Protein AF-A0A1H8Z193-F1 (afdb_monomer)

Secondary structure (DSSP, 8-state):
-PPPGGGT------PPPP-PPPP-TT-EEEEE-TT-BS-TTS-TTEEEEESSHHHHTTTB-TTSHHHHHHHHHHHSSSPPS-EEEEEPPTT--HHHHHHHHHHTT---SEEEE-TTTT-SHHHHHHHHHHHHHTT-EE--EE--GGGG-TT---SHHHHHHHHT-SSB--EE-SS-TTHHHHHHHHHTT--TTSTT----STT---TTSPPB---HHHHHHHHHHT-EEEEEEEETTEEEEEEEE--B-S-TT--BHHHHHHHHHHHHHHHHHHHHHHHS-SSPPPSSHHHHHHHHHHHHHHHHHHHHTTSB--EEEE-TTT-SEEEESSEEE---GGGGGSS-HHHHHTTPPPPP-EEE-B--------------

Nearest PDB structures (foldseek):
  8fvg-assembly1_A  TM=7.261E-01  e=3.668E-10  Pseudomonas phage vB_PaeM_E217
  8env-assembly1_B  TM=6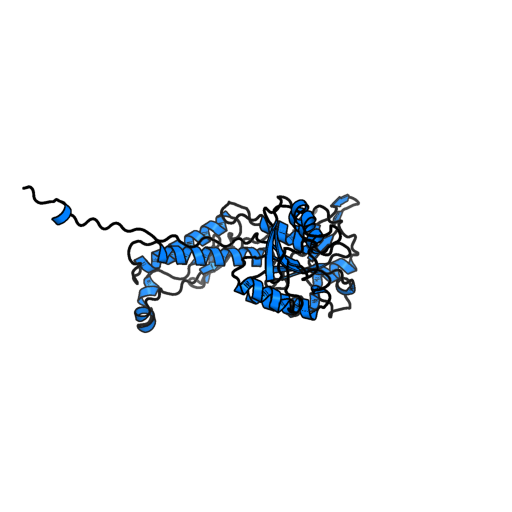.992E-01  e=2.076E-10  Pseudomonas phage vB_PaeM_E217
  9b42-assembly1_S  TM=6.342E-01  e=2.267E-09  Pseudomonas virus Pa193
  8fop-assembly1_i  TM=5.331E-01  e=3.506E-06  Agrobacterium phage Milano
  8fqc-assembly1_K1  TM=5.390E-01  e=1.101E-03  Agrobacterium phage Milano

Solvent-accessible surface area (backbone atoms only — not comparable to full-atom values): 20787 Å² total; per-residue (Å²): 133,82,81,60,65,70,84,76,50,83,82,82,84,72,81,59,56,87,66,72,74,72,80,64,73,46,28,38,32,37,43,33,54,56,78,58,50,74,38,89,83,66,53,62,75,37,72,52,81,31,67,45,43,73,62,40,48,75,37,23,50,78,87,36,53,64,29,48,42,36,43,32,28,50,42,18,85,75,56,51,73,52,40,35,41,32,29,26,44,83,87,52,52,76,56,51,43,53,49,51,44,49,74,71,66,56,86,53,24,36,38,49,66,33,66,80,77,53,66,44,62,68,54,44,53,48,38,38,54,54,27,37,77,70,70,22,32,36,28,40,38,44,56,65,68,54,51,40,38,71,88,55,69,83,30,66,46,38,48,42,36,71,70,23,42,55,33,28,33,42,21,51,32,82,86,47,70,32,54,21,38,19,54,47,28,54,58,32,66,47,42,76,90,40,68,66,35,62,65,70,55,56,63,38,74,60,64,96,58,84,46,39,90,71,51,73,63,30,53,50,24,20,53,72,45,44,27,18,34,47,27,54,46,76,58,98,88,45,73,47,84,32,26,28,39,55,41,31,21,22,21,73,83,74,38,39,45,40,58,50,54,53,47,54,50,48,53,44,45,40,52,34,38,42,49,36,62,62,58,47,48,74,62,82,80,48,93,40,42,72,35,41,36,53,48,53,50,37,46,48,54,44,50,52,41,34,33,48,11,46,49,23,18,69,43,80,45,67,38,92,85,77,68,44,83,41,77,37,68,17,54,48,70,76,52,55,35,64,52,46,75,73,53,51,72,66,45,54,73,72,67,52,74,54,80,81,45,72,49,79,32,69,46,74,81,90,89,79,84,89,82,88,87,87,83,133

Radius of gyration: 24.97 Å; Cα contacts (8 Å, |Δi|>4): 700; chains: 1; bounding box: 68×89×66 Å

Sequence (376 aa):
MAYPAEDIINITTLISSAGLGNANFGAGMVFADFDSSSDATFAEGSYRDYGSASAVAAHFDIASDPYKAALAWFSAIPKPKSLRIYLRIEEDTPVESMNDAINKGIWFYWFEFETTIRANDADVLALTSAGDAAGKFYAYTTSQAAVRDPSLQTDIVSKAVTQGSRRMFVLSHATAPYAGFELAAVFSRVNFNAANTTITGEFKKLPGIDAEDLTKTAYAAMKQKGAVFYTKVETGGEFDNGRVINSKSTSTFGEFIDDVFNLDAFVNFLTVGLYNALAKVPTKVKQTPEGQQILIDAAAQIGEKFIDNGYLGARLYTSDVTGEQVLSRGYEILTVANDILDISDAERADRAAAPITMRLFRAGAIHTVDVTVQVD

Mean predicted aligned error: 5.7 Å

pLDDT: mean 92.29, std 10.26, range [40.38, 98.56]

Structure (mmCIF, N/CA/C/O backbone):
data_AF-A0A1H8Z193-F1
#
_entry.id   AF-A0A1H8Z193-F1
#
loop_
_atom_site.group_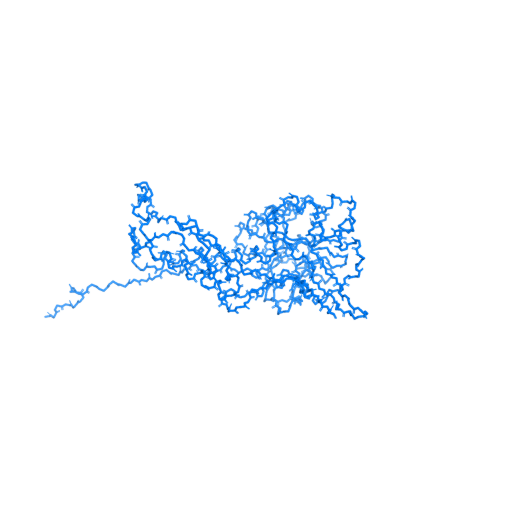PDB
_atom_site.id
_atom_site.type_symbol
_atom_site.label_atom_id
_atom_site.label_alt_id
_atom_site.label_comp_id
_atom_site.label_asym_id
_atom_site.label_entity_id
_atom_site.label_seq_id
_atom_site.pdbx_PDB_ins_code
_atom_site.Cartn_x
_atom_site.Cartn_y
_atom_site.Cartn_z
_atom_site.occupancy
_atom_site.B_iso_or_equiv
_atom_site.auth_seq_id
_atom_site.auth_comp_id
_atom_site.auth_asym_id
_atom_site.auth_atom_id
_atom_site.pdbx_PDB_model_num
ATOM 1 N N . MET A 1 1 ? -29.382 -50.226 41.817 1.00 51.00 1 MET A N 1
ATOM 2 C CA . MET A 1 1 ? -28.630 -49.542 40.744 1.00 51.00 1 MET A CA 1
ATOM 3 C C . MET A 1 1 ? -28.620 -48.063 41.080 1.00 51.00 1 MET A C 1
ATOM 5 O O . MET A 1 1 ? -29.677 -47.553 41.426 1.00 51.00 1 MET A O 1
ATOM 9 N N . ALA A 1 2 ? -27.446 -47.429 41.117 1.00 50.38 2 ALA A N 1
ATOM 10 C CA . ALA A 1 2 ? -27.331 -46.002 41.418 1.00 50.38 2 ALA A CA 1
ATOM 11 C C . ALA A 1 2 ? -27.885 -45.180 40.243 1.00 50.38 2 ALA A C 1
ATOM 13 O O . ALA A 1 2 ? -27.667 -45.560 39.094 1.00 50.38 2 ALA A O 1
ATOM 14 N N . TYR A 1 3 ? -28.618 -44.103 40.538 1.00 51.72 3 TYR A N 1
ATOM 15 C CA . TYR A 1 3 ? -29.116 -43.178 39.519 1.00 51.72 3 TYR A CA 1
ATOM 16 C C . TYR A 1 3 ? -27.908 -42.505 38.842 1.00 51.72 3 TYR A C 1
ATOM 18 O O . TYR A 1 3 ? -27.064 -41.968 39.571 1.00 51.72 3 TYR A O 1
ATOM 26 N N . PRO A 1 4 ? -27.758 -42.574 37.508 1.00 54.56 4 PRO A N 1
ATOM 27 C CA . PRO A 1 4 ? -26.613 -41.984 36.824 1.00 54.56 4 PRO A CA 1
ATOM 28 C C . PRO A 1 4 ? -26.565 -40.474 37.080 1.00 54.56 4 PRO A C 1
ATOM 30 O O . PRO A 1 4 ? -27.566 -39.778 36.928 1.00 54.56 4 PRO A O 1
ATOM 33 N N . ALA A 1 5 ? -25.400 -39.940 37.456 1.00 51.34 5 ALA A N 1
ATOM 34 C CA . ALA A 1 5 ? -25.225 -38.493 37.638 1.00 51.34 5 ALA A CA 1
ATOM 35 C C . ALA A 1 5 ? -25.458 -37.706 36.329 1.00 51.34 5 ALA A C 1
ATOM 37 O O . ALA A 1 5 ? -25.772 -36.519 36.369 1.00 51.34 5 ALA A O 1
ATOM 38 N N . GLU A 1 6 ? -25.358 -38.388 35.188 1.00 59.91 6 GLU A N 1
ATOM 39 C CA . GLU A 1 6 ? -25.620 -37.899 33.829 1.00 59.91 6 GLU A CA 1
ATOM 40 C C . GLU A 1 6 ? -27.096 -37.506 33.603 1.00 59.91 6 GLU A C 1
ATOM 42 O O . GLU A 1 6 ? -27.367 -36.618 32.801 1.00 59.91 6 GLU A O 1
ATOM 47 N N . ASP A 1 7 ? -28.039 -38.074 34.370 1.00 58.25 7 ASP A N 1
ATOM 48 C CA . ASP A 1 7 ? -29.468 -37.705 34.342 1.00 58.25 7 ASP A CA 1
ATOM 49 C C . ASP A 1 7 ? -29.793 -36.487 35.244 1.00 58.25 7 ASP A C 1
ATOM 51 O O . ASP A 1 7 ? -30.915 -35.979 35.234 1.00 58.25 7 ASP A O 1
ATOM 55 N N . ILE A 1 8 ? -28.827 -36.022 36.053 1.00 57.56 8 ILE A N 1
ATOM 56 C CA . ILE A 1 8 ? -28.935 -34.848 36.949 1.00 57.56 8 ILE A CA 1
ATOM 57 C C . ILE A 1 8 ? -28.104 -33.673 36.410 1.00 57.56 8 ILE A C 1
ATOM 59 O O . ILE A 1 8 ? -28.493 -32.512 36.544 1.00 57.56 8 ILE A O 1
ATOM 63 N N . ILE A 1 9 ? -26.945 -33.964 35.816 1.00 43.56 9 ILE A N 1
ATOM 64 C CA . ILE A 1 9 ? -25.945 -32.981 35.401 1.00 43.56 9 ILE A CA 1
ATOM 65 C C . ILE A 1 9 ? -25.875 -32.965 33.877 1.00 43.56 9 ILE A C 1
ATOM 67 O O . ILE A 1 9 ? -25.245 -33.815 33.254 1.00 43.56 9 ILE A O 1
ATOM 71 N N . ASN A 1 10 ? -26.487 -31.949 33.275 1.00 41.97 10 ASN A N 1
ATOM 72 C CA . ASN A 1 10 ? -26.406 -31.739 31.838 1.00 41.97 10 ASN A CA 1
ATOM 73 C C . ASN A 1 10 ? -25.091 -31.008 31.500 1.00 41.97 10 ASN A C 1
ATOM 75 O O . ASN A 1 10 ? -24.961 -29.806 31.740 1.00 41.97 10 ASN A O 1
ATOM 79 N N . ILE A 1 11 ? -24.089 -31.727 30.985 1.00 48.38 11 ILE A N 1
ATOM 80 C CA . ILE A 1 11 ? -22.803 -31.144 30.567 1.00 48.38 11 ILE A CA 1
ATOM 81 C C . ILE A 1 11 ? -22.914 -30.736 29.097 1.00 48.38 11 ILE A C 1
ATOM 83 O O . ILE A 1 11 ? -22.846 -31.570 28.200 1.00 48.38 11 ILE A O 1
ATOM 87 N N . THR A 1 12 ? -23.071 -29.438 28.840 1.00 44.97 12 THR A N 1
ATOM 88 C CA . THR A 1 12 ? -23.022 -28.893 27.475 1.00 44.97 12 THR A CA 1
ATOM 89 C C . THR A 1 12 ? -21.581 -28.519 27.130 1.00 44.97 12 THR A C 1
ATOM 91 O O . THR A 1 12 ? -21.034 -27.564 27.680 1.00 44.97 12 THR A O 1
ATOM 94 N N . THR A 1 13 ? -20.948 -29.265 26.224 1.00 40.38 13 THR A N 1
ATOM 95 C CA . THR A 1 13 ? -19.636 -28.922 25.664 1.00 40.38 13 THR A CA 1
ATOM 96 C C . THR A 1 13 ? -19.812 -27.958 24.491 1.00 40.38 13 THR A C 1
ATOM 98 O O . THR A 1 13 ? -20.386 -28.301 23.460 1.00 40.38 13 THR A O 1
ATOM 101 N N . LEU A 1 14 ? -19.328 -26.725 24.644 1.00 48.03 14 LEU A N 1
ATOM 102 C CA . LEU A 1 14 ? -19.353 -25.717 23.584 1.00 48.03 14 LEU A CA 1
ATOM 103 C C . LEU A 1 14 ? -17.991 -25.712 22.880 1.00 48.03 14 LEU A C 1
ATOM 105 O O . LEU A 1 14 ? -16.990 -25.288 23.454 1.00 48.03 14 LEU A O 1
ATOM 109 N N . ILE A 1 15 ? -17.953 -26.211 21.645 1.00 51.34 15 ILE A N 1
ATOM 110 C CA . ILE A 1 15 ? -16.785 -26.127 20.760 1.00 51.34 15 ILE A CA 1
ATOM 111 C C . ILE A 1 15 ? -16.894 -24.800 20.001 1.00 51.34 15 ILE A C 1
ATOM 113 O O . ILE A 1 15 ? -17.881 -24.574 19.304 1.00 51.34 15 ILE A O 1
ATOM 117 N N . SER A 1 16 ? -15.915 -23.905 20.149 1.00 48.34 16 SER A N 1
ATOM 118 C CA . SER A 1 16 ? -15.886 -22.635 19.414 1.00 48.34 16 SER A CA 1
ATOM 119 C C . SER A 1 16 ? -15.331 -22.819 17.997 1.00 48.34 16 SER A C 1
ATOM 121 O O . SER A 1 16 ? -14.473 -23.666 17.747 1.00 48.34 16 SER A O 1
ATOM 123 N N . SER A 1 17 ? -15.832 -22.021 17.050 1.00 52.81 17 SER A N 1
ATOM 124 C CA . SER A 1 17 ? -15.372 -22.034 15.657 1.00 52.81 17 SER A CA 1
ATOM 125 C C . SER A 1 17 ? -13.915 -21.575 15.538 1.00 52.81 17 SER A C 1
ATOM 127 O O . SER A 1 17 ? -13.485 -20.640 16.223 1.00 52.81 17 SER A O 1
ATOM 129 N N . ALA A 1 18 ? -13.173 -22.149 14.584 1.00 67.31 18 ALA A N 1
ATOM 130 C CA . ALA A 1 18 ? -11.971 -21.501 14.066 1.00 67.31 18 ALA A CA 1
ATOM 131 C C . ALA A 1 18 ? -12.379 -20.128 13.493 1.00 67.31 18 ALA A C 1
ATOM 133 O O . ALA A 1 18 ? -13.348 -20.025 12.741 1.00 67.31 18 ALA A O 1
ATOM 134 N N . GLY A 1 19 ? -11.717 -19.059 13.934 1.00 66.12 19 GLY A N 1
ATOM 135 C CA . GLY A 1 19 ? -12.018 -17.696 13.483 1.00 66.12 19 GLY A CA 1
ATOM 136 C C . GLY A 1 19 ? -11.228 -17.295 12.246 1.00 66.12 19 GLY A C 1
ATOM 137 O O . GLY A 1 19 ? -10.428 -18.077 11.735 1.00 66.12 19 GLY A O 1
ATOM 138 N N . LEU A 1 20 ? -11.397 -16.047 11.812 1.00 71.44 20 LEU A N 1
ATOM 139 C CA . LEU A 1 20 ? -10.587 -15.484 10.732 1.00 71.44 20 LEU A CA 1
ATOM 140 C C . LEU A 1 20 ? -9.188 -15.104 11.233 1.00 71.44 20 LEU A C 1
ATOM 142 O O . LEU A 1 20 ? -9.019 -14.656 12.374 1.00 71.44 20 LEU A O 1
ATOM 146 N N . GLY A 1 21 ? -8.197 -15.283 10.358 1.00 70.56 21 GLY A N 1
ATOM 147 C CA . GLY A 1 21 ? -6.861 -14.706 10.494 1.00 70.56 21 GLY A CA 1
ATOM 148 C C . GLY A 1 21 ? -6.760 -13.367 9.761 1.00 70.56 21 GLY A C 1
ATOM 149 O O . GLY A 1 21 ? -7.540 -13.094 8.850 1.00 70.56 21 GLY A O 1
ATOM 150 N N . ASN A 1 22 ? -5.789 -12.540 10.151 1.00 81.38 22 ASN A N 1
ATOM 151 C CA . ASN A 1 22 ? -5.514 -11.276 9.464 1.00 81.38 22 ASN A CA 1
ATOM 152 C C . ASN A 1 22 ? -4.890 -11.524 8.087 1.00 81.38 22 ASN A C 1
ATOM 154 O O . ASN A 1 22 ? -4.152 -12.492 7.887 1.00 81.38 22 ASN A O 1
ATOM 158 N N . ALA A 1 23 ? -5.157 -10.617 7.154 1.00 79.62 23 ALA A N 1
ATOM 159 C CA . ALA A 1 23 ? -4.572 -10.653 5.828 1.00 79.62 23 ALA A CA 1
ATOM 160 C C . ALA A 1 23 ? -3.074 -10.305 5.860 1.00 79.62 23 ALA A C 1
ATOM 162 O O . ALA A 1 23 ? -2.599 -9.561 6.722 1.00 79.62 23 ALA A O 1
ATOM 163 N N . ASN A 1 24 ? -2.314 -10.835 4.897 1.00 89.06 24 ASN A N 1
ATOM 164 C CA . ASN A 1 24 ? -0.881 -10.573 4.786 1.00 89.06 24 ASN A CA 1
ATOM 165 C C . ASN A 1 24 ? -0.606 -9.372 3.867 1.00 89.06 24 ASN A C 1
ATOM 167 O O . ASN A 1 24 ? -0.498 -9.523 2.651 1.00 89.06 24 ASN A O 1
ATOM 171 N N . PHE A 1 25 ? -0.435 -8.189 4.447 1.00 89.69 25 PHE A N 1
ATOM 172 C CA . PHE A 1 25 ? -0.108 -6.957 3.715 1.00 89.69 25 PHE A CA 1
ATOM 173 C C . PHE A 1 25 ? 1.324 -6.923 3.151 1.00 89.69 25 PHE A C 1
ATOM 175 O O . PHE A 1 25 ? 1.656 -6.057 2.346 1.00 89.69 25 PHE A O 1
ATOM 182 N N . GLY A 1 26 ? 2.170 -7.889 3.522 1.00 87.94 26 GLY A N 1
ATOM 183 C CA . GLY A 1 26 ? 3.484 -8.100 2.917 1.00 87.94 26 GLY A CA 1
ATOM 184 C C . GLY A 1 26 ? 3.488 -9.039 1.711 1.00 87.94 26 GLY A C 1
ATOM 185 O O . GLY A 1 26 ? 4.558 -9.454 1.272 1.00 87.94 26 GLY A O 1
ATOM 186 N N . ALA A 1 27 ? 2.321 -9.412 1.182 1.00 93.44 27 ALA A N 1
ATOM 187 C CA . ALA A 1 27 ? 2.221 -10.257 -0.002 1.00 93.44 27 ALA A CA 1
ATOM 188 C C . ALA A 1 27 ? 2.410 -9.430 -1.285 1.00 93.44 27 ALA A C 1
ATOM 190 O O . ALA A 1 27 ? 1.550 -8.616 -1.628 1.00 93.44 27 ALA A O 1
ATOM 191 N N . GLY A 1 28 ? 3.526 -9.653 -1.981 1.00 96.75 28 GLY A N 1
ATOM 192 C CA . GLY A 1 28 ? 3.782 -9.122 -3.320 1.00 96.75 28 GLY A CA 1
ATOM 193 C C . GLY A 1 28 ? 3.428 -10.126 -4.410 1.00 96.75 28 GLY A C 1
ATOM 194 O O . GLY A 1 28 ? 3.602 -11.336 -4.220 1.00 96.75 28 GLY A O 1
ATOM 195 N N . MET A 1 29 ? 2.965 -9.622 -5.551 1.00 98.12 29 MET A N 1
ATOM 196 C CA . MET A 1 29 ? 2.692 -10.418 -6.740 1.00 98.12 29 MET A CA 1
ATOM 197 C C . MET A 1 29 ? 3.169 -9.719 -8.012 1.00 98.12 29 MET A C 1
ATOM 199 O O . MET A 1 29 ? 2.946 -8.527 -8.188 1.00 98.12 29 MET A O 1
ATOM 203 N N . VAL A 1 30 ? 3.804 -10.470 -8.906 1.00 98.38 30 VAL A N 1
ATOM 204 C CA . VAL A 1 30 ? 4.126 -10.019 -10.264 1.00 98.38 30 VAL A CA 1
ATOM 205 C C . VAL A 1 30 ? 3.222 -10.755 -11.238 1.00 98.38 30 VAL A C 1
ATOM 207 O O . VAL A 1 30 ? 3.091 -11.975 -11.152 1.00 98.38 30 VAL A O 1
ATOM 210 N N . PHE A 1 31 ? 2.609 -10.025 -12.159 1.00 98.19 31 PHE A N 1
ATOM 211 C CA . PHE A 1 31 ? 1.904 -10.601 -13.296 1.00 98.19 31 PHE A CA 1
ATOM 212 C C . PHE A 1 31 ? 2.874 -10.705 -14.471 1.00 98.19 31 PHE A C 1
ATOM 214 O O . PHE A 1 31 ? 3.281 -9.685 -15.032 1.00 98.19 31 PHE A O 1
ATOM 221 N N . ALA A 1 32 ? 3.268 -11.938 -14.779 1.00 97.75 32 ALA A N 1
ATOM 222 C CA . ALA A 1 32 ? 4.121 -12.284 -15.902 1.00 97.75 32 ALA A CA 1
ATOM 223 C C . ALA A 1 32 ? 3.282 -12.499 -17.165 1.00 97.75 32 ALA A C 1
ATOM 225 O O . ALA A 1 32 ? 2.138 -12.951 -17.073 1.00 97.75 32 ALA A O 1
ATOM 226 N N . ASP A 1 33 ? 3.844 -12.187 -18.325 1.00 96.44 33 ASP A N 1
ATOM 227 C CA . ASP A 1 33 ? 3.213 -12.476 -19.606 1.00 96.44 33 ASP A CA 1
ATOM 228 C C . ASP A 1 33 ? 3.110 -13.984 -19.846 1.00 96.44 33 ASP A C 1
ATOM 230 O O . ASP A 1 33 ? 3.848 -14.766 -19.240 1.00 96.44 33 ASP A O 1
ATOM 234 N N . PHE A 1 34 ? 2.164 -14.399 -20.686 1.00 94.62 34 PHE A N 1
ATOM 235 C CA . PHE A 1 34 ? 1.817 -15.813 -20.876 1.00 94.62 34 PHE A CA 1
ATOM 236 C C . PHE A 1 34 ? 3.008 -16.672 -21.349 1.00 94.62 34 PHE A C 1
ATOM 238 O O . PHE A 1 34 ? 3.128 -17.833 -20.957 1.00 94.62 34 PHE A O 1
ATOM 245 N N . ASP A 1 35 ? 3.926 -16.089 -22.126 1.00 93.62 35 ASP A N 1
ATOM 246 C CA . ASP A 1 35 ? 5.111 -16.740 -22.691 1.00 93.62 35 ASP A CA 1
ATOM 247 C C . ASP A 1 35 ? 6.415 -16.440 -21.927 1.00 93.62 35 ASP A C 1
ATOM 249 O O . ASP A 1 35 ? 7.486 -16.929 -22.295 1.00 93.62 35 ASP A O 1
ATOM 253 N N . SER A 1 36 ? 6.348 -15.694 -20.819 1.00 94.81 36 SER A N 1
ATOM 254 C CA . SER A 1 36 ? 7.538 -15.281 -20.064 1.00 94.81 36 SER A CA 1
ATOM 255 C C . SER A 1 36 ? 8.215 -16.415 -19.292 1.00 94.81 36 SER A C 1
ATOM 257 O O . SER A 1 36 ? 9.391 -16.298 -18.929 1.00 94.81 36 SER A O 1
ATOM 259 N N . SER A 1 37 ? 7.502 -17.506 -18.989 1.00 94.44 37 SER A N 1
ATOM 260 C CA . SER A 1 37 ? 8.093 -18.645 -18.280 1.00 94.44 37 SER A CA 1
ATOM 261 C C . SER A 1 37 ? 8.802 -19.602 -19.237 1.00 94.44 37 SER A C 1
ATOM 263 O O . SER A 1 37 ? 8.239 -20.057 -20.226 1.00 94.44 37 SER A O 1
ATOM 265 N N . SER A 1 38 ? 10.028 -19.997 -18.889 1.00 93.00 38 SER A N 1
ATOM 266 C CA . SER A 1 38 ? 10.760 -21.059 -19.589 1.00 93.00 38 SER A CA 1
ATOM 267 C C . SER A 1 38 ? 10.294 -22.471 -19.210 1.00 93.00 38 SER A C 1
ATOM 269 O O . SER A 1 38 ? 10.707 -23.448 -19.838 1.00 93.00 38 SER A O 1
ATOM 271 N N . ASP A 1 39 ? 9.445 -22.601 -18.186 1.00 92.31 39 ASP A N 1
ATOM 272 C CA . ASP A 1 39 ? 8.877 -23.871 -17.749 1.00 92.31 39 ASP A CA 1
ATOM 273 C C . ASP A 1 39 ? 7.493 -24.087 -18.371 1.00 92.31 39 ASP A C 1
ATOM 275 O O . ASP A 1 39 ? 6.492 -23.552 -17.900 1.00 92.31 39 ASP A O 1
ATOM 279 N N . ALA A 1 40 ? 7.429 -24.963 -19.376 1.00 90.00 40 ALA A N 1
ATOM 280 C CA . ALA A 1 40 ? 6.192 -25.332 -20.068 1.00 90.00 40 ALA A CA 1
ATOM 281 C C . ALA A 1 40 ? 5.121 -25.987 -19.165 1.00 90.00 40 ALA A C 1
ATOM 283 O O . ALA A 1 40 ? 3.991 -26.195 -19.601 1.00 90.00 40 ALA A O 1
ATOM 284 N N . THR A 1 41 ? 5.451 -26.352 -17.920 1.00 93.38 41 THR A N 1
ATOM 285 C CA . THR A 1 41 ? 4.476 -26.855 -16.936 1.00 93.38 41 THR A CA 1
ATOM 286 C C . THR A 1 41 ? 3.806 -25.742 -16.131 1.00 93.38 41 THR A C 1
ATOM 288 O O . THR A 1 41 ? 2.910 -26.012 -15.324 1.00 93.38 41 THR A O 1
ATOM 291 N N . PHE A 1 42 ? 4.243 -24.489 -16.282 1.00 96.00 42 PHE A N 1
ATOM 292 C CA . PHE A 1 42 ? 3.574 -23.352 -15.672 1.00 96.00 42 PHE A CA 1
ATOM 293 C C . PHE A 1 42 ? 2.344 -23.002 -16.514 1.00 96.00 42 PHE A C 1
ATOM 295 O O . PHE A 1 42 ? 2.452 -22.396 -17.569 1.00 96.00 42 PHE A O 1
ATOM 302 N N . ALA A 1 43 ? 1.169 -23.437 -16.058 1.00 95.12 43 ALA A N 1
ATOM 303 C CA . ALA A 1 43 ? -0.083 -23.171 -16.755 1.00 95.12 43 ALA A CA 1
ATOM 304 C C . ALA A 1 43 ? -0.476 -21.687 -16.671 1.00 95.12 43 ALA A C 1
ATOM 306 O O . ALA A 1 43 ? -0.381 -21.075 -15.602 1.00 95.12 43 ALA A O 1
ATOM 307 N N . GLU A 1 44 ? -0.985 -21.141 -17.770 1.00 96.62 44 GLU A N 1
ATOM 308 C CA . GLU A 1 44 ? -1.631 -19.829 -17.798 1.00 96.62 44 GLU A CA 1
ATOM 309 C C . GLU A 1 44 ? -2.807 -19.766 -16.817 1.00 96.62 44 GLU A C 1
ATOM 311 O O . GLU A 1 44 ? -3.446 -20.772 -16.485 1.00 96.62 44 GLU A O 1
ATOM 316 N N . GLY A 1 45 ? -3.086 -18.570 -16.309 1.00 96.12 45 GLY A N 1
ATOM 317 C CA . GLY A 1 45 ? -4.134 -18.364 -15.319 1.00 96.12 45 GLY A CA 1
ATOM 318 C C . GLY A 1 45 ? -3.832 -19.027 -13.967 1.00 96.12 45 GLY A C 1
ATOM 319 O O . GLY A 1 45 ? -4.749 -19.298 -13.184 1.00 96.12 45 GLY A O 1
ATOM 320 N N . SER A 1 46 ? -2.567 -19.343 -13.685 1.00 96.75 46 SER A N 1
ATOM 321 C CA . SER A 1 46 ? -2.130 -19.946 -12.425 1.00 96.75 46 SER A CA 1
ATOM 322 C C . SER A 1 46 ? -0.978 -19.161 -11.803 1.00 96.75 46 SER A C 1
ATOM 324 O O . SER A 1 46 ? -0.445 -18.221 -12.390 1.00 96.75 46 SER A O 1
ATOM 326 N N . TYR A 1 47 ? -0.596 -19.519 -10.577 1.00 97.00 47 TYR A N 1
ATOM 327 C CA . TYR A 1 47 ? 0.484 -18.845 -9.868 1.00 97.00 47 TYR A CA 1
ATOM 328 C C . TYR A 1 47 ? 1.461 -19.827 -9.238 1.00 97.00 47 TYR A C 1
ATOM 330 O O . TYR A 1 47 ? 1.122 -20.970 -8.925 1.00 97.00 47 TYR A O 1
ATOM 338 N N . ARG A 1 48 ? 2.672 -19.335 -8.981 1.00 97.25 48 ARG A N 1
ATOM 339 C CA . ARG A 1 48 ? 3.687 -20.021 -8.182 1.00 97.25 48 ARG A CA 1
ATOM 340 C C . ARG A 1 48 ? 4.272 -19.067 -7.151 1.00 97.25 48 ARG A C 1
ATOM 342 O O . ARG A 1 48 ? 4.447 -17.877 -7.414 1.00 97.25 48 ARG A O 1
ATOM 349 N N . ASP A 1 49 ? 4.568 -19.604 -5.974 1.00 96.94 49 ASP A N 1
ATOM 350 C CA . ASP A 1 49 ? 5.219 -18.875 -4.889 1.00 96.94 49 ASP A CA 1
ATOM 351 C C . ASP A 1 49 ? 6.716 -19.198 -4.871 1.00 96.94 49 ASP A C 1
ATOM 353 O O . ASP A 1 49 ? 7.127 -20.358 -4.856 1.00 96.94 49 ASP A O 1
ATOM 357 N N . TYR A 1 50 ? 7.537 -18.155 -4.835 1.00 97.12 50 TYR A N 1
ATOM 358 C CA . TYR A 1 50 ? 8.992 -18.243 -4.826 1.00 97.12 50 TYR A CA 1
ATOM 359 C C . TYR A 1 50 ? 9.546 -17.659 -3.531 1.00 97.12 50 TYR A C 1
ATOM 361 O O . TYR A 1 50 ? 9.063 -16.637 -3.054 1.00 97.12 50 TYR A O 1
ATOM 369 N N . GLY A 1 51 ? 10.584 -18.279 -2.963 1.00 94.94 51 GLY A N 1
ATOM 370 C CA . GLY A 1 51 ? 11.259 -17.794 -1.746 1.00 94.94 51 GLY A CA 1
ATOM 371 C C . GLY A 1 51 ? 12.544 -16.989 -1.995 1.00 94.94 51 GLY A C 1
ATOM 372 O O . GLY A 1 51 ? 13.195 -16.537 -1.047 1.00 94.94 51 GLY A O 1
ATOM 373 N N . SER A 1 52 ? 12.974 -16.869 -3.254 1.00 95.12 52 SER A N 1
ATOM 374 C CA . SER A 1 52 ? 14.195 -16.156 -3.644 1.00 95.12 52 SER A CA 1
ATOM 375 C C . SER A 1 52 ? 14.233 -15.867 -5.146 1.00 95.12 52 SER A C 1
ATOM 377 O O . SER A 1 52 ? 13.598 -16.571 -5.931 1.00 95.12 52 SER A O 1
ATOM 379 N N . ALA A 1 53 ? 15.056 -14.896 -5.557 1.00 94.69 53 ALA A N 1
ATOM 380 C CA . ALA A 1 53 ? 15.329 -14.633 -6.973 1.00 94.69 53 ALA A CA 1
ATOM 381 C C . ALA A 1 53 ? 15.969 -15.848 -7.675 1.00 94.69 53 ALA A C 1
ATOM 383 O O . ALA A 1 53 ? 15.635 -16.152 -8.813 1.00 94.69 53 ALA A O 1
ATOM 384 N N . SER A 1 54 ? 16.816 -16.615 -6.976 1.00 95.38 54 SER A N 1
ATOM 385 C CA . SER A 1 54 ? 17.400 -17.848 -7.527 1.00 95.38 54 SER A CA 1
ATOM 386 C C . SER A 1 54 ? 16.352 -18.920 -7.830 1.00 95.38 54 SER A C 1
ATOM 388 O O . SER A 1 54 ? 16.539 -19.676 -8.776 1.00 95.38 54 SER A O 1
ATOM 390 N N . ALA A 1 55 ? 15.270 -19.003 -7.049 1.00 96.00 55 ALA A N 1
ATOM 391 C CA . ALA A 1 55 ? 14.172 -19.917 -7.352 1.00 96.00 55 ALA A CA 1
ATOM 392 C C . ALA A 1 55 ? 13.375 -19.444 -8.580 1.00 96.00 55 ALA A C 1
ATOM 394 O O . ALA A 1 55 ? 12.913 -20.271 -9.357 1.00 96.00 55 ALA A O 1
ATOM 395 N N . VAL A 1 56 ? 13.244 -18.127 -8.776 1.00 97.00 56 VAL A N 1
ATOM 396 C CA . VAL A 1 56 ? 12.606 -17.547 -9.971 1.00 97.00 56 VAL A CA 1
ATOM 397 C C . VAL A 1 56 ? 13.430 -17.844 -11.226 1.00 97.00 56 VAL A C 1
ATOM 399 O O . VAL A 1 56 ? 12.860 -18.278 -12.221 1.00 97.00 56 VAL A O 1
ATOM 402 N N . ALA A 1 57 ? 14.763 -17.735 -11.152 1.00 96.12 57 ALA A N 1
ATOM 403 C CA . ALA A 1 57 ? 15.675 -18.046 -12.262 1.00 96.12 57 ALA A CA 1
ATOM 404 C C . ALA A 1 57 ? 15.579 -19.491 -12.786 1.00 96.12 57 ALA A C 1
ATOM 406 O O . ALA A 1 57 ? 16.063 -19.783 -13.875 1.00 96.12 57 ALA A O 1
ATOM 407 N N . ALA A 1 58 ? 14.985 -20.413 -12.020 1.00 95.25 58 ALA A N 1
ATOM 408 C CA . ALA A 1 58 ? 14.755 -21.779 -12.483 1.00 95.25 58 ALA A CA 1
ATOM 409 C C . ALA A 1 58 ? 13.632 -21.872 -13.532 1.00 95.25 58 ALA A C 1
ATOM 411 O O . ALA A 1 58 ? 13.621 -22.822 -14.309 1.00 95.25 58 ALA A O 1
ATOM 412 N N . HIS A 1 59 ? 12.696 -20.914 -13.549 1.00 95.62 59 HIS A N 1
ATOM 413 C CA . HIS A 1 59 ? 11.510 -20.917 -14.422 1.00 95.62 59 HIS A CA 1
ATOM 414 C C . HIS A 1 59 ? 11.400 -19.667 -15.313 1.00 95.62 59 HIS A C 1
ATOM 416 O O . HIS A 1 59 ? 10.462 -19.568 -16.101 1.00 95.62 59 HIS A O 1
ATOM 422 N N . PHE A 1 60 ? 12.303 -18.699 -15.159 1.00 97.44 60 PHE A N 1
ATOM 423 C CA . PHE A 1 60 ? 12.307 -17.424 -15.876 1.00 97.44 60 PHE A CA 1
ATOM 424 C C . PHE A 1 60 ? 13.747 -17.031 -16.214 1.00 97.44 60 PHE A C 1
ATOM 426 O O . PHE A 1 60 ? 14.644 -17.206 -15.387 1.00 97.44 60 PHE A O 1
ATOM 433 N N . ASP A 1 61 ? 13.974 -16.482 -17.409 1.00 96.38 61 ASP A N 1
ATOM 434 C CA . ASP A 1 61 ? 15.303 -16.016 -17.821 1.00 96.38 61 ASP A CA 1
ATOM 435 C C . ASP A 1 61 ? 15.784 -14.854 -16.930 1.00 96.38 61 ASP A C 1
ATOM 437 O O . ASP A 1 61 ? 14.990 -14.022 -16.493 1.00 96.38 61 ASP A O 1
ATOM 441 N N . ILE A 1 62 ? 17.086 -14.748 -16.663 1.00 95.12 62 ILE A N 1
ATOM 442 C CA . ILE A 1 62 ? 17.637 -13.680 -15.808 1.00 95.12 62 ILE A CA 1
ATOM 443 C C . ILE A 1 62 ? 17.505 -12.272 -16.415 1.00 95.12 62 ILE A C 1
ATOM 445 O O . ILE A 1 62 ? 17.591 -11.271 -15.704 1.00 95.12 62 ILE A O 1
ATOM 449 N N . ALA A 1 63 ? 17.323 -12.174 -17.729 1.00 94.62 63 ALA A N 1
ATOM 450 C CA . ALA A 1 63 ? 17.035 -10.932 -18.427 1.00 94.62 63 ALA A CA 1
ATOM 451 C C . ALA A 1 63 ? 15.529 -10.633 -18.490 1.00 94.62 63 ALA A C 1
ATOM 453 O O . ALA A 1 63 ? 15.169 -9.513 -18.866 1.00 94.62 63 ALA A O 1
ATOM 454 N N . SER A 1 64 ? 14.671 -11.587 -18.113 1.00 96.75 64 SER A N 1
ATOM 455 C CA . SER A 1 64 ? 13.220 -11.412 -18.100 1.00 96.75 64 SER A CA 1
ATOM 456 C C . SER A 1 64 ? 12.773 -10.431 -17.019 1.00 96.75 64 SER A C 1
ATOM 458 O O . SER A 1 64 ? 13.417 -10.230 -15.981 1.00 96.75 64 SER A O 1
ATOM 460 N N . ASP A 1 65 ? 11.628 -9.823 -17.268 1.00 97.56 65 ASP A N 1
ATOM 461 C CA . ASP A 1 65 ? 10.994 -8.876 -16.369 1.00 97.56 65 ASP A CA 1
ATOM 462 C C . ASP A 1 65 ? 10.529 -9.507 -15.043 1.00 97.56 65 ASP A C 1
ATOM 464 O O . ASP A 1 65 ? 10.826 -8.925 -13.992 1.00 97.56 65 ASP A O 1
ATOM 468 N N . PRO A 1 66 ? 9.944 -10.725 -15.015 1.00 97.69 66 PRO A N 1
ATOM 469 C CA . PRO A 1 66 ? 9.623 -11.412 -13.765 1.00 97.69 66 PRO A CA 1
ATOM 470 C C . PRO A 1 66 ? 10.849 -11.645 -12.878 1.00 97.69 66 PRO A C 1
ATOM 472 O O . PRO A 1 66 ? 10.773 -11.466 -11.659 1.00 97.69 66 PRO A O 1
ATOM 475 N N . TYR A 1 67 ? 12.005 -11.980 -13.466 1.00 97.94 67 TYR A N 1
ATOM 476 C CA . TYR A 1 67 ? 13.243 -12.132 -12.701 1.00 97.94 67 TYR A CA 1
ATOM 477 C C . TYR A 1 67 ? 13.759 -10.795 -12.155 1.00 97.94 67 TYR A C 1
ATOM 479 O O . TYR A 1 67 ? 14.121 -10.719 -10.981 1.00 97.94 67 TYR A O 1
ATOM 487 N N . LYS A 1 68 ? 13.764 -9.721 -12.957 1.00 97.31 68 LYS A N 1
ATOM 488 C CA . LYS A 1 68 ? 14.187 -8.384 -12.493 1.00 97.31 68 LYS A CA 1
ATOM 489 C C . LYS A 1 68 ? 13.278 -7.843 -11.389 1.00 97.31 68 LYS A C 1
ATOM 491 O O . LYS A 1 68 ? 13.777 -7.291 -10.409 1.00 97.31 68 LYS A O 1
ATOM 496 N N . ALA A 1 69 ? 11.966 -8.040 -11.512 1.00 97.81 69 ALA A N 1
ATOM 497 C CA . ALA A 1 69 ? 10.999 -7.693 -10.476 1.00 97.81 69 ALA A CA 1
ATOM 498 C C . ALA A 1 69 ? 11.250 -8.493 -9.190 1.00 97.81 69 ALA A C 1
ATOM 500 O O . ALA A 1 69 ? 11.255 -7.931 -8.094 1.00 97.81 69 ALA A O 1
ATOM 501 N N . ALA A 1 70 ? 11.531 -9.794 -9.317 1.00 97.62 70 ALA A N 1
ATOM 502 C CA . ALA A 1 70 ? 11.892 -10.635 -8.184 1.00 97.62 70 ALA A CA 1
ATOM 503 C C . ALA A 1 70 ? 13.203 -10.208 -7.522 1.00 97.62 70 ALA A C 1
ATOM 505 O O . ALA A 1 70 ? 13.292 -10.204 -6.294 1.00 97.62 70 ALA A O 1
ATOM 506 N N . LEU A 1 71 ? 14.209 -9.828 -8.311 1.00 97.00 71 LEU A N 1
ATOM 507 C CA . LEU A 1 71 ? 15.471 -9.311 -7.799 1.00 97.00 71 LEU A CA 1
ATOM 508 C C . LEU A 1 71 ? 15.230 -8.052 -6.960 1.00 97.00 71 LEU A C 1
ATOM 510 O O . LEU A 1 71 ? 15.631 -8.031 -5.803 1.00 97.00 71 LEU A O 1
ATOM 514 N N . ALA A 1 72 ? 14.495 -7.072 -7.493 1.00 97.12 72 ALA A N 1
ATOM 515 C CA . ALA A 1 72 ? 14.115 -5.858 -6.770 1.00 97.12 72 ALA A CA 1
ATOM 516 C C . ALA A 1 72 ? 13.344 -6.175 -5.471 1.00 97.12 72 ALA A C 1
ATOM 518 O O . ALA A 1 72 ? 13.693 -5.696 -4.394 1.00 97.12 72 ALA A O 1
ATOM 519 N N . TRP A 1 73 ? 12.347 -7.065 -5.528 1.00 97.44 73 TRP A N 1
ATOM 520 C CA . TRP A 1 73 ? 11.567 -7.465 -4.351 1.00 97.44 73 TRP A CA 1
ATOM 521 C C . TRP A 1 73 ? 12.431 -8.111 -3.256 1.00 97.44 73 TRP A C 1
ATOM 523 O O . TRP A 1 73 ? 12.322 -7.767 -2.079 1.00 97.44 73 TRP A O 1
ATOM 533 N N . PHE A 1 74 ? 13.317 -9.040 -3.623 1.00 96.75 74 PHE A N 1
ATOM 534 C CA . PHE A 1 74 ? 14.175 -9.748 -2.669 1.00 96.75 74 PHE A CA 1
ATOM 535 C C . PHE A 1 74 ? 15.445 -8.974 -2.262 1.00 96.75 74 PHE A C 1
ATOM 537 O O . PHE A 1 74 ? 16.134 -9.422 -1.343 1.00 96.75 74 PHE A O 1
ATOM 544 N N . SER A 1 75 ? 15.747 -7.831 -2.883 1.00 95.12 75 SER A N 1
ATOM 545 C CA . SER A 1 75 ? 16.846 -6.939 -2.478 1.00 95.12 75 SER A CA 1
ATOM 546 C C . SER A 1 75 ? 16.528 -6.107 -1.236 1.00 95.12 75 SER A C 1
ATOM 548 O O . SER A 1 75 ? 17.444 -5.696 -0.519 1.00 95.12 75 SER A O 1
ATOM 550 N N . ALA A 1 76 ? 15.244 -5.893 -0.928 1.00 90.69 76 ALA A N 1
ATOM 551 C CA . ALA A 1 76 ? 14.842 -5.165 0.269 1.00 90.69 76 ALA A CA 1
ATOM 552 C C . ALA A 1 76 ? 15.398 -5.823 1.550 1.00 90.69 76 ALA A C 1
ATOM 554 O O . ALA A 1 76 ? 15.475 -7.044 1.666 1.00 90.69 76 ALA A O 1
ATOM 555 N N . ILE A 1 77 ? 15.779 -5.016 2.550 1.00 82.81 77 ILE A N 1
ATOM 556 C CA . ILE A 1 77 ? 16.435 -5.505 3.783 1.00 82.81 77 ILE A CA 1
ATOM 557 C C . ILE A 1 77 ? 15.652 -5.101 5.033 1.00 82.81 77 ILE A C 1
ATOM 559 O O . ILE A 1 77 ? 15.636 -3.911 5.330 1.00 82.81 77 ILE A O 1
ATOM 563 N N . PRO A 1 78 ? 15.104 -6.012 5.857 1.00 85.69 78 PRO A N 1
ATOM 564 C CA . PRO A 1 78 ? 15.085 -7.467 5.696 1.00 85.69 78 PRO A CA 1
ATOM 565 C C . PRO A 1 78 ? 14.387 -7.989 4.435 1.00 85.69 78 PRO A C 1
ATOM 567 O O . PRO A 1 78 ? 13.383 -7.429 4.003 1.00 85.69 78 PRO A O 1
ATOM 570 N N . LYS A 1 79 ? 14.898 -9.109 3.915 1.00 88.12 79 LYS A N 1
ATOM 571 C CA . LYS A 1 79 ? 14.380 -9.788 2.724 1.00 88.12 79 LYS A CA 1
ATOM 572 C C . LYS A 1 79 ? 12.943 -10.289 2.937 1.00 88.12 79 LYS A C 1
ATOM 574 O O . LYS A 1 79 ? 12.717 -11.008 3.919 1.00 88.12 79 LYS A O 1
ATOM 579 N N . PRO A 1 80 ? 11.996 -10.011 2.020 1.00 91.75 80 PRO A N 1
ATOM 580 C CA . PRO A 1 80 ? 10.680 -10.642 2.031 1.00 91.75 80 PRO A CA 1
ATOM 581 C C . PRO A 1 80 ? 10.770 -12.171 1.964 1.00 91.75 80 PRO A C 1
ATOM 583 O O . PRO A 1 80 ? 11.677 -12.742 1.357 1.00 91.75 80 PRO A O 1
ATOM 586 N N . LYS A 1 81 ? 9.814 -12.863 2.588 1.00 88.88 81 LYS A N 1
ATOM 587 C CA . LYS A 1 81 ? 9.831 -14.336 2.663 1.00 88.88 81 LYS A CA 1
ATOM 588 C C . LYS A 1 81 ? 9.410 -15.010 1.362 1.00 88.88 81 LYS A C 1
ATOM 590 O O . LYS A 1 81 ? 9.847 -16.125 1.095 1.00 88.88 81 LYS A O 1
ATOM 595 N N . SER A 1 82 ? 8.547 -14.353 0.597 1.00 94.19 82 SER A N 1
ATOM 596 C CA . SER A 1 82 ? 7.977 -14.904 -0.622 1.00 94.19 82 SER A CA 1
ATOM 597 C C . SER A 1 82 ? 7.638 -13.810 -1.626 1.00 94.19 82 SER A C 1
ATOM 599 O O . SER A 1 82 ? 7.383 -12.664 -1.249 1.00 94.19 82 SER A O 1
ATOM 601 N N . LEU A 1 83 ? 7.587 -14.203 -2.890 1.00 97.56 83 LEU A N 1
ATOM 602 C CA . LEU A 1 83 ? 7.014 -13.452 -3.993 1.00 97.56 83 LEU A CA 1
ATOM 603 C C . LEU A 1 83 ? 6.146 -14.403 -4.805 1.00 97.56 83 LEU A C 1
ATOM 605 O O . LEU A 1 83 ? 6.588 -15.505 -5.134 1.00 97.56 83 LEU A O 1
ATOM 609 N N . ARG A 1 84 ? 4.936 -13.970 -5.140 1.00 97.88 84 ARG A N 1
ATOM 610 C CA . ARG A 1 84 ? 4.079 -14.697 -6.067 1.00 97.88 84 ARG A CA 1
ATOM 611 C C . ARG A 1 84 ? 4.324 -14.216 -7.486 1.00 97.88 84 ARG A C 1
ATOM 613 O O . ARG A 1 84 ? 4.437 -13.015 -7.711 1.00 97.88 84 ARG A O 1
ATOM 620 N N . ILE A 1 85 ? 4.354 -15.138 -8.437 1.00 98.44 85 ILE A N 1
ATOM 621 C CA . ILE A 1 85 ? 4.292 -14.803 -9.859 1.00 98.44 85 ILE A CA 1
ATOM 622 C C . ILE A 1 85 ? 3.041 -15.462 -10.424 1.00 98.44 85 ILE A C 1
ATOM 624 O O . ILE A 1 85 ? 2.832 -16.658 -10.215 1.00 98.44 85 ILE A O 1
ATOM 628 N N . TYR A 1 86 ? 2.198 -14.662 -11.065 1.00 98.38 86 TYR A N 1
ATOM 629 C CA . TYR A 1 86 ? 1.000 -15.084 -11.777 1.00 98.38 86 TYR A CA 1
ATOM 630 C C . TYR A 1 86 ? 1.310 -15.120 -13.269 1.00 98.38 86 TYR A C 1
ATOM 632 O O . TYR A 1 86 ? 1.765 -14.107 -13.797 1.00 98.38 86 TYR A O 1
ATOM 640 N N . LEU A 1 87 ? 1.076 -16.249 -13.933 1.00 98.00 87 LEU A N 1
ATOM 641 C CA . LEU A 1 87 ? 1.222 -16.344 -15.383 1.00 98.00 87 LEU A CA 1
ATOM 642 C C . LEU A 1 87 ? -0.106 -15.954 -16.032 1.00 98.00 87 LEU A C 1
ATOM 644 O O . LEU A 1 87 ? -1.130 -16.594 -15.775 1.00 98.00 87 LEU A O 1
ATOM 648 N N . ARG A 1 88 ? -0.105 -14.868 -16.807 1.00 97.50 88 ARG A N 1
ATOM 649 C CA . ARG A 1 88 ? -1.310 -14.340 -17.458 1.00 97.50 88 ARG A CA 1
ATOM 650 C C . ARG A 1 88 ? -1.827 -15.290 -18.536 1.00 97.50 88 ARG A C 1
ATOM 652 O O . ARG A 1 88 ? -1.094 -16.148 -19.012 1.00 97.50 88 ARG A O 1
ATOM 659 N N . ILE A 1 89 ? -3.101 -15.131 -18.871 1.00 96.62 89 ILE A N 1
ATOM 660 C CA . ILE A 1 89 ? -3.719 -15.765 -20.038 1.00 96.62 89 ILE A CA 1
ATOM 661 C C . ILE A 1 89 ? -3.413 -14.872 -21.248 1.00 96.62 89 ILE A C 1
ATOM 663 O O . ILE A 1 89 ? -3.545 -13.654 -21.123 1.00 96.62 89 ILE A O 1
ATOM 667 N N . GLU A 1 90 ? -2.985 -15.456 -22.372 1.00 92.88 90 GLU A N 1
ATOM 668 C CA . GLU A 1 90 ? -2.439 -14.743 -23.553 1.00 92.88 90 GLU A CA 1
ATOM 669 C C . GLU A 1 90 ? -3.268 -13.521 -23.991 1.00 92.88 90 GLU A C 1
ATOM 671 O O . GLU A 1 90 ? -2.734 -12.434 -24.201 1.00 92.88 90 GLU A O 1
ATOM 676 N N . GLU A 1 91 ? -4.588 -13.672 -24.054 1.00 92.44 91 GLU A N 1
ATOM 677 C CA . GLU A 1 91 ? -5.499 -12.653 -24.592 1.00 92.44 91 GLU A CA 1
ATOM 678 C C . GLU A 1 91 ? -6.158 -11.770 -23.516 1.00 92.44 91 GLU A C 1
ATOM 680 O O . GLU A 1 91 ? -6.957 -10.890 -23.842 1.00 92.44 91 GLU A O 1
ATOM 685 N N . ASP A 1 92 ? -5.848 -11.979 -22.233 1.00 95.25 92 ASP A N 1
ATOM 686 C CA . ASP A 1 92 ? -6.415 -11.157 -21.165 1.00 95.25 92 ASP A CA 1
ATOM 687 C C . ASP A 1 92 ? -5.813 -9.751 -21.197 1.00 95.25 92 ASP A C 1
ATOM 689 O O . ASP A 1 92 ? -4.592 -9.562 -21.152 1.00 95.25 92 ASP A O 1
ATOM 693 N N . THR A 1 93 ? -6.655 -8.726 -21.108 1.00 95.94 93 THR A N 1
ATOM 694 C CA . THR A 1 93 ? -6.186 -7.387 -20.738 1.00 95.94 93 THR A CA 1
ATOM 695 C C . THR A 1 93 ? -5.543 -7.406 -19.341 1.00 95.94 93 THR A C 1
ATOM 697 O O . THR A 1 93 ? -5.842 -8.273 -18.511 1.00 95.94 93 THR A O 1
ATOM 700 N N . PRO A 1 94 ? -4.685 -6.428 -18.998 1.00 95.75 94 PRO A N 1
ATOM 701 C CA . PRO A 1 94 ? -4.036 -6.405 -17.683 1.00 95.75 94 PRO A CA 1
ATOM 702 C C . PRO A 1 94 ? -5.040 -6.403 -16.516 1.00 95.75 94 PRO A C 1
ATOM 704 O O . PRO A 1 94 ? -4.823 -7.043 -15.485 1.00 95.75 94 PRO A O 1
ATOM 707 N N . VAL A 1 95 ? -6.171 -5.711 -16.692 1.00 97.25 95 VAL A N 1
ATOM 708 C CA . VAL A 1 95 ? -7.258 -5.653 -15.705 1.00 97.25 95 VAL A CA 1
ATOM 709 C C . VAL A 1 95 ? -7.997 -6.989 -15.600 1.00 97.25 95 VAL A C 1
ATOM 711 O O . VAL A 1 95 ? -8.325 -7.401 -14.486 1.00 97.25 95 VAL A O 1
ATOM 714 N N . GLU A 1 96 ? -8.236 -7.686 -16.715 1.00 97.69 96 GLU A N 1
ATOM 715 C CA . GLU A 1 96 ? -8.831 -9.030 -16.707 1.00 97.69 96 GLU A CA 1
ATOM 716 C C . GLU A 1 96 ? -7.945 -10.019 -15.956 1.00 97.69 96 GLU A C 1
ATOM 718 O O . GLU A 1 96 ? -8.433 -10.658 -15.024 1.00 97.69 96 GLU A O 1
ATOM 723 N N . SER A 1 97 ? -6.637 -10.039 -16.233 1.00 97.44 97 SER A N 1
ATOM 724 C CA . SER A 1 97 ? -5.696 -10.907 -15.516 1.00 97.44 97 SER A CA 1
ATOM 725 C C . SER A 1 97 ? -5.697 -10.654 -14.004 1.00 97.44 97 SER A C 1
ATOM 727 O O . SER A 1 97 ? -5.661 -11.591 -13.201 1.00 97.44 97 SER A O 1
ATOM 729 N N . MET A 1 98 ? -5.748 -9.383 -13.584 1.00 97.56 98 MET A N 1
ATOM 730 C CA . MET A 1 98 ? -5.801 -9.039 -12.161 1.00 97.56 98 MET A CA 1
ATOM 731 C C . MET A 1 98 ? -7.106 -9.501 -11.509 1.00 97.56 98 MET A C 1
ATOM 733 O O . MET A 1 98 ? -7.081 -10.070 -10.414 1.00 97.56 98 MET A O 1
ATOM 737 N N . ASN A 1 99 ? -8.239 -9.277 -12.175 1.00 97.25 99 ASN A N 1
ATOM 738 C CA . ASN A 1 99 ? -9.544 -9.699 -11.678 1.00 97.25 99 ASN A CA 1
ATOM 739 C C . ASN A 1 99 ? -9.673 -11.222 -11.639 1.00 97.25 99 ASN A C 1
ATOM 741 O O . ASN A 1 99 ? -10.241 -11.750 -10.687 1.00 97.25 99 ASN A O 1
ATOM 745 N N . ASP A 1 100 ? -9.113 -11.936 -12.610 1.00 97.69 100 ASP A N 1
ATOM 746 C CA . ASP A 1 100 ? -9.070 -13.396 -12.622 1.00 97.69 100 ASP A CA 1
ATOM 747 C C . ASP A 1 100 ? -8.311 -13.939 -11.398 1.00 97.69 100 ASP A C 1
ATOM 749 O O . ASP A 1 100 ? -8.833 -14.774 -10.652 1.00 97.69 100 ASP A O 1
ATOM 753 N N . ALA A 1 101 ? -7.137 -13.375 -11.086 1.00 97.38 101 ALA A N 1
ATOM 754 C CA . ALA A 1 101 ? -6.398 -13.739 -9.878 1.00 97.38 101 ALA A CA 1
ATOM 755 C C . ALA A 1 101 ? -7.196 -13.462 -8.585 1.00 97.38 101 ALA A C 1
ATOM 757 O O . ALA A 1 101 ? -7.237 -14.301 -7.680 1.00 97.38 101 ALA A O 1
ATOM 758 N N . ILE A 1 102 ? -7.867 -12.307 -8.500 1.00 96.19 102 ILE A N 1
ATOM 759 C CA . ILE A 1 102 ? -8.713 -11.942 -7.350 1.00 96.19 102 ILE A CA 1
ATOM 760 C C . ILE A 1 102 ? -9.904 -12.901 -7.212 1.00 96.19 102 ILE A C 1
ATOM 762 O O . ILE A 1 102 ? -10.171 -13.388 -6.112 1.00 96.19 102 ILE A O 1
ATOM 766 N N . ASN A 1 103 ? -10.589 -13.217 -8.313 1.00 95.44 103 ASN A N 1
ATOM 767 C CA . ASN A 1 103 ? -11.752 -14.107 -8.341 1.00 95.44 103 ASN A CA 1
ATOM 768 C C . ASN A 1 103 ? -11.393 -15.546 -7.944 1.00 95.44 103 ASN A C 1
ATOM 770 O O . ASN A 1 103 ? -12.213 -16.248 -7.352 1.00 95.44 103 ASN A O 1
ATOM 774 N N . LYS A 1 104 ? -10.146 -15.966 -8.187 1.00 95.19 104 LYS A N 1
ATOM 775 C CA . LYS A 1 104 ? -9.583 -17.241 -7.709 1.00 95.19 104 LYS A CA 1
ATOM 776 C C . LYS A 1 104 ? -9.226 -17.238 -6.215 1.00 95.19 104 LYS A C 1
ATOM 778 O O . LYS A 1 104 ? -8.736 -18.241 -5.701 1.00 95.19 104 LYS A O 1
ATOM 783 N N . GLY A 1 105 ? -9.455 -16.133 -5.501 1.00 92.19 105 GLY A N 1
ATOM 784 C CA . GLY A 1 105 ? -9.149 -16.000 -4.076 1.00 92.19 105 GLY A CA 1
ATOM 785 C C . GLY A 1 105 ? -7.653 -15.867 -3.779 1.00 92.19 105 GLY A C 1
ATOM 786 O O . GLY A 1 105 ? -7.226 -16.083 -2.642 1.00 92.19 105 GLY A O 1
ATOM 787 N N . ILE A 1 106 ? -6.839 -15.521 -4.781 1.00 95.12 106 ILE A N 1
ATOM 788 C CA . ILE A 1 106 ? -5.396 -15.360 -4.615 1.00 95.12 106 ILE A CA 1
ATOM 789 C C . ILE A 1 106 ? -5.141 -14.060 -3.854 1.00 95.12 106 ILE A C 1
ATOM 791 O O . ILE A 1 106 ? -5.387 -12.961 -4.349 1.00 95.12 106 ILE A O 1
ATOM 795 N N . TRP A 1 107 ? -4.617 -14.173 -2.633 1.00 94.06 107 TRP A N 1
ATOM 796 C CA . TRP A 1 107 ? -4.298 -12.997 -1.830 1.00 94.06 107 TRP A CA 1
ATOM 797 C C . TRP A 1 107 ? -2.950 -12.381 -2.215 1.00 94.06 107 TRP A C 1
ATOM 799 O O . TRP A 1 107 ? -1.905 -13.021 -2.085 1.00 94.06 107 TRP A O 1
ATOM 809 N N . PHE A 1 108 ? -2.972 -11.106 -2.581 1.00 96.62 108 PHE A N 1
ATOM 810 C CA . PHE A 1 108 ? -1.814 -10.226 -2.715 1.00 96.62 108 PHE A CA 1
ATOM 811 C C . PHE A 1 108 ? -2.214 -8.827 -2.238 1.00 96.62 108 PHE A C 1
ATOM 813 O O . PHE A 1 108 ? -3.403 -8.516 -2.173 1.00 96.62 108 PHE A O 1
ATOM 820 N N . TYR A 1 109 ? -1.242 -8.000 -1.871 1.00 97.56 109 TYR A N 1
ATOM 821 C CA . TYR A 1 109 ? -1.484 -6.593 -1.556 1.00 97.56 109 TYR A CA 1
ATOM 822 C C . TYR A 1 109 ? -0.706 -5.698 -2.508 1.00 97.56 109 TYR A C 1
ATOM 824 O O . TYR A 1 109 ? -1.311 -4.866 -3.169 1.00 97.56 109 TYR A O 1
ATOM 832 N N . TRP A 1 110 ? 0.600 -5.926 -2.642 1.00 98.12 110 TRP A N 1
ATOM 833 C CA . TRP A 1 110 ? 1.440 -5.223 -3.606 1.00 98.12 110 TRP A CA 1
ATOM 834 C C . TRP A 1 110 ? 1.422 -5.952 -4.940 1.00 98.12 110 TRP A C 1
ATOM 836 O O . TRP A 1 110 ? 1.567 -7.178 -4.962 1.00 98.12 110 TRP A O 1
ATOM 846 N N . PHE A 1 111 ? 1.290 -5.220 -6.041 1.00 98.19 111 PHE A N 1
ATOM 847 C CA . PHE A 1 111 ? 1.396 -5.817 -7.366 1.00 98.19 111 PHE A CA 1
ATOM 848 C C . PHE A 1 111 ? 2.230 -4.995 -8.340 1.00 98.19 111 PHE A C 1
ATOM 850 O O . PHE A 1 111 ? 2.378 -3.785 -8.174 1.00 98.19 111 PHE A O 1
ATOM 857 N N . GLU A 1 112 ? 2.755 -5.689 -9.348 1.00 97.12 112 GLU A N 1
ATOM 858 C CA . GLU A 1 112 ? 3.461 -5.120 -10.490 1.00 97.12 112 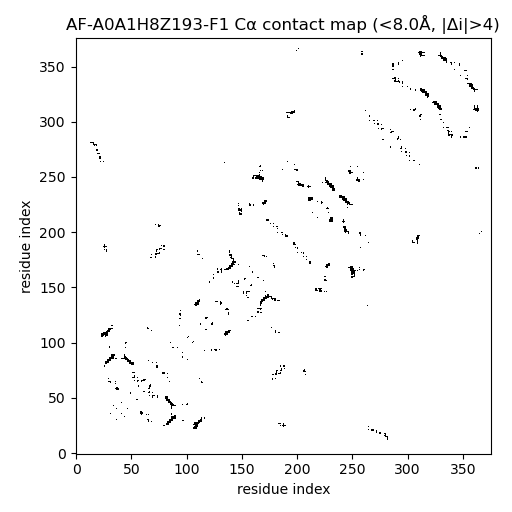GLU A CA 1
ATOM 859 C C . GLU A 1 112 ? 3.231 -5.979 -11.745 1.00 97.12 112 GLU A C 1
ATOM 861 O O . GLU A 1 112 ? 2.910 -7.165 -11.647 1.00 97.12 112 GLU A O 1
ATOM 866 N N . PHE A 1 113 ? 3.411 -5.379 -12.921 1.00 97.62 113 PHE A N 1
ATOM 867 C CA . PHE A 1 113 ? 3.335 -6.048 -14.223 1.00 97.62 113 PHE A CA 1
ATOM 868 C C . PHE A 1 113 ? 4.677 -5.936 -14.962 1.00 97.62 113 PHE A C 1
ATOM 870 O O . PHE A 1 113 ? 5.509 -5.072 -14.656 1.00 97.62 113 PHE A O 1
ATOM 877 N N . GLU A 1 114 ? 4.900 -6.795 -15.954 1.00 97.19 114 GLU A N 1
ATOM 878 C CA . GLU A 1 114 ? 6.021 -6.627 -16.887 1.00 97.19 114 GLU A CA 1
ATOM 879 C C . GLU A 1 114 ? 5.970 -5.272 -17.600 1.00 97.19 114 GLU A C 1
ATOM 881 O O . GLU A 1 114 ? 4.898 -4.707 -17.824 1.00 97.19 114 GLU A O 1
ATOM 886 N N . THR A 1 115 ? 7.140 -4.726 -17.933 1.00 96.19 115 THR A N 1
ATOM 887 C CA . THR A 1 115 ? 7.285 -3.392 -18.536 1.00 96.19 115 THR A CA 1
ATOM 888 C C . THR A 1 115 ? 6.552 -3.267 -19.867 1.00 96.19 115 THR A C 1
ATOM 890 O O . THR A 1 115 ? 6.002 -2.204 -20.148 1.00 96.19 115 THR A O 1
ATOM 893 N N . THR A 1 116 ? 6.492 -4.345 -20.651 1.00 94.25 116 THR A N 1
ATOM 894 C CA . THR A 1 116 ? 5.766 -4.428 -21.928 1.00 94.25 116 THR A CA 1
ATOM 895 C C . THR A 1 116 ? 4.259 -4.264 -21.741 1.00 94.25 116 THR A C 1
ATOM 897 O O . THR A 1 116 ? 3.623 -3.530 -22.493 1.00 94.25 116 THR A O 1
ATOM 900 N N . ILE A 1 117 ? 3.702 -4.866 -20.689 1.00 93.94 117 ILE A N 1
ATOM 901 C CA . ILE A 1 117 ? 2.266 -4.862 -20.376 1.00 93.94 117 ILE A CA 1
ATOM 902 C C . ILE A 1 117 ? 1.807 -3.481 -19.887 1.00 93.94 117 ILE A C 1
ATOM 904 O O . ILE A 1 117 ? 0.693 -3.042 -20.158 1.00 93.94 117 ILE A O 1
ATOM 908 N N . ARG A 1 118 ? 2.684 -2.768 -19.176 1.00 93.44 118 ARG A N 1
ATOM 909 C CA . ARG A 1 118 ? 2.427 -1.428 -18.620 1.00 93.44 118 ARG A CA 1
ATOM 910 C C . ARG A 1 118 ? 3.088 -0.300 -19.416 1.00 93.44 118 ARG A C 1
ATOM 912 O O . ARG A 1 118 ? 3.347 0.772 -18.874 1.00 93.44 118 ARG A O 1
ATOM 919 N N . ALA A 1 119 ? 3.384 -0.536 -20.694 1.00 92.25 119 ALA A N 1
ATOM 920 C CA . ALA A 1 119 ? 4.019 0.454 -21.565 1.00 92.25 119 ALA A CA 1
ATOM 921 C C . ALA A 1 119 ? 3.085 1.628 -21.920 1.00 92.25 119 ALA A C 1
ATOM 923 O O . ALA A 1 119 ? 3.553 2.712 -22.273 1.00 92.25 119 ALA A O 1
ATOM 924 N N . ASN A 1 120 ? 1.770 1.417 -21.828 1.00 94.25 120 ASN A N 1
ATOM 925 C CA . ASN A 1 120 ? 0.739 2.394 -22.147 1.00 94.25 120 ASN A CA 1
ATOM 926 C C . ASN A 1 120 ? 0.135 3.014 -20.877 1.00 94.25 120 ASN A C 1
ATOM 928 O O . ASN A 1 120 ? -0.357 2.312 -19.993 1.00 94.25 120 ASN A O 1
ATOM 932 N N . ASP A 1 121 ? 0.093 4.347 -20.830 1.00 96.50 121 ASP A N 1
ATOM 933 C CA . ASP A 1 121 ? -0.496 5.107 -19.725 1.00 96.50 121 ASP A CA 1
ATOM 934 C C . ASP A 1 121 ? -1.965 4.741 -19.460 1.00 96.50 121 ASP A C 1
ATOM 936 O O . ASP A 1 121 ? -2.394 4.747 -18.309 1.00 96.50 121 ASP A O 1
ATOM 940 N N . ALA A 1 122 ? -2.753 4.444 -20.500 1.00 96.00 122 ALA A N 1
ATOM 941 C CA . ALA A 1 122 ? -4.170 4.122 -20.325 1.00 96.00 122 ALA A CA 1
ATOM 942 C C . ALA A 1 122 ? -4.366 2.807 -19.554 1.00 96.00 122 ALA A C 1
ATOM 944 O O . ALA A 1 122 ? -5.203 2.748 -18.653 1.00 96.00 122 ALA A O 1
ATOM 945 N N . ASP A 1 123 ? -3.551 1.794 -19.854 1.00 95.88 123 ASP A N 1
ATOM 946 C CA . ASP A 1 123 ? -3.595 0.497 -19.176 1.00 95.88 123 ASP A CA 1
ATOM 947 C C . ASP A 1 123 ? -3.116 0.619 -17.727 1.00 95.88 123 ASP A C 1
ATOM 949 O O . ASP A 1 123 ? -3.743 0.073 -16.820 1.00 95.88 123 ASP A O 1
ATOM 953 N N . VAL A 1 124 ? -2.075 1.426 -17.480 1.00 97.75 124 VAL A N 1
ATOM 954 C CA . VAL A 1 124 ? -1.609 1.749 -16.120 1.00 97.75 124 VAL A CA 1
ATOM 955 C C . VAL A 1 124 ? -2.724 2.395 -15.295 1.00 97.75 124 VAL A C 1
ATOM 957 O O . VAL A 1 124 ? -2.983 1.968 -14.173 1.00 97.75 124 VAL A O 1
ATOM 960 N N . LEU A 1 125 ? -3.423 3.394 -15.840 1.00 97.94 125 LEU A N 1
ATOM 961 C CA . LEU A 1 125 ? -4.514 4.075 -15.131 1.00 97.94 125 LEU A CA 1
ATOM 962 C C . LEU A 1 125 ? -5.729 3.158 -14.914 1.00 97.94 125 LEU A C 1
ATOM 964 O O . LEU A 1 125 ? -6.408 3.270 -13.887 1.00 97.94 125 LEU A O 1
ATOM 968 N N . ALA A 1 126 ? -6.009 2.246 -15.847 1.00 97.31 126 ALA A N 1
ATOM 969 C CA . ALA A 1 126 ? -7.064 1.247 -15.695 1.00 97.31 126 ALA A CA 1
ATOM 970 C C . ALA A 1 126 ? -6.725 0.232 -14.588 1.00 97.31 126 ALA A C 1
ATOM 972 O O . ALA A 1 126 ? -7.561 -0.028 -13.718 1.00 97.31 126 ALA A O 1
ATOM 973 N N . LEU A 1 127 ? -5.483 -0.269 -14.562 1.00 97.44 127 LEU A N 1
ATOM 974 C CA . LEU A 1 127 ? -4.955 -1.124 -13.495 1.00 97.44 127 LEU A CA 1
ATOM 975 C C . LEU A 1 127 ? -5.034 -0.442 -12.132 1.00 97.44 127 LEU A C 1
ATOM 977 O O . LEU A 1 127 ? -5.483 -1.054 -11.166 1.00 97.44 127 LEU A O 1
ATOM 981 N N . THR A 1 128 ? -4.655 0.832 -12.057 1.00 97.25 128 THR A N 1
ATOM 982 C CA . THR A 1 128 ? -4.744 1.626 -10.830 1.00 97.25 128 THR A CA 1
ATOM 983 C C . THR A 1 128 ? -6.175 1.714 -10.308 1.00 97.25 128 THR A C 1
ATOM 985 O O . THR A 1 128 ? -6.407 1.450 -9.130 1.00 97.25 128 THR A O 1
ATOM 988 N N . SER A 1 129 ? -7.151 2.023 -11.170 1.00 96.94 129 SER A N 1
ATOM 989 C CA . SER A 1 129 ? -8.565 2.084 -10.766 1.00 96.94 129 SER A CA 1
ATOM 990 C C . SER A 1 129 ? -9.083 0.737 -10.267 1.00 96.94 129 SER A C 1
ATOM 992 O O . SER A 1 129 ? -9.736 0.667 -9.225 1.00 96.94 129 SER A O 1
ATOM 994 N N . ALA A 1 130 ? -8.781 -0.339 -10.994 1.00 97.31 130 ALA A N 1
ATOM 995 C CA . ALA A 1 130 ? -9.217 -1.678 -10.624 1.00 97.31 130 ALA A CA 1
ATOM 996 C C . ALA A 1 130 ? -8.537 -2.163 -9.328 1.00 97.31 130 ALA A C 1
ATOM 998 O O . ALA A 1 130 ? -9.192 -2.745 -8.462 1.00 97.31 130 ALA A O 1
ATOM 999 N N . GLY A 1 131 ? -7.246 -1.869 -9.151 1.00 97.50 131 GLY A N 1
ATOM 1000 C CA . GLY A 1 131 ? -6.482 -2.221 -7.958 1.00 97.50 131 GLY A CA 1
ATOM 1001 C C . GLY A 1 131 ? -6.994 -1.478 -6.729 1.00 97.50 131 GLY A C 1
ATOM 1002 O O . GLY A 1 131 ? -7.254 -2.098 -5.696 1.00 97.50 131 GLY A O 1
ATOM 1003 N N . ASP A 1 132 ? -7.243 -0.173 -6.856 1.00 95.81 132 ASP A N 1
ATOM 1004 C CA . ASP A 1 132 ? -7.770 0.642 -5.763 1.00 95.81 132 ASP A CA 1
ATOM 1005 C C . ASP A 1 132 ? -9.162 0.168 -5.318 1.00 95.81 132 ASP A C 1
ATOM 1007 O O . ASP A 1 132 ? -9.405 0.017 -4.119 1.00 95.81 132 ASP A O 1
ATOM 1011 N N . ALA A 1 133 ? -10.043 -0.177 -6.264 1.00 94.69 133 ALA A N 1
ATOM 1012 C CA . ALA A 1 133 ? -11.352 -0.762 -5.966 1.00 94.69 133 ALA A CA 1
ATOM 1013 C C . ALA A 1 133 ? -11.253 -2.130 -5.261 1.00 94.69 133 ALA A C 1
ATOM 1015 O O . ALA A 1 133 ? -12.068 -2.442 -4.393 1.00 94.69 133 ALA A O 1
ATOM 1016 N N . ALA A 1 134 ? -10.235 -2.931 -5.588 1.00 94.75 134 ALA A N 1
ATOM 1017 C CA . ALA A 1 134 ? -10.000 -4.254 -5.008 1.00 94.75 134 ALA A CA 1
ATOM 1018 C C . ALA A 1 134 ? -9.163 -4.245 -3.710 1.00 94.75 134 ALA A C 1
ATOM 1020 O O . ALA A 1 134 ? -8.822 -5.313 -3.174 1.00 94.75 134 ALA A O 1
ATOM 1021 N N . GLY A 1 135 ? -8.778 -3.067 -3.208 1.00 95.31 135 GLY A N 1
ATOM 1022 C CA . GLY A 1 135 ? -7.892 -2.948 -2.050 1.00 95.31 135 GLY A CA 1
ATOM 1023 C C . GLY A 1 135 ? -6.491 -3.520 -2.306 1.00 95.31 135 GLY A C 1
ATOM 1024 O O . GLY A 1 135 ? -5.945 -4.213 -1.446 1.00 95.31 135 GLY A O 1
ATOM 1025 N N . LYS A 1 136 ? -5.951 -3.313 -3.513 1.00 97.38 136 LYS A N 1
ATOM 1026 C CA . LYS A 1 136 ? -4.620 -3.743 -3.965 1.00 97.38 136 LYS A CA 1
ATOM 1027 C C . LYS A 1 136 ? -3.781 -2.519 -4.311 1.00 97.38 136 LYS A C 1
ATOM 1029 O O . LYS A 1 136 ? -4.276 -1.588 -4.937 1.00 97.38 136 LYS A O 1
ATOM 1034 N N . PHE A 1 137 ? -2.522 -2.522 -3.895 1.00 98.19 137 PHE A N 1
ATOM 1035 C CA . PHE A 1 137 ? -1.604 -1.402 -4.023 1.00 98.19 137 PHE A CA 1
ATOM 1036 C C . PHE A 1 137 ? -0.652 -1.590 -5.200 1.00 98.19 137 PHE A C 1
ATOM 1038 O O . PHE A 1 137 ? 0.179 -2.502 -5.207 1.00 98.19 137 PHE A O 1
ATOM 1045 N N . TYR A 1 138 ? -0.755 -0.693 -6.180 1.00 98.38 138 TYR A N 1
ATOM 1046 C CA . TYR A 1 138 ? 0.124 -0.691 -7.339 1.00 98.38 138 TYR A CA 1
ATOM 1047 C C . TYR A 1 138 ? 1.440 0.042 -7.033 1.00 98.38 138 TYR A C 1
ATOM 1049 O O . TYR A 1 138 ? 1.447 1.250 -6.781 1.00 98.38 138 TYR A O 1
ATOM 1057 N N . ALA A 1 139 ? 2.558 -0.685 -7.059 1.00 97.62 139 ALA A N 1
ATOM 1058 C CA . ALA A 1 139 ? 3.903 -0.179 -6.777 1.00 97.62 139 ALA A CA 1
ATOM 1059 C C . ALA A 1 139 ? 4.645 0.327 -8.033 1.00 97.62 139 ALA A C 1
ATOM 1061 O O . ALA A 1 139 ? 5.849 0.100 -8.200 1.00 97.62 139 ALA A O 1
ATOM 1062 N N . TYR A 1 140 ? 3.913 1.020 -8.906 1.00 98.12 140 TYR A N 1
ATOM 1063 C CA . TYR A 1 140 ? 4.325 1.306 -10.274 1.00 98.12 140 TYR A CA 1
ATOM 1064 C C . TYR A 1 140 ? 5.611 2.134 -10.367 1.00 98.12 140 TYR A C 1
ATOM 1066 O O . TYR A 1 140 ? 5.824 3.115 -9.647 1.00 98.12 140 TYR A O 1
ATOM 1074 N N . THR A 1 141 ? 6.455 1.773 -11.335 1.00 98.31 141 THR A N 1
ATOM 1075 C CA . THR A 1 141 ? 7.660 2.531 -11.686 1.00 98.31 141 THR A CA 1
ATOM 1076 C C . THR A 1 141 ? 7.615 2.996 -13.133 1.00 98.31 141 THR A C 1
ATOM 1078 O O . THR A 1 141 ? 7.439 2.187 -14.039 1.00 98.31 141 THR A O 1
ATOM 1081 N N . THR A 1 142 ? 7.862 4.279 -13.376 1.00 97.50 142 THR A N 1
ATOM 1082 C CA . THR A 1 142 ? 7.975 4.853 -14.721 1.00 97.50 142 THR A CA 1
ATOM 1083 C C . THR A 1 142 ? 9.409 5.266 -15.033 1.00 97.50 142 THR A C 1
ATOM 1085 O O . THR A 1 142 ? 10.111 5.826 -14.190 1.00 97.50 142 THR A O 1
ATOM 1088 N N . SER A 1 143 ? 9.831 5.041 -16.276 1.00 96.38 143 SER A N 1
ATOM 1089 C CA . SER A 1 143 ? 11.101 5.546 -16.817 1.00 96.38 143 SER A CA 1
ATOM 1090 C C . SER A 1 143 ? 10.908 6.709 -17.795 1.00 96.38 143 SER A C 1
ATOM 1092 O O . SER A 1 143 ? 11.869 7.179 -18.402 1.00 96.38 143 SER A O 1
ATOM 1094 N N . GLN A 1 144 ? 9.678 7.219 -17.937 1.00 96.06 144 GLN A N 1
ATOM 1095 C CA . GLN A 1 144 ? 9.364 8.308 -18.861 1.00 96.06 144 GLN A CA 1
ATOM 1096 C C . GLN A 1 144 ? 10.073 9.610 -18.453 1.00 96.06 144 GLN A C 1
ATOM 1098 O O . GLN A 1 144 ? 9.849 10.160 -17.374 1.00 96.06 144 GLN A O 1
ATOM 1103 N N . ALA A 1 145 ? 10.899 10.159 -19.348 1.00 95.94 145 ALA A N 1
ATOM 1104 C CA . ALA A 1 145 ? 11.605 11.419 -19.107 1.00 95.94 145 ALA A CA 1
ATOM 1105 C C . ALA A 1 145 ? 10.654 12.617 -18.908 1.00 95.94 145 ALA A C 1
ATOM 1107 O O . ALA A 1 145 ? 10.999 13.542 -18.175 1.00 95.94 145 ALA A O 1
ATOM 1108 N N . ALA A 1 146 ? 9.446 12.567 -19.485 1.00 96.94 146 ALA A N 1
AT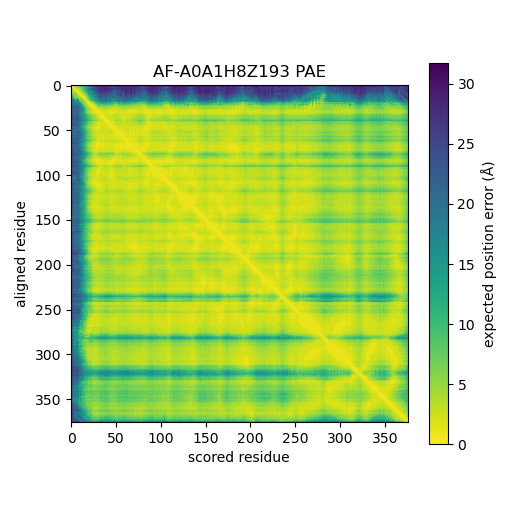OM 1109 C CA . ALA A 1 146 ? 8.419 13.610 -19.382 1.00 96.94 146 ALA A CA 1
ATOM 1110 C C . ALA A 1 146 ? 8.029 13.954 -17.932 1.00 96.94 146 ALA A C 1
ATOM 1112 O O . ALA A 1 146 ? 7.681 15.094 -17.626 1.00 96.94 146 ALA A O 1
ATOM 1113 N N . VAL A 1 147 ? 8.167 12.997 -17.010 1.00 97.19 147 VAL A N 1
ATOM 1114 C CA . VAL A 1 147 ? 7.926 13.197 -15.573 1.00 97.19 147 VAL A CA 1
ATOM 1115 C C . VAL A 1 147 ? 8.864 14.261 -14.979 1.00 97.19 147 VAL A C 1
ATOM 1117 O O . VAL A 1 147 ? 8.478 14.991 -14.068 1.00 97.19 147 VAL A O 1
ATOM 1120 N N . ARG A 1 148 ? 10.071 14.419 -15.539 1.00 96.81 148 ARG A N 1
ATOM 1121 C CA . ARG A 1 148 ? 11.098 15.376 -15.089 1.00 96.81 148 ARG A CA 1
ATOM 1122 C C . ARG A 1 148 ? 10.942 16.777 -15.698 1.00 96.81 148 ARG A C 1
ATOM 1124 O O . ARG A 1 148 ? 11.662 17.686 -15.293 1.00 96.81 148 ARG A O 1
ATOM 1131 N N . ASP A 1 149 ? 10.040 16.959 -16.663 1.00 97.00 149 ASP A N 1
ATOM 1132 C CA . ASP A 1 149 ? 9.833 18.233 -17.358 1.00 97.00 149 ASP A CA 1
ATOM 1133 C C . ASP A 1 149 ? 8.723 19.061 -16.678 1.00 97.00 149 ASP A C 1
ATOM 1135 O O . ASP A 1 149 ? 7.562 18.641 -16.696 1.00 97.00 149 ASP A O 1
ATOM 1139 N N . PRO A 1 150 ? 9.021 20.239 -16.095 1.00 95.69 150 PRO A N 1
ATOM 1140 C CA . PRO A 1 150 ? 8.014 21.071 -15.429 1.00 95.69 150 PRO A CA 1
ATOM 1141 C C . PRO A 1 150 ? 6.957 21.657 -16.381 1.00 95.69 150 PRO A C 1
ATOM 1143 O O . PRO A 1 150 ? 5.898 22.080 -15.920 1.00 95.69 150 PRO A O 1
ATOM 1146 N N . SER A 1 151 ? 7.223 21.704 -17.691 1.00 96.12 151 SER A N 1
ATOM 1147 C CA . SER A 1 151 ? 6.289 22.237 -18.690 1.00 96.12 151 SER A CA 1
ATOM 1148 C C . SER A 1 151 ? 5.217 21.230 -19.120 1.00 96.12 151 SER A C 1
ATOM 1150 O O . SER A 1 151 ? 4.161 21.628 -19.614 1.00 96.12 151 SER A O 1
ATOM 1152 N N . LEU A 1 152 ? 5.455 19.933 -18.901 1.00 95.25 152 LEU A N 1
ATOM 1153 C CA . LEU A 1 152 ? 4.524 18.865 -19.254 1.00 95.25 152 LEU A CA 1
ATOM 1154 C C . LEU A 1 152 ? 3.599 18.537 -18.081 1.00 95.25 152 LEU A C 1
ATOM 1156 O O . LEU A 1 152 ? 4.046 18.395 -16.948 1.00 95.25 152 LEU A O 1
ATOM 1160 N N . GLN A 1 153 ? 2.308 18.388 -18.377 1.00 93.00 153 GLN A N 1
ATOM 1161 C CA . GLN A 1 153 ? 1.264 17.986 -17.418 1.00 93.00 153 GLN A CA 1
ATOM 1162 C C . GLN A 1 153 ? 0.497 16.738 -17.880 1.00 93.00 153 GLN A C 1
ATOM 1164 O O . GLN A 1 153 ? -0.499 16.344 -17.283 1.00 93.00 153 GLN A O 1
ATOM 1169 N N . THR A 1 154 ? 0.940 16.133 -18.981 1.00 95.88 154 THR A N 1
ATOM 1170 C CA . THR A 1 154 ? 0.314 14.971 -19.623 1.00 95.88 154 THR A CA 1
ATOM 1171 C C . THR A 1 154 ? 1.119 13.689 -19.424 1.00 95.88 154 THR A C 1
ATOM 1173 O O . THR A 1 154 ? 0.805 12.676 -20.046 1.00 95.88 154 THR A O 1
ATOM 1176 N N . ASP A 1 155 ? 2.155 13.716 -18.585 1.00 97.19 155 ASP A N 1
ATOM 1177 C CA . ASP A 1 155 ? 2.878 12.513 -18.189 1.00 97.19 155 ASP A CA 1
ATOM 1178 C C . ASP A 1 155 ? 2.045 11.640 -17.240 1.00 97.19 155 ASP A C 1
ATOM 1180 O O . ASP A 1 155 ? 1.052 12.082 -16.651 1.00 97.19 155 ASP A O 1
ATOM 1184 N N . ILE A 1 156 ? 2.465 10.384 -17.094 1.00 97.44 156 ILE A N 1
ATOM 1185 C CA . ILE A 1 156 ? 1.748 9.389 -16.297 1.00 97.44 156 ILE A CA 1
ATOM 1186 C C . ILE A 1 156 ? 1.549 9.801 -14.832 1.00 97.44 156 ILE A C 1
ATOM 1188 O O . ILE A 1 156 ? 0.519 9.467 -14.253 1.00 97.44 156 ILE A O 1
ATOM 1192 N N . VAL A 1 157 ? 2.473 10.561 -14.230 1.00 97.56 157 VAL A N 1
ATOM 1193 C CA . VAL A 1 157 ? 2.341 10.985 -12.827 1.00 97.56 157 VAL A CA 1
ATOM 1194 C C . VAL A 1 157 ? 1.234 12.021 -12.703 1.00 97.56 157 VAL A C 1
ATOM 1196 O O . VAL A 1 157 ? 0.323 11.837 -11.898 1.00 97.56 157 VAL A O 1
ATOM 1199 N N . SER A 1 158 ? 1.256 13.067 -13.537 1.00 97.25 158 SER A N 1
ATOM 1200 C CA . SER A 1 158 ? 0.199 14.088 -13.539 1.00 97.25 158 SER A CA 1
ATOM 1201 C C . SER A 1 158 ? -1.182 13.484 -13.818 1.00 97.25 158 SER A C 1
ATOM 1203 O O . SER A 1 158 ? -2.164 13.854 -13.166 1.00 97.25 158 SER A O 1
ATOM 1205 N N . LYS A 1 159 ? -1.270 12.509 -14.735 1.00 97.75 159 LYS A N 1
ATOM 1206 C CA . LYS A 1 159 ? -2.515 11.769 -14.997 1.00 97.75 159 LYS A CA 1
ATOM 1207 C C . LYS A 1 159 ? -2.972 10.953 -13.783 1.00 97.75 159 LYS A C 1
ATOM 1209 O O . LYS A 1 159 ? -4.140 11.041 -13.415 1.00 97.75 159 LYS A O 1
ATOM 1214 N N . ALA A 1 160 ? -2.073 10.201 -13.147 1.00 97.69 160 ALA A N 1
ATOM 1215 C CA . ALA A 1 160 ? -2.402 9.349 -12.004 1.00 97.69 160 ALA A CA 1
ATOM 1216 C C . ALA A 1 160 ? -2.812 10.160 -10.764 1.00 97.69 160 ALA A C 1
ATOM 1218 O O . ALA A 1 160 ? -3.775 9.809 -10.088 1.00 97.69 160 ALA A O 1
ATOM 1219 N N . VAL A 1 161 ? -2.153 11.292 -10.499 1.00 95.88 161 VAL A N 1
ATOM 1220 C CA . VAL A 1 161 ? -2.542 12.208 -9.413 1.00 95.88 161 VAL A CA 1
ATOM 1221 C C . VAL A 1 161 ? -3.886 12.880 -9.694 1.00 95.88 161 VAL A C 1
ATOM 1223 O O . VAL A 1 161 ? -4.683 13.054 -8.776 1.00 95.88 161 VAL A O 1
ATOM 1226 N N . THR A 1 162 ? -4.182 13.208 -10.956 1.00 96.31 162 THR A N 1
ATOM 1227 C CA . THR A 1 162 ? -5.509 13.719 -11.343 1.00 96.31 162 THR A CA 1
ATOM 1228 C C . THR A 1 162 ? -6.596 12.654 -11.174 1.00 96.31 162 THR A C 1
ATOM 1230 O O . THR A 1 162 ? -7.700 12.975 -10.740 1.00 96.31 162 THR A O 1
ATOM 1233 N N . GLN A 1 163 ? -6.294 11.391 -11.498 1.00 96.75 163 GLN A N 1
ATOM 1234 C CA . GLN A 1 163 ? -7.194 10.257 -11.271 1.00 96.75 163 GLN A CA 1
ATOM 1235 C C . GLN A 1 163 ? -7.448 10.027 -9.777 1.00 96.75 163 GLN A C 1
ATOM 1237 O O . GLN A 1 163 ? -8.579 9.744 -9.387 1.00 96.75 163 GLN A O 1
ATOM 1242 N N . GLY A 1 164 ? -6.416 10.178 -8.943 1.00 95.75 164 GLY A N 1
ATOM 1243 C CA . GLY A 1 164 ? -6.604 10.342 -7.509 1.00 95.75 164 GLY A CA 1
ATOM 1244 C C . GLY A 1 164 ? -6.758 9.056 -6.693 1.00 95.75 164 GLY A C 1
ATOM 1245 O O . GLY A 1 164 ? -7.124 9.121 -5.516 1.00 95.75 164 GLY A O 1
ATOM 1246 N N . SER A 1 165 ? -6.507 7.889 -7.295 1.00 96.62 165 SER A N 1
ATOM 1247 C CA . SER A 1 165 ? -6.588 6.595 -6.611 1.00 96.62 165 SER A CA 1
ATOM 1248 C C . SER A 1 165 ? -5.634 6.530 -5.424 1.00 96.62 165 SER A C 1
ATOM 1250 O O . SER A 1 165 ? -4.491 6.987 -5.496 1.00 96.62 165 SER A O 1
ATOM 1252 N N . ARG A 1 166 ? -6.093 5.943 -4.316 1.00 96.56 166 ARG A N 1
ATOM 1253 C CA . ARG A 1 166 ? -5.333 5.955 -3.056 1.00 96.56 166 ARG A CA 1
ATOM 1254 C C . ARG A 1 166 ? -4.217 4.918 -3.043 1.00 96.56 166 ARG A C 1
ATOM 1256 O O . ARG A 1 166 ? -3.150 5.170 -2.493 1.00 96.56 166 ARG A O 1
ATOM 1263 N N . ARG A 1 167 ? -4.456 3.756 -3.651 1.00 97.81 167 ARG A N 1
ATOM 1264 C CA . ARG A 1 167 ? -3.552 2.595 -3.632 1.00 97.81 167 ARG A CA 1
ATOM 1265 C C . ARG A 1 167 ? -2.668 2.508 -4.873 1.00 97.81 167 ARG A C 1
ATOM 1267 O O . ARG A 1 167 ? -2.541 1.462 -5.503 1.00 97.81 167 ARG A O 1
ATOM 1274 N N . MET A 1 168 ? -2.035 3.620 -5.216 1.00 97.88 168 MET A N 1
ATOM 1275 C CA . MET A 1 168 ? -0.950 3.667 -6.188 1.00 97.88 168 MET A CA 1
ATOM 1276 C C . MET A 1 168 ? 0.083 4.684 -5.719 1.00 97.88 168 MET A C 1
ATOM 1278 O O . MET A 1 168 ? -0.240 5.701 -5.104 1.00 97.88 168 MET A O 1
ATOM 1282 N N . PHE A 1 169 ? 1.346 4.403 -6.005 1.00 98.44 169 PHE A N 1
ATOM 1283 C CA . PHE A 1 169 ? 2.366 5.434 -6.091 1.00 98.44 169 PHE A CA 1
ATOM 1284 C C . PHE A 1 169 ? 3.105 5.266 -7.413 1.00 98.44 169 PHE A C 1
ATOM 1286 O O . PHE A 1 169 ? 3.131 4.177 -7.985 1.00 98.44 169 PHE A O 1
ATOM 1293 N N . VAL A 1 170 ? 3.699 6.354 -7.899 1.00 98.25 170 VAL A N 1
ATOM 1294 C CA . VAL A 1 170 ? 4.491 6.334 -9.129 1.00 98.25 170 VAL A CA 1
ATOM 1295 C C . VAL A 1 170 ? 5.923 6.701 -8.789 1.00 98.25 170 VAL A C 1
ATOM 1297 O O . VAL A 1 170 ? 6.215 7.862 -8.494 1.00 98.25 170 VAL A O 1
ATOM 1300 N N . LEU A 1 171 ? 6.818 5.716 -8.827 1.00 98.56 171 LEU A N 1
ATOM 1301 C CA . LEU A 1 171 ? 8.248 5.955 -8.682 1.00 98.56 171 LEU A CA 1
ATOM 1302 C C . LEU A 1 171 ? 8.865 6.243 -10.053 1.00 98.56 171 LEU A C 1
ATOM 1304 O O . LEU A 1 171 ? 8.758 5.443 -10.974 1.00 98.56 171 LEU A O 1
ATOM 1308 N N . SER A 1 172 ? 9.506 7.396 -10.214 1.00 98.06 172 SER A N 1
ATOM 1309 C CA . SER A 1 172 ? 10.258 7.734 -11.420 1.00 98.06 172 SER A CA 1
ATOM 1310 C C . SER A 1 172 ? 11.702 7.268 -11.281 1.00 98.06 172 SER A C 1
ATOM 1312 O O . SER A 1 172 ? 12.429 7.790 -10.433 1.00 98.06 172 SER A O 1
ATOM 1314 N N . HIS A 1 173 ? 12.117 6.324 -12.129 1.00 97.88 173 HIS A N 1
ATOM 1315 C CA . HIS A 1 173 ? 13.515 5.919 -12.245 1.00 97.88 173 HIS A CA 1
ATOM 1316 C C . HIS A 1 173 ? 13.938 5.690 -13.699 1.0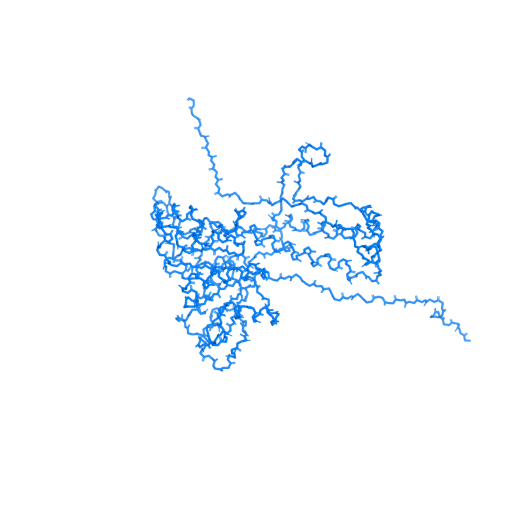0 97.88 173 HIS A C 1
ATOM 1318 O O . HIS A 1 173 ? 13.264 4.975 -14.437 1.00 97.88 173 HIS A O 1
ATOM 1324 N N . ALA A 1 174 ? 15.067 6.259 -14.131 1.00 96.75 174 ALA A N 1
ATOM 1325 C CA . ALA A 1 174 ? 15.517 6.183 -15.529 1.00 96.75 174 ALA A CA 1
ATOM 1326 C C . ALA A 1 174 ? 15.845 4.752 -1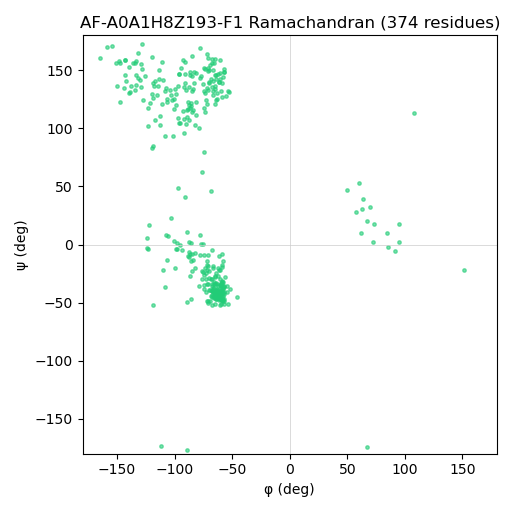5.996 1.00 96.75 174 ALA A C 1
ATOM 1328 O O . ALA A 1 174 ? 15.476 4.367 -17.100 1.00 96.75 174 ALA A O 1
ATOM 1329 N N . THR A 1 175 ? 16.544 3.973 -15.164 1.00 96.00 175 THR A N 1
ATOM 1330 C CA . THR A 1 175 ? 17.130 2.673 -15.558 1.00 96.00 175 THR A CA 1
ATOM 1331 C C . THR A 1 175 ? 16.696 1.477 -14.707 1.00 96.00 175 THR A C 1
ATOM 1333 O O . THR A 1 175 ? 17.084 0.352 -15.007 1.00 96.00 175 THR A O 1
ATOM 1336 N N . ALA A 1 176 ? 15.899 1.687 -13.656 1.00 97.06 176 ALA A N 1
ATOM 1337 C CA . ALA A 1 176 ? 15.519 0.651 -12.696 1.00 97.06 176 ALA A CA 1
ATOM 1338 C C . ALA A 1 176 ? 13.994 0.487 -12.718 1.00 97.06 176 ALA A C 1
ATOM 1340 O O . ALA A 1 176 ? 13.303 1.084 -11.893 1.00 97.06 176 ALA A O 1
ATOM 1341 N N . PRO A 1 177 ? 13.443 -0.293 -13.666 1.00 96.50 177 PRO A N 1
ATOM 1342 C CA . PRO A 1 177 ? 12.003 -0.354 -13.926 1.00 96.50 177 PRO A CA 1
ATOM 1343 C C . PRO A 1 177 ? 11.183 -0.985 -12.795 1.00 96.50 177 PRO A C 1
ATOM 1345 O O . PRO A 1 177 ? 9.963 -0.991 -12.887 1.00 96.50 177 PRO A O 1
ATOM 1348 N N . TYR A 1 178 ? 11.819 -1.508 -11.744 1.00 97.81 178 TYR A N 1
ATOM 1349 C CA . TYR A 1 178 ? 11.167 -2.138 -10.591 1.00 97.81 178 TYR A CA 1
ATOM 1350 C C . TYR A 1 178 ? 11.533 -1.478 -9.254 1.00 97.81 178 TYR A C 1
ATOM 1352 O O . TYR A 1 178 ? 11.310 -2.059 -8.195 1.00 97.81 178 TYR A O 1
ATOM 1360 N N . ALA A 1 179 ? 12.075 -0.255 -9.283 1.00 98.00 179 ALA A N 1
ATOM 1361 C CA . ALA A 1 179 ? 12.457 0.476 -8.073 1.00 98.00 179 ALA A CA 1
ATOM 1362 C C . ALA A 1 179 ? 11.282 0.708 -7.112 1.00 98.00 179 ALA A C 1
ATOM 1364 O O . ALA A 1 179 ? 11.433 0.609 -5.894 1.00 98.00 179 ALA A O 1
ATOM 1365 N N . GLY A 1 180 ? 10.092 0.978 -7.649 1.00 97.81 180 GLY A N 1
ATOM 1366 C CA . GLY A 1 180 ? 8.864 1.073 -6.869 1.00 97.81 180 GLY A CA 1
ATOM 1367 C C . GLY A 1 180 ? 8.508 -0.254 -6.209 1.00 97.81 180 GLY A C 1
ATOM 1368 O O . GLY A 1 180 ? 8.202 -0.286 -5.021 1.00 97.81 180 GLY A O 1
ATOM 1369 N N . PHE A 1 181 ? 8.657 -1.373 -6.916 1.00 97.81 181 PHE A N 1
ATOM 1370 C CA . PHE A 1 181 ? 8.372 -2.689 -6.350 1.00 97.81 181 PHE A CA 1
ATOM 1371 C C . PHE A 1 181 ? 9.333 -3.066 -5.207 1.00 97.81 181 PHE A C 1
ATOM 1373 O O . PHE A 1 181 ? 8.917 -3.680 -4.225 1.00 97.81 181 PHE A O 1
ATOM 1380 N N . GLU A 1 182 ? 10.590 -2.615 -5.251 1.00 97.94 182 GLU A N 1
ATOM 1381 C CA . GLU A 1 182 ? 11.500 -2.723 -4.103 1.00 97.94 182 GLU A CA 1
ATOM 1382 C C . GLU A 1 182 ? 11.071 -1.834 -2.920 1.00 97.94 182 GLU A C 1
ATOM 1384 O O . GLU A 1 182 ? 11.105 -2.264 -1.763 1.00 97.94 182 GLU A O 1
ATOM 1389 N N . LEU A 1 183 ? 10.593 -0.611 -3.179 1.00 98.00 183 LEU A N 1
ATOM 1390 C CA . LEU A 1 183 ? 10.009 0.237 -2.134 1.00 98.00 183 LEU A CA 1
ATOM 1391 C C . LEU A 1 183 ? 8.748 -0.402 -1.517 1.00 98.00 183 LEU A C 1
ATOM 1393 O O . LEU A 1 183 ? 8.539 -0.321 -0.308 1.00 98.00 183 LEU A O 1
ATOM 1397 N N . ALA A 1 184 ? 7.931 -1.102 -2.301 1.00 97.75 184 ALA A N 1
ATOM 1398 C CA . ALA A 1 184 ? 6.822 -1.902 -1.784 1.00 97.75 184 ALA A CA 1
ATOM 1399 C C . ALA A 1 184 ? 7.308 -3.074 -0.911 1.00 97.75 184 ALA A C 1
ATOM 1401 O O . ALA A 1 184 ? 6.786 -3.304 0.185 1.00 97.75 184 ALA A O 1
ATOM 1402 N N . ALA A 1 185 ? 8.374 -3.765 -1.323 1.00 96.56 185 ALA A N 1
ATOM 1403 C CA . ALA A 1 185 ? 9.007 -4.809 -0.520 1.00 96.56 185 ALA A CA 1
ATOM 1404 C C . ALA A 1 185 ? 9.526 -4.277 0.827 1.00 96.56 185 ALA A C 1
ATOM 1406 O O . ALA A 1 185 ? 9.450 -4.968 1.845 1.00 96.56 185 ALA A O 1
ATOM 1407 N N . VAL A 1 186 ? 9.979 -3.023 0.883 1.00 95.75 186 VAL A N 1
ATOM 1408 C CA . VAL A 1 186 ? 10.337 -2.333 2.130 1.00 95.75 186 VAL A CA 1
ATOM 1409 C C . VAL A 1 186 ? 9.131 -2.263 3.089 1.00 95.75 186 VAL A C 1
ATOM 1411 O O . VAL A 1 186 ? 9.308 -2.533 4.281 1.00 95.75 186 VAL A O 1
ATOM 1414 N N . PHE A 1 187 ? 7.912 -1.990 2.612 1.00 95.25 187 PHE A N 1
ATOM 1415 C CA . PHE A 1 187 ? 6.680 -2.011 3.426 1.00 95.25 187 PHE A CA 1
ATOM 1416 C C . PHE A 1 187 ? 6.239 -3.406 3.857 1.00 95.25 187 PHE A C 1
ATOM 1418 O O . PHE A 1 187 ? 5.699 -3.564 4.952 1.00 95.25 187 PHE A O 1
ATOM 1425 N N . SER A 1 188 ? 6.549 -4.438 3.070 1.00 88.12 188 SER A N 1
ATOM 1426 C CA . SER A 1 188 ? 6.174 -5.827 3.381 1.00 88.12 188 SER A CA 1
ATOM 1427 C C . SER A 1 188 ? 6.702 -6.358 4.724 1.00 88.12 188 SER A C 1
ATOM 1429 O O . SER A 1 188 ? 6.254 -7.393 5.216 1.00 88.12 188 SER A O 1
ATOM 1431 N N . ARG A 1 189 ? 7.656 -5.642 5.327 1.00 85.38 189 ARG A N 1
ATOM 1432 C CA . ARG A 1 189 ? 8.349 -6.000 6.569 1.00 85.38 189 ARG A CA 1
ATOM 1433 C C . ARG A 1 189 ? 7.620 -5.520 7.826 1.00 85.38 189 ARG A C 1
ATOM 1435 O O . ARG A 1 189 ? 8.021 -5.908 8.923 1.00 85.38 189 ARG A O 1
ATOM 1442 N N . VAL A 1 190 ? 6.601 -4.668 7.692 1.00 93.19 190 VAL A N 1
ATOM 1443 C CA . VAL A 1 190 ? 5.823 -4.186 8.840 1.00 93.19 190 VAL A CA 1
ATOM 1444 C C . VAL A 1 190 ? 5.125 -5.370 9.503 1.00 93.19 190 VAL A C 1
ATOM 1446 O O . VAL A 1 190 ? 4.397 -6.130 8.865 1.00 93.19 190 VAL A O 1
ATOM 1449 N N . ASN A 1 191 ? 5.351 -5.531 10.805 1.00 91.75 191 ASN A N 1
ATOM 1450 C CA . ASN A 1 191 ? 4.690 -6.548 11.605 1.00 91.75 191 ASN A CA 1
ATOM 1451 C C . ASN A 1 191 ? 3.674 -5.877 12.524 1.00 91.75 191 ASN A C 1
ATOM 1453 O O . ASN A 1 191 ? 3.991 -5.529 13.657 1.00 91.75 191 ASN A O 1
ATOM 1457 N N . PHE A 1 192 ? 2.429 -5.794 12.067 1.00 93.81 192 PHE A N 1
ATOM 1458 C CA . PHE A 1 192 ? 1.327 -5.160 12.797 1.00 93.81 192 PHE A CA 1
ATOM 1459 C C . PHE A 1 192 ? 1.021 -5.754 14.185 1.00 93.81 192 PHE A C 1
ATOM 1461 O O . PHE A 1 192 ? 0.216 -5.188 14.920 1.00 93.81 192 PHE A O 1
ATOM 1468 N N . ASN A 1 193 ? 1.640 -6.881 14.562 1.00 89.56 193 ASN A N 1
ATOM 1469 C CA . ASN A 1 193 ? 1.532 -7.471 15.900 1.00 89.56 193 ASN A CA 1
ATOM 1470 C C . ASN A 1 193 ? 2.712 -7.153 16.828 1.00 89.56 193 ASN A C 1
ATOM 1472 O O . ASN A 1 193 ? 2.694 -7.586 17.977 1.00 89.56 193 ASN A O 1
ATOM 1476 N N . ALA A 1 194 ? 3.739 -6.456 16.347 1.00 91.38 194 ALA A N 1
ATOM 1477 C CA . ALA A 1 194 ? 4.902 -6.073 17.131 1.00 91.38 194 ALA A CA 1
ATOM 1478 C C . ALA A 1 194 ? 4.967 -4.552 17.300 1.00 91.38 194 ALA A C 1
ATOM 1480 O O . ALA A 1 194 ? 4.517 -3.793 16.437 1.00 91.38 194 ALA A O 1
ATOM 1481 N N . ALA A 1 195 ? 5.544 -4.131 18.424 1.00 93.62 195 ALA A N 1
ATOM 1482 C CA . ALA A 1 195 ? 5.631 -2.727 18.787 1.00 93.62 195 ALA A CA 1
ATOM 1483 C C . ALA A 1 195 ? 6.572 -1.946 17.857 1.00 93.62 195 ALA A C 1
ATOM 1485 O O . ALA A 1 195 ? 7.630 -2.458 17.484 1.00 93.62 195 ALA A O 1
ATOM 1486 N N . ASN A 1 196 ? 6.204 -0.702 17.539 1.00 93.88 196 ASN A N 1
ATOM 1487 C CA . ASN A 1 196 ? 7.002 0.257 16.761 1.00 93.88 196 ASN A CA 1
ATOM 1488 C C . ASN A 1 196 ? 7.572 -0.308 15.448 1.00 93.88 196 ASN A C 1
ATOM 1490 O O . ASN A 1 196 ? 8.763 -0.169 15.160 1.00 93.88 196 ASN A O 1
ATOM 1494 N N . THR A 1 197 ? 6.739 -0.985 14.661 1.00 94.75 197 THR A N 1
ATOM 1495 C CA . THR A 1 197 ? 7.172 -1.615 13.404 1.00 94.75 197 THR A CA 1
ATOM 1496 C C . THR A 1 197 ? 6.699 -0.900 12.154 1.00 94.75 197 THR A C 1
ATOM 1498 O O . THR A 1 197 ? 7.212 -1.206 11.076 1.00 94.75 197 THR A O 1
ATOM 1501 N N . THR A 1 198 ? 5.745 0.027 12.256 1.00 95.12 198 THR A N 1
ATOM 1502 C CA . THR A 1 198 ? 5.316 0.828 11.109 1.00 95.12 198 THR A CA 1
ATOM 1503 C C . THR A 1 198 ? 6.479 1.639 10.560 1.00 95.12 198 THR A C 1
ATOM 1505 O O . THR A 1 198 ? 7.327 2.138 11.300 1.00 95.12 198 THR A O 1
ATOM 1508 N N . ILE A 1 199 ? 6.531 1.776 9.240 1.00 94.44 199 ILE A N 1
ATOM 1509 C CA . ILE A 1 199 ? 7.617 2.472 8.553 1.00 94.44 199 ILE A CA 1
ATOM 1510 C C . ILE A 1 199 ? 7.049 3.521 7.605 1.00 94.44 199 ILE A C 1
ATOM 1512 O O . ILE A 1 199 ? 5.982 3.312 7.041 1.00 94.44 199 ILE A O 1
ATOM 1516 N N . THR A 1 200 ? 7.811 4.588 7.372 1.00 96.25 200 THR A N 1
ATOM 1517 C CA . THR A 1 200 ? 7.585 5.518 6.257 1.00 96.25 200 THR A CA 1
ATOM 1518 C C . THR A 1 200 ? 8.432 5.126 5.046 1.00 96.25 200 THR A C 1
ATOM 1520 O O . THR A 1 200 ? 9.492 4.514 5.208 1.00 96.25 200 THR A O 1
ATOM 1523 N N . GLY A 1 201 ? 7.976 5.454 3.836 1.00 95.44 201 GLY A N 1
ATOM 1524 C CA . GLY A 1 201 ? 8.751 5.250 2.606 1.00 95.44 201 GLY A CA 1
ATOM 1525 C C . GLY A 1 201 ? 9.879 6.269 2.433 1.00 95.44 201 GLY A C 1
ATOM 1526 O O . GLY A 1 201 ? 10.876 5.985 1.767 1.00 95.44 201 GLY A O 1
ATOM 1527 N N . GLU A 1 202 ? 9.750 7.435 3.066 1.00 97.25 202 GLU A N 1
ATOM 1528 C CA . GLU A 1 202 ? 10.709 8.529 2.959 1.00 97.25 202 GLU A CA 1
ATOM 1529 C C . GLU A 1 202 ? 12.092 8.109 3.485 1.00 97.25 202 GLU A C 1
ATOM 1531 O O . GLU A 1 202 ? 12.230 7.396 4.485 1.00 97.25 202 GLU A O 1
ATOM 1536 N N . PHE A 1 203 ? 13.141 8.539 2.784 1.00 96.06 203 PHE A N 1
ATOM 1537 C CA . PHE A 1 203 ? 14.553 8.311 3.105 1.00 96.06 203 PHE A CA 1
ATOM 1538 C C . PHE A 1 203 ? 15.016 6.846 3.125 1.00 96.06 203 PHE A C 1
ATOM 1540 O O . PHE A 1 203 ? 16.159 6.548 3.511 1.00 96.06 203 PHE A O 1
ATOM 1547 N N . LYS A 1 204 ? 14.181 5.908 2.668 1.00 95.94 204 LYS A N 1
ATOM 1548 C CA . LYS A 1 204 ? 14.579 4.504 2.537 1.00 95.94 204 LYS A CA 1
ATOM 1549 C C . LYS A 1 204 ? 15.655 4.329 1.464 1.00 95.94 204 LYS A C 1
ATOM 1551 O O . LYS A 1 204 ? 15.772 5.111 0.520 1.00 95.94 204 LYS A O 1
ATOM 1556 N N . LYS A 1 205 ? 16.489 3.311 1.679 1.00 95.44 205 LYS A N 1
ATOM 1557 C CA . LYS A 1 205 ? 17.478 2.811 0.718 1.00 95.44 205 LYS A CA 1
ATOM 1558 C C . LYS A 1 205 ? 16.832 1.718 -0.123 1.00 95.44 205 LYS A C 1
ATOM 1560 O O . LYS A 1 205 ? 16.039 0.954 0.428 1.00 95.44 205 LYS A O 1
ATOM 1565 N N . LEU A 1 206 ? 17.244 1.629 -1.383 1.00 96.31 206 LEU A N 1
ATOM 1566 C CA . LEU A 1 206 ? 16.885 0.559 -2.311 1.00 96.31 206 LEU A CA 1
ATOM 1567 C C . LEU A 1 206 ? 18.181 -0.171 -2.732 1.00 96.31 206 LEU A C 1
ATOM 1569 O O . LEU A 1 206 ? 18.847 0.262 -3.675 1.00 96.31 206 LEU A O 1
ATOM 1573 N N . PRO A 1 207 ? 18.669 -1.150 -1.942 1.00 94.12 207 PRO A N 1
ATOM 1574 C CA . PRO A 1 207 ? 19.891 -1.888 -2.251 1.00 94.12 207 PRO A CA 1
ATOM 1575 C C . PRO A 1 207 ? 19.914 -2.504 -3.658 1.00 94.12 207 PRO A C 1
ATOM 1577 O O . PRO A 1 207 ? 19.022 -3.237 -4.056 1.00 94.12 207 PRO A O 1
ATOM 1580 N N . GLY A 1 208 ? 21.006 -2.284 -4.392 1.00 91.75 208 GLY A N 1
ATOM 1581 C CA . GLY A 1 208 ? 21.157 -2.802 -5.758 1.00 91.75 208 GLY A CA 1
ATOM 1582 C C . GLY A 1 208 ? 20.545 -1.907 -6.839 1.00 91.75 208 GLY A C 1
ATOM 1583 O O . GLY A 1 208 ? 20.700 -2.211 -8.019 1.00 91.75 208 GLY A O 1
ATOM 1584 N N . ILE A 1 209 ? 19.918 -0.792 -6.454 1.00 96.12 209 ILE A N 1
ATOM 1585 C CA . ILE A 1 209 ? 19.483 0.267 -7.362 1.00 96.12 209 ILE A CA 1
ATOM 1586 C C . ILE A 1 209 ? 20.406 1.470 -7.190 1.00 96.12 209 ILE A C 1
ATOM 1588 O O . ILE A 1 209 ? 20.583 1.988 -6.087 1.00 96.12 209 ILE A O 1
ATOM 1592 N N . ASP A 1 210 ? 20.996 1.921 -8.293 1.00 95.62 210 ASP A N 1
ATOM 1593 C CA . ASP A 1 210 ? 21.840 3.109 -8.297 1.00 95.62 210 ASP A CA 1
ATOM 1594 C C . ASP A 1 210 ? 20.989 4.372 -8.180 1.00 95.62 210 ASP A C 1
ATOM 1596 O O . ASP A 1 210 ? 20.041 4.572 -8.931 1.00 95.62 210 ASP A O 1
ATOM 1600 N N . ALA A 1 211 ? 21.352 5.253 -7.252 1.00 96.06 211 ALA A N 1
ATOM 1601 C CA . ALA A 1 211 ? 20.670 6.527 -7.082 1.00 96.06 211 ALA A CA 1
ATOM 1602 C C . ALA A 1 211 ? 20.899 7.466 -8.269 1.00 96.06 211 ALA A C 1
ATOM 1604 O O . ALA A 1 211 ? 22.042 7.671 -8.695 1.00 96.06 211 ALA A O 1
ATOM 1605 N N . GLU A 1 212 ? 19.832 8.117 -8.736 1.00 95.81 212 GLU A N 1
ATOM 1606 C CA . GLU A 1 212 ? 19.952 9.121 -9.788 1.00 95.81 212 GLU A CA 1
ATOM 1607 C C . GLU A 1 212 ? 20.658 10.390 -9.291 1.00 95.81 212 GLU A C 1
ATOM 1609 O O . GLU A 1 212 ? 20.573 10.783 -8.122 1.00 95.81 212 GLU A O 1
ATOM 1614 N N . ASP A 1 213 ? 21.349 11.044 -10.222 1.00 94.00 213 ASP A N 1
ATOM 1615 C CA . ASP A 1 213 ? 21.903 12.383 -10.057 1.00 94.00 213 ASP A CA 1
ATOM 1616 C C . ASP A 1 213 ? 20.981 13.378 -10.771 1.00 94.00 213 ASP A C 1
ATOM 1618 O O . ASP A 1 213 ? 21.028 13.550 -11.992 1.00 94.00 213 ASP A O 1
ATOM 1622 N N . LEU A 1 214 ? 20.037 13.940 -10.016 1.00 94.25 214 LEU A N 1
ATOM 1623 C CA . LEU A 1 214 ? 18.953 14.752 -10.556 1.00 94.25 214 LEU A CA 1
ATOM 1624 C C . LEU A 1 214 ? 19.264 16.244 -10.458 1.00 94.25 214 LEU A C 1
ATOM 1626 O O . LEU A 1 214 ? 19.647 16.762 -9.410 1.00 94.25 214 LEU A O 1
ATOM 1630 N N . THR A 1 215 ? 18.969 16.976 -11.532 1.00 94.81 215 THR A N 1
ATOM 1631 C CA . THR A 1 215 ? 19.021 18.442 -11.502 1.00 94.81 215 THR A CA 1
ATOM 1632 C C . THR A 1 215 ? 17.936 19.022 -10.591 1.00 94.81 215 THR A C 1
ATOM 1634 O O . THR A 1 215 ? 16.873 18.423 -10.395 1.00 94.81 215 THR A O 1
ATOM 1637 N N . LYS A 1 216 ? 18.161 20.250 -10.098 1.00 93.94 216 LYS A N 1
ATOM 1638 C CA . LYS A 1 216 ? 17.180 20.977 -9.274 1.00 93.94 216 LYS A CA 1
ATOM 1639 C C . LYS A 1 216 ? 15.819 21.113 -9.946 1.00 93.94 216 LYS A C 1
ATOM 1641 O O . LYS A 1 216 ? 14.792 20.922 -9.303 1.00 93.94 216 LYS A O 1
ATOM 1646 N N . THR A 1 217 ? 15.821 21.384 -11.248 1.00 96.56 217 THR A N 1
ATOM 1647 C CA . THR A 1 217 ? 14.602 21.488 -12.053 1.00 96.56 217 THR A CA 1
ATOM 1648 C C . THR A 1 217 ? 13.859 20.155 -12.120 1.00 96.56 217 THR A C 1
ATOM 1650 O O . THR A 1 217 ? 12.649 20.129 -11.910 1.00 96.56 217 THR A O 1
ATOM 1653 N N . ALA A 1 218 ? 14.574 19.046 -12.343 1.00 96.56 218 ALA A N 1
ATOM 1654 C CA . ALA A 1 218 ? 13.965 17.725 -12.464 1.00 96.56 218 ALA A CA 1
ATOM 1655 C C . ALA A 1 218 ? 13.310 17.270 -11.153 1.00 96.56 218 ALA A C 1
ATOM 1657 O O . ALA A 1 218 ? 12.135 16.902 -11.155 1.00 96.56 218 ALA A O 1
ATOM 1658 N N . TYR A 1 219 ? 14.024 17.324 -10.019 1.00 95.31 219 TYR A N 1
ATOM 1659 C CA . TYR A 1 219 ? 13.422 16.889 -8.755 1.00 95.31 219 TYR A CA 1
ATOM 1660 C C . TYR A 1 219 ? 12.309 17.838 -8.286 1.00 95.31 219 TYR A C 1
ATOM 1662 O O . TYR A 1 219 ? 11.374 17.389 -7.626 1.00 95.31 219 TYR A O 1
ATOM 1670 N N . ALA A 1 220 ? 12.373 19.137 -8.608 1.00 96.88 220 ALA A N 1
ATOM 1671 C CA . ALA A 1 220 ? 11.308 20.081 -8.269 1.00 96.88 220 ALA A CA 1
ATOM 1672 C C . ALA A 1 220 ? 10.025 19.780 -9.058 1.00 96.88 220 ALA A C 1
ATOM 1674 O O . ALA A 1 220 ? 8.951 19.726 -8.459 1.00 96.88 220 ALA A O 1
ATOM 1675 N N . ALA A 1 221 ? 10.147 19.500 -10.362 1.00 97.25 221 ALA A N 1
ATOM 1676 C CA . ALA A 1 221 ? 9.030 19.066 -11.199 1.00 97.25 221 ALA A CA 1
ATOM 1677 C C . ALA A 1 221 ? 8.402 17.771 -10.660 1.00 97.25 221 ALA A C 1
ATOM 1679 O O . ALA A 1 221 ? 7.192 17.701 -10.465 1.00 97.25 221 ALA A O 1
ATOM 1680 N N . MET A 1 222 ? 9.228 16.776 -10.328 1.00 97.56 222 MET A N 1
ATOM 1681 C CA . MET A 1 222 ? 8.762 15.503 -9.772 1.00 97.56 222 MET A CA 1
ATOM 1682 C C . MET A 1 222 ? 8.046 15.663 -8.428 1.00 97.56 222 MET A C 1
ATOM 1684 O O . MET A 1 222 ? 6.963 15.105 -8.249 1.00 97.56 222 MET A O 1
ATOM 1688 N N . LYS A 1 223 ? 8.588 16.476 -7.508 1.00 95.88 223 LYS A N 1
ATOM 1689 C CA . LYS A 1 223 ? 7.921 16.797 -6.234 1.00 95.88 223 LYS A CA 1
ATOM 1690 C C . LYS A 1 223 ? 6.560 17.453 -6.452 1.00 95.88 223 LYS A C 1
ATOM 1692 O O . LYS A 1 223 ? 5.595 17.067 -5.800 1.00 95.88 223 LYS A O 1
ATOM 1697 N N . GLN A 1 224 ? 6.484 18.425 -7.362 1.00 94.94 224 GLN A N 1
ATOM 1698 C CA . GLN A 1 224 ? 5.244 19.139 -7.666 1.00 94.94 224 GLN A CA 1
ATOM 1699 C C . GLN A 1 224 ? 4.184 18.215 -8.273 1.00 94.94 224 GLN A C 1
ATOM 1701 O O . GLN A 1 224 ? 3.019 18.302 -7.898 1.00 94.94 224 GLN A O 1
ATOM 1706 N N . LYS A 1 225 ? 4.588 17.326 -9.186 1.00 96.00 225 LYS A N 1
ATOM 1707 C CA . LYS A 1 225 ? 3.686 16.370 -9.837 1.00 96.00 225 LYS A CA 1
ATOM 1708 C C . LYS A 1 225 ? 3.252 15.227 -8.923 1.00 96.00 225 LYS A C 1
ATOM 1710 O O . LYS A 1 225 ? 2.243 14.605 -9.209 1.00 96.00 225 LYS A O 1
ATOM 1715 N N . GLY A 1 226 ? 3.987 14.952 -7.844 1.00 95.75 226 GLY A N 1
ATOM 1716 C CA . GLY A 1 226 ? 3.689 13.857 -6.915 1.00 95.75 226 GLY A CA 1
ATOM 1717 C C . GLY A 1 226 ? 4.440 12.555 -7.205 1.00 95.75 226 GLY A C 1
ATOM 1718 O O . GLY A 1 226 ? 4.051 11.509 -6.698 1.00 95.75 226 GLY A O 1
ATOM 1719 N N . ALA A 1 227 ? 5.518 12.597 -7.993 1.00 97.75 227 ALA A N 1
ATOM 1720 C CA . ALA A 1 227 ? 6.349 11.424 -8.244 1.00 97.75 227 ALA A CA 1
ATOM 1721 C C . ALA A 1 227 ? 7.231 11.114 -7.029 1.00 97.75 227 ALA A C 1
ATOM 1723 O O . ALA A 1 227 ? 7.854 12.018 -6.458 1.00 97.75 227 ALA A O 1
ATOM 1724 N N . VAL A 1 228 ? 7.341 9.831 -6.699 1.00 98.50 228 VAL A N 1
ATOM 1725 C CA . VAL A 1 228 ? 8.393 9.303 -5.826 1.00 98.50 228 VAL A CA 1
ATOM 1726 C C . VAL A 1 228 ? 9.674 9.196 -6.657 1.00 98.50 228 VAL A C 1
ATOM 1728 O O . VAL A 1 228 ? 9.616 8.848 -7.835 1.00 98.50 228 VAL A O 1
ATOM 1731 N N . PHE A 1 229 ? 10.846 9.470 -6.093 1.00 98.25 229 PHE A N 1
ATOM 1732 C CA . PHE A 1 229 ? 12.113 9.286 -6.814 1.00 98.25 229 PHE A CA 1
ATOM 1733 C C . PHE A 1 229 ? 13.247 8.875 -5.879 1.00 98.25 229 PHE A C 1
ATOM 1735 O O . PHE A 1 229 ? 13.203 9.133 -4.677 1.00 98.25 229 PHE A O 1
ATOM 1742 N N . TYR A 1 230 ? 14.269 8.227 -6.439 1.00 97.94 230 TYR A N 1
ATOM 1743 C CA . TYR A 1 230 ? 15.447 7.767 -5.708 1.00 97.94 230 TYR A CA 1
ATOM 1744 C C . TYR A 1 230 ? 16.682 8.546 -6.163 1.00 97.94 230 TYR A C 1
ATOM 1746 O O . TYR A 1 230 ? 17.129 8.404 -7.298 1.00 97.94 230 TYR A O 1
ATOM 1754 N N . THR A 1 231 ? 17.212 9.404 -5.291 1.00 96.75 231 THR A N 1
ATOM 1755 C CA . THR A 1 231 ? 18.258 10.371 -5.664 1.00 96.75 231 THR A CA 1
ATOM 1756 C C . THR A 1 231 ? 19.387 10.424 -4.656 1.00 96.75 231 THR A C 1
ATOM 1758 O O . THR A 1 231 ? 19.200 10.125 -3.474 1.00 96.75 231 THR A O 1
ATOM 1761 N N . LYS A 1 232 ? 20.558 10.867 -5.106 1.00 94.31 232 LYS A N 1
ATOM 1762 C CA . LYS A 1 232 ? 21.635 11.299 -4.212 1.00 94.31 232 LYS A CA 1
ATOM 1763 C C . LYS A 1 232 ? 21.190 12.526 -3.411 1.00 94.31 232 LYS A C 1
ATOM 1765 O O . LYS A 1 232 ? 20.493 13.394 -3.940 1.00 94.31 232 LYS A O 1
ATOM 1770 N N . VAL A 1 233 ? 21.592 12.584 -2.145 1.00 90.38 233 VAL A N 1
ATOM 1771 C CA . VAL A 1 233 ? 21.450 13.758 -1.271 1.00 90.38 233 VAL A CA 1
ATOM 1772 C C . VAL A 1 233 ? 22.853 14.261 -0.956 1.00 90.38 233 VAL A C 1
ATOM 1774 O O . VAL A 1 233 ? 23.741 13.452 -0.705 1.00 90.38 233 VAL A O 1
ATOM 1777 N N . GLU A 1 234 ? 23.064 15.573 -0.998 1.00 91.06 234 GLU A N 1
ATOM 1778 C CA . GLU A 1 234 ? 24.387 16.183 -0.859 1.00 91.06 234 GLU A CA 1
ATOM 1779 C C . GLU A 1 234 ? 24.359 17.358 0.120 1.00 91.06 234 GLU A C 1
ATOM 1781 O O . GLU A 1 234 ? 23.361 18.076 0.220 1.00 91.06 234 GLU A O 1
ATOM 1786 N N . THR A 1 235 ? 25.460 17.535 0.851 1.00 88.94 235 THR A N 1
ATOM 1787 C CA . THR A 1 235 ? 25.741 18.751 1.616 1.00 88.94 235 THR A CA 1
ATOM 1788 C C . THR A 1 235 ? 27.242 19.025 1.670 1.00 88.94 235 THR A C 1
ATOM 1790 O O . THR A 1 235 ? 28.018 18.192 2.131 1.00 88.94 235 THR A O 1
ATOM 1793 N N . GLY A 1 236 ? 27.672 20.199 1.203 1.00 84.31 236 GLY A N 1
ATOM 1794 C CA . GLY A 1 236 ? 29.067 20.640 1.301 1.00 84.31 236 GLY A CA 1
ATOM 1795 C C . GLY A 1 236 ? 30.095 19.705 0.646 1.00 84.31 236 GLY A C 1
ATOM 1796 O O . GLY A 1 236 ? 31.237 19.672 1.092 1.00 84.31 236 GLY A O 1
ATOM 1797 N N . GLY A 1 237 ? 29.707 18.948 -0.383 1.00 85.31 237 GLY A N 1
ATOM 1798 C CA . GLY A 1 237 ? 30.526 17.941 -1.061 1.00 85.31 237 GLY A CA 1
ATOM 1799 C C . GLY A 1 237 ? 30.416 16.519 -0.495 1.00 85.31 237 GLY A C 1
ATOM 1800 O O . GLY A 1 237 ? 30.972 15.601 -1.094 1.00 85.31 237 GLY A O 1
ATOM 1801 N N . GLU A 1 238 ? 29.691 16.313 0.608 1.00 89.00 238 GLU A N 1
ATOM 1802 C CA . GLU A 1 238 ? 29.412 14.989 1.175 1.00 89.00 238 GLU A CA 1
ATOM 1803 C C . GLU A 1 238 ? 28.125 14.407 0.594 1.00 89.00 238 GLU A C 1
ATOM 1805 O O . GLU A 1 238 ? 27.094 15.082 0.550 1.00 89.00 238 GLU A O 1
ATOM 1810 N N . PHE A 1 239 ? 28.170 13.137 0.183 1.00 87.50 239 PHE A N 1
ATOM 1811 C CA . PHE A 1 239 ? 27.064 12.476 -0.508 1.00 87.50 239 PHE A CA 1
ATOM 1812 C C . PHE A 1 239 ? 26.482 11.321 0.298 1.00 87.50 239 PHE A C 1
ATOM 1814 O O . PHE A 1 239 ? 27.169 10.365 0.659 1.00 87.50 239 PHE A O 1
ATOM 1821 N N . ASP A 1 240 ? 25.164 11.342 0.454 1.00 91.31 240 ASP A N 1
ATOM 1822 C CA . ASP A 1 240 ? 24.374 10.167 0.766 1.00 91.31 240 ASP A CA 1
ATOM 1823 C C . ASP A 1 240 ? 23.814 9.580 -0.537 1.00 91.31 240 ASP A C 1
ATOM 1825 O O . ASP A 1 240 ? 22.883 10.110 -1.154 1.00 91.31 240 ASP A O 1
ATOM 1829 N N . ASN A 1 241 ? 24.417 8.475 -0.978 1.00 87.56 241 ASN A N 1
ATOM 1830 C CA . ASN A 1 241 ? 24.121 7.840 -2.261 1.00 87.56 241 ASN A CA 1
ATOM 1831 C C . ASN A 1 241 ? 22.785 7.096 -2.220 1.00 87.56 241 ASN A C 1
ATOM 1833 O O . ASN A 1 241 ? 22.733 5.883 -2.009 1.00 87.56 241 ASN A O 1
ATOM 1837 N N . GLY A 1 242 ? 21.694 7.846 -2.355 1.00 91.94 242 GLY A N 1
ATOM 1838 C CA . GLY A 1 242 ? 20.363 7.315 -2.595 1.00 91.94 242 GLY A CA 1
ATOM 1839 C C . GLY A 1 242 ? 19.434 7.406 -1.404 1.00 91.94 242 GLY A C 1
ATOM 1840 O O . GLY A 1 242 ? 19.597 6.701 -0.409 1.00 91.94 242 GLY A O 1
ATOM 1841 N N . ARG A 1 243 ? 18.405 8.227 -1.533 1.00 96.25 243 ARG A N 1
ATOM 1842 C CA . ARG A 1 243 ? 17.263 8.283 -0.631 1.00 96.25 243 ARG A CA 1
ATOM 1843 C C . ARG A 1 243 ? 16.003 8.324 -1.470 1.00 96.25 243 ARG A C 1
ATOM 1845 O O . ARG A 1 243 ? 15.958 9.024 -2.480 1.00 96.25 243 ARG A O 1
ATOM 1852 N N . VAL A 1 244 ? 15.001 7.557 -1.052 1.00 97.88 244 VAL A N 1
ATOM 1853 C CA . VAL A 1 244 ? 13.637 7.729 -1.552 1.00 97.88 244 VAL A CA 1
ATOM 1854 C C . VAL A 1 244 ? 13.138 9.081 -1.069 1.00 97.88 244 VAL A C 1
ATOM 1856 O O . VAL A 1 244 ? 13.239 9.379 0.121 1.00 97.88 244 VAL A O 1
ATOM 1859 N N . ILE A 1 245 ? 12.629 9.885 -1.994 1.00 97.69 245 ILE A N 1
ATOM 1860 C CA . ILE A 1 245 ? 12.100 11.215 -1.722 1.00 97.69 245 ILE A CA 1
ATOM 1861 C C . ILE A 1 245 ? 10.675 11.321 -2.255 1.00 97.69 245 ILE A C 1
ATOM 1863 O O . ILE A 1 245 ? 10.368 10.781 -3.320 1.00 97.69 245 ILE A O 1
ATOM 1867 N N . ASN A 1 246 ? 9.839 12.068 -1.531 1.00 96.75 246 ASN A N 1
ATOM 1868 C CA . ASN A 1 246 ? 8.448 12.353 -1.873 1.00 96.75 246 ASN A CA 1
ATOM 1869 C C . ASN A 1 246 ? 7.604 11.075 -1.965 1.00 96.75 246 ASN A C 1
ATOM 1871 O O . ASN A 1 246 ? 6.937 10.839 -2.966 1.00 96.75 246 ASN A O 1
ATOM 1875 N N . SER A 1 247 ? 7.649 10.256 -0.911 1.00 96.75 247 SER A N 1
ATOM 1876 C CA . SER A 1 247 ? 6.960 8.962 -0.757 1.00 96.75 247 SER A CA 1
ATOM 1877 C C . SER A 1 247 ? 5.426 9.069 -0.638 1.00 96.75 247 SER A C 1
ATOM 1879 O O . SER A 1 247 ? 4.790 8.459 0.225 1.00 96.75 247 SER A O 1
ATOM 1881 N N . LYS A 1 248 ? 4.814 9.865 -1.517 1.00 95.25 248 LYS A N 1
ATOM 1882 C CA . LYS A 1 248 ? 3.375 10.095 -1.597 1.00 95.25 248 LYS A CA 1
ATOM 1883 C C . LYS A 1 248 ? 2.686 9.047 -2.458 1.00 95.25 248 LYS A C 1
ATOM 1885 O O . LYS A 1 248 ? 3.236 8.569 -3.448 1.00 95.25 248 LYS A O 1
ATOM 1890 N N . SER A 1 249 ? 1.460 8.719 -2.069 1.00 97.31 249 SER A N 1
ATOM 1891 C CA . SER A 1 249 ? 0.523 8.031 -2.954 1.00 97.31 249 SER A CA 1
ATOM 1892 C C . SER A 1 249 ? -0.085 9.021 -3.952 1.00 97.31 249 SER A C 1
ATOM 1894 O O . SER A 1 249 ? 0.016 10.238 -3.783 1.00 97.31 249 SER A O 1
ATOM 1896 N N . THR A 1 250 ? -0.778 8.511 -4.963 1.00 97.38 250 THR A N 1
ATOM 1897 C CA . THR A 1 250 ? -1.576 9.321 -5.896 1.00 97.38 250 THR A CA 1
ATOM 1898 C C . THR A 1 250 ? -2.928 9.756 -5.316 1.00 97.38 250 THR A C 1
ATOM 1900 O O . THR A 1 250 ? -3.744 10.312 -6.040 1.00 97.38 250 THR A O 1
ATOM 1903 N N . SER A 1 251 ? -3.175 9.514 -4.022 1.00 95.06 251 SER A N 1
ATOM 1904 C CA . SER A 1 251 ? -4.430 9.817 -3.325 1.00 95.06 251 SER A CA 1
ATOM 1905 C C . SER A 1 251 ? -4.852 11.282 -3.480 1.00 95.06 251 SER A C 1
ATOM 1907 O O . SER A 1 251 ? -4.079 12.191 -3.159 1.00 95.06 251 SER A O 1
ATOM 1909 N N . THR A 1 252 ? -6.124 11.528 -3.826 1.00 92.00 252 THR A N 1
ATOM 1910 C CA . THR A 1 252 ? -6.722 12.881 -3.783 1.00 92.00 252 THR A CA 1
ATOM 1911 C C . THR A 1 252 ? -6.685 13.516 -2.394 1.00 92.00 252 THR A C 1
ATOM 1913 O O . THR A 1 252 ? -6.837 14.727 -2.264 1.00 92.00 252 THR A O 1
ATOM 1916 N N . PHE A 1 253 ? -6.511 12.710 -1.344 1.00 91.50 253 PHE A N 1
ATOM 1917 C CA . PHE A 1 253 ? -6.445 13.169 0.042 1.00 91.50 253 PHE A CA 1
ATOM 1918 C C . PHE A 1 253 ? -5.030 13.603 0.462 1.00 91.50 253 PHE A C 1
ATOM 1920 O O . PHE A 1 253 ? -4.834 13.996 1.609 1.00 91.50 253 PHE A O 1
ATOM 1927 N N . GLY A 1 254 ? -4.047 13.549 -0.449 1.00 90.00 254 GLY A N 1
ATOM 1928 C CA . GLY A 1 254 ? -2.675 13.993 -0.189 1.00 90.00 254 GLY A CA 1
ATOM 1929 C C . GLY A 1 254 ? -1.908 13.092 0.783 1.00 90.00 254 GLY A C 1
ATOM 1930 O O . GLY A 1 254 ? -1.087 13.583 1.554 1.00 90.00 254 GLY A O 1
ATOM 1931 N N . GLU A 1 255 ? -2.196 11.791 0.768 1.00 94.56 255 GLU A N 1
ATOM 1932 C CA . GLU A 1 255 ? -1.675 10.809 1.725 1.00 94.56 255 GLU A CA 1
ATOM 1933 C C . GLU A 1 255 ? -0.295 10.263 1.331 1.00 94.56 255 GLU A C 1
ATOM 1935 O O . GLU A 1 255 ? -0.008 10.025 0.149 1.00 94.56 255 GLU A O 1
ATOM 1940 N N . PHE A 1 256 ? 0.543 9.983 2.332 1.00 96.69 256 PHE A N 1
ATOM 1941 C CA . PHE A 1 256 ? 1.763 9.205 2.123 1.00 96.69 256 PHE A CA 1
ATOM 1942 C C . PHE A 1 256 ? 1.442 7.730 1.855 1.00 96.69 256 PHE A C 1
ATOM 1944 O O . PHE A 1 256 ? 0.359 7.242 2.185 1.00 96.69 256 PHE A O 1
ATOM 1951 N N . ILE A 1 257 ? 2.388 6.997 1.259 1.00 97.88 257 ILE A N 1
ATOM 1952 C CA . ILE A 1 257 ? 2.219 5.557 1.001 1.00 97.88 257 ILE A CA 1
ATOM 1953 C C . ILE A 1 257 ? 1.924 4.812 2.311 1.00 97.88 257 ILE A C 1
ATOM 1955 O O . ILE A 1 257 ? 1.023 3.973 2.359 1.00 97.88 257 ILE A O 1
ATOM 1959 N N . ASP A 1 258 ? 2.639 5.154 3.388 1.00 96.56 258 ASP A N 1
ATOM 1960 C CA . ASP A 1 258 ? 2.450 4.540 4.701 1.00 96.56 258 ASP A CA 1
ATOM 1961 C C . ASP A 1 258 ? 1.104 4.868 5.354 1.00 96.56 258 ASP A C 1
ATOM 1963 O O . ASP A 1 258 ? 0.560 4.021 6.063 1.00 96.56 258 ASP A O 1
ATOM 1967 N N . ASP A 1 259 ? 0.518 6.034 5.084 1.00 95.44 259 ASP A N 1
ATOM 1968 C CA . ASP A 1 259 ? -0.809 6.383 5.600 1.00 95.44 259 ASP A CA 1
ATOM 1969 C C . ASP A 1 259 ? -1.890 5.443 5.059 1.00 95.44 259 ASP A C 1
ATOM 1971 O O . ASP A 1 259 ? -2.739 4.968 5.821 1.00 95.44 259 ASP A O 1
ATOM 1975 N N . VAL A 1 260 ? -1.847 5.176 3.749 1.00 96.81 260 VAL A N 1
ATOM 1976 C CA . VAL A 1 260 ? -2.795 4.294 3.054 1.00 96.81 260 VAL A CA 1
ATOM 1977 C C . VAL A 1 260 ? -2.550 2.840 3.454 1.00 96.81 260 VAL A C 1
ATOM 1979 O O . VAL A 1 260 ? -3.480 2.152 3.875 1.00 96.81 260 VAL A O 1
ATOM 1982 N N . PHE A 1 261 ? -1.291 2.397 3.403 1.00 96.94 261 PHE A N 1
ATOM 1983 C CA . PHE A 1 261 ? -0.884 1.032 3.740 1.00 96.94 261 PHE A CA 1
ATOM 1984 C C . PHE A 1 261 ? -1.293 0.623 5.159 1.00 96.94 261 PHE A C 1
ATOM 1986 O O . PHE A 1 261 ? -1.922 -0.418 5.366 1.00 96.94 261 PHE A O 1
ATOM 1993 N N . ASN A 1 262 ? -0.962 1.451 6.152 1.00 96.62 262 ASN A N 1
ATOM 1994 C CA . ASN A 1 262 ? -1.262 1.134 7.543 1.00 96.62 262 ASN A CA 1
ATOM 1995 C C . ASN A 1 262 ? -2.765 1.259 7.848 1.00 96.62 262 ASN A C 1
ATOM 1997 O O . ASN A 1 262 ? -3.269 0.512 8.688 1.00 96.62 262 ASN A O 1
ATOM 2001 N N . LEU A 1 263 ? -3.497 2.142 7.151 1.00 95.75 263 LEU A N 1
ATOM 2002 C CA . LEU A 1 263 ? -4.955 2.218 7.281 1.00 95.75 263 LEU A CA 1
ATOM 2003 C C . LEU A 1 263 ? -5.633 0.952 6.755 1.00 95.75 263 LEU A C 1
ATOM 2005 O O . LEU A 1 263 ? -6.523 0.423 7.417 1.00 95.75 263 LEU A O 1
ATOM 2009 N N . ASP A 1 264 ? -5.228 0.460 5.585 1.00 96.06 264 ASP A N 1
ATOM 2010 C CA . ASP A 1 264 ? -5.801 -0.766 5.026 1.00 96.06 264 ASP A CA 1
ATOM 2011 C C . ASP A 1 264 ? -5.564 -1.958 5.967 1.00 96.06 264 ASP A C 1
ATOM 2013 O O . ASP A 1 264 ? -6.473 -2.762 6.209 1.00 96.06 264 ASP A O 1
ATOM 2017 N N . ALA A 1 265 ? -4.373 -2.031 6.572 1.00 95.38 265 ALA A N 1
ATOM 2018 C CA . ALA A 1 265 ? -4.073 -3.016 7.602 1.00 95.38 265 ALA A CA 1
ATOM 2019 C C . ALA A 1 265 ? -4.952 -2.850 8.847 1.00 95.38 265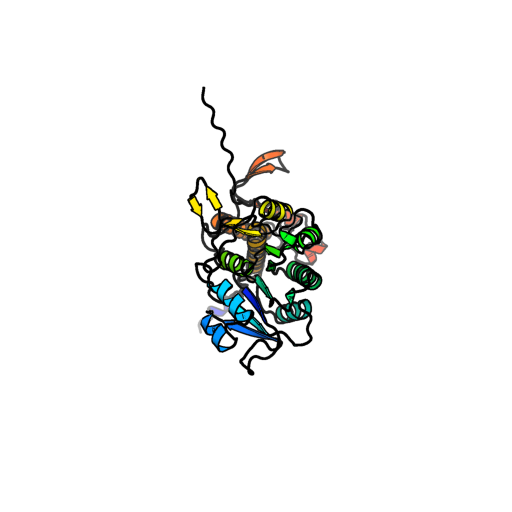 ALA A C 1
ATOM 2021 O O . ALA A 1 265 ? -5.505 -3.836 9.335 1.00 95.38 265 ALA A O 1
ATOM 2022 N N . PHE A 1 266 ? -5.141 -1.621 9.334 1.00 96.50 266 PHE A N 1
ATOM 2023 C CA . PHE A 1 266 ? -6.040 -1.336 10.451 1.00 96.50 266 PHE A CA 1
ATOM 2024 C C . PHE A 1 266 ? -7.469 -1.815 10.168 1.00 96.50 266 PHE A C 1
ATOM 2026 O O . PHE A 1 266 ? -8.048 -2.533 10.983 1.00 96.50 266 PHE A O 1
ATOM 2033 N N . VAL A 1 267 ? -8.020 -1.493 8.993 1.00 95.31 267 VAL A N 1
ATOM 2034 C CA . VAL A 1 267 ? -9.379 -1.896 8.592 1.00 95.31 267 VAL A CA 1
ATOM 2035 C C . VAL A 1 267 ? -9.513 -3.419 8.538 1.00 95.31 267 VAL A C 1
ATOM 2037 O O . VAL A 1 267 ? -10.512 -3.971 9.009 1.00 95.31 267 VAL A O 1
ATOM 2040 N N . ASN A 1 268 ? -8.505 -4.126 8.023 1.00 95.06 268 ASN A N 1
ATOM 2041 C CA . ASN A 1 268 ? -8.514 -5.587 8.010 1.00 95.06 268 ASN A CA 1
ATOM 2042 C C . ASN A 1 268 ? -8.490 -6.183 9.425 1.00 95.06 268 ASN A C 1
ATOM 2044 O O . ASN A 1 268 ? -9.301 -7.056 9.732 1.00 95.06 268 ASN A O 1
ATOM 2048 N N . PHE A 1 269 ? -7.612 -5.684 10.298 1.00 95.75 269 PHE A N 1
ATOM 2049 C CA . PHE A 1 269 ? -7.531 -6.139 11.687 1.00 95.75 269 PHE A CA 1
ATOM 2050 C C . PHE A 1 269 ? -8.818 -5.836 12.462 1.00 95.75 269 PHE A C 1
ATOM 2052 O O . PHE A 1 269 ? -9.265 -6.676 13.242 1.00 95.75 269 PHE A O 1
ATOM 2059 N N . LEU A 1 270 ? -9.443 -4.679 12.220 1.00 94.69 270 LEU A N 1
ATOM 2060 C CA . LEU A 1 270 ? -10.729 -4.314 12.812 1.00 94.69 270 LEU A CA 1
ATOM 2061 C C . LEU A 1 270 ? -11.836 -5.271 12.363 1.00 94.69 270 LEU A C 1
ATOM 2063 O O . LEU A 1 270 ? -12.578 -5.790 13.195 1.00 94.69 270 LEU A O 1
ATOM 2067 N N . THR A 1 271 ? -11.891 -5.574 11.065 1.00 92.69 271 THR A N 1
ATOM 2068 C CA . THR A 1 271 ? -12.856 -6.522 10.490 1.00 92.69 271 THR A CA 1
ATOM 2069 C C . THR A 1 271 ? -12.711 -7.908 11.119 1.00 92.69 271 THR A C 1
ATOM 2071 O O . THR A 1 271 ? -13.690 -8.498 11.572 1.00 92.69 271 THR A O 1
ATOM 2074 N N . VAL A 1 272 ? -11.480 -8.420 11.201 1.00 91.12 272 VAL A N 1
ATOM 2075 C CA . VAL A 1 272 ? -11.194 -9.734 11.794 1.00 91.12 272 VAL A CA 1
ATOM 2076 C C . VAL A 1 272 ? -11.479 -9.745 13.296 1.00 91.12 272 VAL A C 1
ATOM 2078 O O . VAL A 1 272 ? -12.038 -10.719 13.803 1.00 91.12 272 VAL A O 1
ATOM 2081 N N . GLY A 1 273 ? -11.121 -8.676 14.011 1.00 92.19 273 GLY A N 1
ATOM 2082 C CA . GLY A 1 273 ? -11.379 -8.518 15.441 1.00 92.19 273 GLY A CA 1
ATOM 2083 C C . GLY A 1 273 ? -12.872 -8.556 15.761 1.00 92.19 273 GLY A C 1
ATOM 2084 O O . GLY A 1 273 ? -13.303 -9.386 16.562 1.00 92.19 273 GLY A O 1
ATOM 2085 N N . LEU A 1 274 ? -13.666 -7.732 15.074 1.00 92.81 274 LEU A N 1
ATOM 2086 C CA . LEU A 1 274 ? -15.119 -7.671 15.249 1.00 92.81 274 LEU A CA 1
ATOM 2087 C C . LEU A 1 274 ? -15.810 -8.972 14.822 1.00 92.81 274 LEU A C 1
ATOM 2089 O O . LEU A 1 274 ? -16.667 -9.475 15.549 1.00 92.81 274 LEU A O 1
ATOM 2093 N N . TYR A 1 275 ? -15.400 -9.576 13.701 1.00 92.12 275 TYR A N 1
ATOM 2094 C CA . TYR A 1 275 ? -15.923 -10.881 13.286 1.00 92.12 275 TYR A CA 1
ATOM 2095 C C . TYR A 1 275 ? -15.665 -11.949 14.351 1.00 92.12 275 TYR A C 1
ATOM 2097 O O . TYR A 1 275 ? -16.569 -12.688 14.735 1.00 92.12 275 TYR A O 1
ATOM 2105 N N . ASN A 1 276 ? -14.437 -12.025 14.867 1.00 90.62 276 ASN A N 1
ATOM 2106 C CA . ASN A 1 276 ? -14.082 -13.003 15.889 1.00 90.62 276 ASN A CA 1
ATOM 2107 C C . ASN A 1 276 ? -14.821 -12.747 17.212 1.00 90.62 276 ASN A C 1
ATOM 2109 O O . ASN A 1 276 ? -15.181 -13.716 17.880 1.00 90.62 276 ASN A O 1
ATOM 2113 N N . ALA A 1 277 ? -15.087 -11.486 17.567 1.00 91.31 277 ALA A N 1
ATOM 2114 C CA . ALA A 1 277 ? -15.890 -11.124 18.736 1.00 91.31 277 ALA A CA 1
ATOM 2115 C C . ALA A 1 277 ? -17.354 -11.587 18.624 1.00 91.31 277 ALA A C 1
ATOM 2117 O O . ALA A 1 277 ? -17.980 -11.864 19.641 1.00 91.31 277 ALA A O 1
ATOM 2118 N N . LEU A 1 278 ? -17.885 -11.727 17.405 1.00 89.12 278 LEU A N 1
ATOM 2119 C CA . LEU A 1 278 ? -19.211 -12.301 17.157 1.00 89.12 278 LEU A CA 1
ATOM 2120 C C . LEU A 1 278 ? -19.173 -13.834 17.054 1.00 89.12 278 LEU A C 1
ATOM 2122 O O . LEU A 1 278 ? -19.987 -14.520 17.666 1.00 89.12 278 LEU A O 1
ATOM 2126 N N . ALA A 1 279 ? -18.228 -14.381 16.287 1.00 87.69 279 ALA A N 1
ATOM 2127 C CA . ALA A 1 279 ? -18.228 -15.784 15.870 1.00 87.69 279 ALA A CA 1
ATOM 2128 C C . ALA A 1 279 ? -17.605 -16.757 16.886 1.00 87.69 279 ALA A C 1
ATOM 2130 O O . ALA A 1 279 ? -17.887 -17.954 16.838 1.00 87.69 279 ALA A O 1
ATOM 2131 N N . LYS A 1 280 ? -16.730 -16.283 17.786 1.00 85.00 280 LYS A N 1
ATOM 2132 C CA . LYS A 1 280 ? -16.044 -17.152 18.765 1.00 85.00 280 LYS A CA 1
ATOM 2133 C C . LYS A 1 280 ? -16.744 -17.246 20.115 1.00 85.00 280 LYS A C 1
ATOM 2135 O O . LYS A 1 280 ? -16.284 -18.005 20.971 1.00 85.00 280 LYS A O 1
ATOM 2140 N N . VAL A 1 281 ? -17.824 -16.499 20.331 1.00 81.44 281 VAL A N 1
ATOM 2141 C CA . VAL A 1 281 ? -18.581 -16.594 21.580 1.00 81.44 281 VAL A CA 1
ATOM 2142 C C . VAL A 1 281 ? -19.344 -17.923 21.563 1.00 81.44 281 VAL A C 1
ATOM 2144 O O . VAL A 1 281 ? -20.081 -18.191 20.617 1.00 81.44 281 VAL A O 1
ATOM 2147 N N . PRO A 1 282 ? -19.163 -18.794 22.573 1.00 78.38 282 PRO A N 1
ATOM 2148 C CA . PRO A 1 282 ? -19.826 -20.100 22.605 1.00 78.38 282 PRO A CA 1
ATOM 2149 C C . PRO A 1 282 ? -21.335 -19.977 22.876 1.00 78.38 282 PRO A C 1
ATOM 2151 O O . PRO A 1 282 ? -22.108 -20.899 22.633 1.00 78.38 282 PRO A O 1
ATOM 2154 N N . THR A 1 283 ? -21.752 -18.827 23.399 1.00 82.12 283 THR A N 1
ATOM 2155 C CA . THR A 1 283 ? -23.141 -18.414 23.589 1.00 82.12 283 THR A CA 1
ATOM 2156 C C . THR A 1 283 ? -23.465 -17.252 22.642 1.00 82.12 283 THR A C 1
ATOM 2158 O O . THR A 1 283 ? -22.662 -16.879 21.793 1.00 82.12 283 THR A O 1
ATOM 2161 N N . LYS A 1 284 ? -24.651 -16.649 22.758 1.00 85.56 284 LYS A N 1
ATOM 2162 C CA . LYS A 1 284 ? -25.005 -15.481 21.941 1.00 85.56 284 LYS A CA 1
ATOM 2163 C C . LYS A 1 284 ? -24.455 -14.179 22.533 1.00 85.56 284 LYS A C 1
ATOM 2165 O O . LYS A 1 284 ? -24.620 -13.934 23.729 1.00 85.56 284 LYS A O 1
ATOM 2170 N N . VAL A 1 285 ? -23.939 -13.300 21.676 1.00 91.12 285 VAL A N 1
ATOM 2171 C CA . VAL A 1 285 ? -23.845 -11.863 21.977 1.00 91.12 285 VAL A CA 1
ATOM 2172 C C . VAL A 1 285 ? -25.265 -11.296 21.919 1.00 91.12 285 VAL A C 1
ATOM 2174 O O . VAL A 1 285 ? -25.971 -11.468 20.926 1.00 91.12 285 VAL A O 1
ATOM 2177 N N . LYS A 1 286 ? -25.748 -10.721 23.023 1.00 93.50 286 LYS A N 1
ATOM 2178 C CA . LYS A 1 286 ? -27.125 -10.209 23.119 1.00 93.50 286 LYS A CA 1
ATOM 2179 C C . LYS A 1 286 ? -27.202 -8.798 22.527 1.00 93.50 286 LYS A C 1
ATOM 2181 O O . LYS A 1 286 ? -26.267 -8.030 22.685 1.00 93.50 286 LYS A O 1
ATOM 2186 N N . GLN A 1 287 ? -28.335 -8.424 21.935 1.00 93.62 287 GLN A N 1
ATOM 2187 C CA . GLN A 1 287 ? -28.627 -7.028 21.570 1.00 93.62 287 GLN A CA 1
ATOM 2188 C C . GLN A 1 287 ? -29.024 -6.223 22.822 1.00 93.62 287 GLN A C 1
ATOM 2190 O O . GLN A 1 287 ? -30.166 -5.801 22.981 1.00 93.62 287 GLN A O 1
ATOM 2195 N N . THR A 1 288 ? -28.092 -6.112 23.765 1.00 96.06 288 THR A N 1
ATOM 2196 C CA . THR A 1 288 ? -28.196 -5.329 25.005 1.00 96.06 288 THR A CA 1
ATOM 2197 C C . THR A 1 288 ? -26.932 -4.486 25.156 1.00 96.06 288 THR A C 1
ATOM 2199 O O . THR A 1 288 ? -25.944 -4.781 24.474 1.00 96.06 288 THR A O 1
ATOM 2202 N N . PRO A 1 289 ? -26.912 -3.469 26.038 1.00 97.69 289 PRO A N 1
ATOM 2203 C CA . PRO A 1 289 ? -25.717 -2.651 26.243 1.00 97.69 289 PRO A CA 1
ATOM 2204 C C . PRO A 1 289 ? -24.461 -3.479 26.535 1.00 97.69 289 PRO A C 1
ATOM 2206 O O . PRO A 1 289 ? -23.399 -3.210 25.985 1.00 97.69 289 PRO A O 1
ATOM 2209 N N . GLU A 1 290 ? -24.576 -4.567 27.298 1.00 96.38 290 GLU A N 1
ATOM 2210 C CA . GLU A 1 290 ? -23.441 -5.450 27.587 1.00 96.38 290 GLU A CA 1
ATOM 2211 C C . GLU A 1 290 ? -22.927 -6.174 26.337 1.00 96.38 290 GLU A C 1
ATOM 2213 O O . GLU A 1 290 ? -21.724 -6.366 26.184 1.00 96.38 290 GLU A O 1
ATOM 2218 N N . GLY A 1 291 ? -23.817 -6.580 25.427 1.00 95.00 291 GLY A N 1
ATOM 2219 C CA . GLY A 1 291 ? -23.402 -7.207 24.174 1.00 95.00 291 GLY A CA 1
ATOM 2220 C C . GLY A 1 291 ? -22.819 -6.211 23.173 1.00 95.00 291 GLY A C 1
ATOM 2221 O O . GLY A 1 291 ? -21.854 -6.545 22.490 1.00 95.00 291 GLY A O 1
ATOM 2222 N N . GLN A 1 292 ? -23.334 -4.978 23.139 1.00 96.75 292 GLN A N 1
ATOM 2223 C CA . GLN A 1 292 ? -22.732 -3.885 22.372 1.00 96.75 292 GLN A CA 1
ATOM 2224 C C . GLN A 1 292 ? -21.325 -3.560 22.894 1.00 96.75 292 GLN A C 1
ATOM 2226 O O . GLN A 1 292 ? -20.399 -3.389 22.102 1.00 96.75 292 GLN A O 1
ATOM 2231 N N . GLN A 1 293 ? -21.141 -3.546 24.220 1.00 97.19 293 GLN A N 1
ATOM 2232 C CA . GLN A 1 293 ? -19.844 -3.286 24.842 1.00 97.19 293 GLN A CA 1
ATOM 2233 C C . GLN A 1 293 ? -18.779 -4.306 24.416 1.00 97.19 293 GLN A C 1
ATOM 2235 O O . GLN A 1 293 ? -17.647 -3.911 24.172 1.00 97.19 293 GLN A O 1
ATOM 2240 N N . ILE A 1 294 ? -19.134 -5.584 24.217 1.00 95.56 294 ILE A N 1
ATOM 2241 C CA . ILE A 1 294 ? -18.194 -6.603 23.706 1.00 95.56 294 ILE A CA 1
ATOM 2242 C C . ILE A 1 294 ? -17.595 -6.187 22.353 1.00 95.56 294 ILE A C 1
ATOM 2244 O O . ILE A 1 294 ? -16.403 -6.382 22.113 1.00 95.56 294 ILE A O 1
ATOM 2248 N N . LEU A 1 295 ? -18.406 -5.612 21.461 1.00 95.38 295 LEU A N 1
ATOM 2249 C CA . LEU A 1 295 ? -17.945 -5.171 20.143 1.00 95.38 295 LEU A CA 1
ATOM 2250 C C . LEU A 1 295 ? -17.119 -3.883 20.230 1.00 95.38 295 LEU A C 1
ATOM 2252 O O . LEU A 1 295 ? -16.108 -3.760 19.539 1.00 95.38 295 LEU A O 1
ATOM 2256 N N . ILE A 1 296 ? -17.512 -2.955 21.108 1.00 97.44 296 ILE A N 1
ATOM 2257 C CA . ILE A 1 296 ? -16.744 -1.736 21.399 1.00 97.44 296 ILE A CA 1
ATOM 2258 C C . ILE A 1 296 ? -15.362 -2.099 21.956 1.00 97.44 296 ILE A C 1
ATOM 2260 O O . ILE A 1 296 ? -14.353 -1.599 21.460 1.00 97.44 296 ILE A O 1
ATOM 2264 N N . ASP A 1 297 ? -15.294 -3.019 22.919 1.00 97.38 297 ASP A N 1
ATOM 2265 C CA . ASP A 1 297 ? -14.041 -3.488 23.515 1.00 97.38 297 ASP A CA 1
ATOM 2266 C C . ASP A 1 297 ? -13.155 -4.184 22.475 1.00 97.38 297 ASP A C 1
ATOM 2268 O O . ASP A 1 297 ? -11.942 -3.969 22.441 1.00 97.38 297 ASP A O 1
ATOM 2272 N N . ALA A 1 298 ? -13.747 -4.988 21.586 1.00 95.50 298 ALA A N 1
ATOM 2273 C CA . ALA A 1 298 ? -13.019 -5.617 20.488 1.00 95.50 298 ALA A CA 1
ATOM 2274 C C . ALA A 1 298 ? -12.432 -4.578 19.516 1.00 95.50 298 ALA A C 1
ATOM 2276 O O . ALA A 1 298 ? -11.281 -4.717 19.103 1.00 95.50 298 ALA A O 1
ATOM 2277 N N . ALA A 1 299 ? -13.176 -3.517 19.184 1.00 97.12 299 ALA A N 1
ATOM 2278 C CA . ALA A 1 299 ? -12.662 -2.410 18.378 1.00 97.12 299 ALA A CA 1
ATOM 2279 C C . ALA A 1 299 ? -11.537 -1.646 19.100 1.00 97.12 299 ALA A C 1
ATOM 2281 O O . ALA A 1 299 ? -10.493 -1.374 18.502 1.00 97.12 299 ALA A O 1
ATOM 2282 N N . ALA A 1 300 ? -11.706 -1.366 20.396 1.00 97.56 300 ALA A N 1
ATOM 2283 C CA . ALA A 1 300 ? -10.709 -0.689 21.223 1.00 97.56 300 ALA A CA 1
ATOM 2284 C C . ALA A 1 300 ? -9.390 -1.473 21.281 1.00 97.56 300 ALA A C 1
ATOM 2286 O O . ALA A 1 300 ? -8.321 -0.895 21.105 1.00 97.56 300 ALA A O 1
ATOM 2287 N N . GLN A 1 301 ? -9.443 -2.803 21.411 1.00 97.06 301 GLN A N 1
ATOM 2288 C CA . GLN A 1 301 ? -8.248 -3.657 21.374 1.00 97.06 301 GLN A CA 1
ATOM 2289 C C . GLN A 1 301 ? -7.454 -3.523 20.065 1.00 97.06 301 GLN A C 1
ATOM 2291 O O . GLN A 1 301 ? -6.223 -3.609 20.077 1.00 97.06 301 GLN A O 1
ATOM 2296 N N . ILE A 1 302 ? -8.131 -3.306 18.932 1.00 97.31 302 ILE A N 1
ATOM 2297 C CA . ILE A 1 302 ? -7.456 -3.036 17.656 1.00 97.31 302 ILE A CA 1
ATOM 2298 C C . ILE A 1 302 ? -6.859 -1.627 17.649 1.00 97.31 302 ILE A C 1
ATOM 2300 O O . ILE A 1 302 ? -5.720 -1.464 17.216 1.00 97.31 302 ILE A O 1
ATOM 2304 N N . GLY A 1 303 ? -7.568 -0.632 18.186 1.00 97.06 303 GLY A N 1
ATOM 2305 C CA . GLY A 1 303 ? -7.027 0.711 18.411 1.00 97.06 303 GLY A CA 1
ATOM 2306 C C . GLY A 1 303 ? -5.731 0.693 19.229 1.00 97.06 303 GLY A C 1
ATOM 2307 O O . GLY A 1 303 ? -4.716 1.214 18.773 1.00 97.06 303 GLY A O 1
ATOM 2308 N N . GLU A 1 304 ? -5.725 0.017 20.381 1.00 97.44 304 GLU A N 1
ATOM 2309 C CA . GLU A 1 304 ? -4.530 -0.135 21.227 1.00 97.44 304 GLU A CA 1
ATOM 2310 C C . GLU A 1 304 ? -3.386 -0.832 20.486 1.00 97.44 304 GLU A C 1
ATOM 2312 O O . GLU A 1 304 ? -2.253 -0.358 20.506 1.00 97.44 304 GLU A O 1
ATOM 2317 N N . LYS A 1 305 ? -3.677 -1.903 19.739 1.00 96.62 305 LYS A N 1
ATOM 2318 C CA . LYS A 1 305 ? -2.663 -2.604 18.937 1.00 96.62 305 LYS A CA 1
ATOM 2319 C C . LYS A 1 305 ? -1.985 -1.685 17.914 1.00 96.62 305 LYS A C 1
ATOM 2321 O O . LYS A 1 305 ? -0.793 -1.839 17.651 1.00 96.62 305 LYS A O 1
ATOM 2326 N N . PHE A 1 306 ? -2.732 -0.758 17.317 1.00 97.44 306 PHE A N 1
ATOM 2327 C CA . PHE A 1 306 ? -2.186 0.184 16.340 1.00 97.44 306 PHE A CA 1
ATOM 2328 C C . PHE A 1 306 ? -1.564 1.437 16.964 1.00 97.44 306 PHE A C 1
ATOM 2330 O O . PHE A 1 306 ? -0.783 2.107 16.296 1.00 97.44 306 PHE A O 1
ATOM 2337 N N . ILE A 1 307 ? -1.817 1.713 18.245 1.00 97.69 307 ILE A N 1
ATOM 2338 C CA . ILE A 1 307 ? -0.946 2.591 19.038 1.00 97.69 307 ILE A CA 1
ATOM 2339 C C . ILE A 1 307 ? 0.393 1.881 19.278 1.00 97.69 307 ILE A C 1
ATOM 2341 O O . ILE A 1 307 ? 1.447 2.444 18.994 1.00 97.69 307 ILE A O 1
ATOM 2345 N N . ASP A 1 308 ? 0.365 0.622 19.725 1.00 97.19 308 ASP A N 1
ATOM 2346 C CA . ASP A 1 308 ? 1.577 -0.137 20.058 1.00 97.19 308 ASP A CA 1
ATOM 2347 C C . ASP A 1 308 ? 2.508 -0.320 18.853 1.00 97.19 308 ASP A C 1
ATOM 2349 O O . ASP A 1 308 ? 3.729 -0.200 18.977 1.00 97.19 308 ASP A O 1
ATOM 2353 N N . ASN A 1 309 ? 1.957 -0.607 17.669 1.00 96.31 309 ASN A N 1
ATOM 2354 C CA . ASN A 1 309 ? 2.766 -0.798 16.464 1.00 96.31 309 ASN A CA 1
ATOM 2355 C C . ASN A 1 309 ? 3.336 0.507 15.874 1.00 96.31 309 ASN A C 1
ATOM 2357 O O . ASN A 1 309 ? 4.213 0.420 15.010 1.00 96.31 309 ASN A O 1
ATOM 2361 N N . GLY A 1 310 ? 2.907 1.670 16.379 1.00 96.12 310 GLY A N 1
ATOM 2362 C CA . GLY A 1 310 ? 3.390 2.995 15.988 1.00 96.12 310 GLY A CA 1
ATOM 2363 C C . GLY A 1 310 ? 2.566 3.703 14.908 1.00 96.12 310 GLY A C 1
ATOM 2364 O O . GLY A 1 310 ? 2.937 4.804 14.507 1.00 96.12 310 GLY A O 1
ATOM 2365 N N . TYR A 1 311 ? 1.458 3.120 14.432 1.00 96.81 311 TYR A N 1
ATOM 2366 C CA . TYR A 1 311 ? 0.603 3.769 13.431 1.00 96.81 311 TYR A CA 1
ATOM 2367 C C . TYR A 1 311 ? -0.192 4.946 14.007 1.00 96.81 311 TYR A C 1
ATOM 2369 O O . TYR A 1 311 ? -0.263 6.024 13.410 1.00 96.81 311 TYR A O 1
ATOM 2377 N N . LEU A 1 312 ? -0.838 4.717 15.148 1.00 97.12 312 LEU A N 1
ATOM 2378 C CA . LEU A 1 312 ? -1.670 5.692 15.840 1.00 97.12 312 LEU A CA 1
ATOM 2379 C C . LEU A 1 312 ? -0.858 6.377 16.933 1.00 97.12 312 LEU A C 1
ATOM 2381 O O . LEU A 1 312 ? 0.020 5.775 17.546 1.00 97.12 312 LEU A O 1
ATOM 2385 N N . GLY A 1 313 ? -1.157 7.646 17.184 1.00 94.75 313 GLY A N 1
ATOM 2386 C CA . GLY A 1 313 ? -0.390 8.432 18.139 1.00 94.75 313 GLY A CA 1
ATOM 2387 C C . GLY A 1 313 ? -1.137 9.639 18.670 1.00 94.75 313 GLY A C 1
ATOM 2388 O O . GLY A 1 313 ? -2.215 10.004 18.197 1.00 94.75 313 GLY A O 1
ATOM 2389 N N . ALA A 1 314 ? -0.547 10.255 19.690 1.00 94.94 314 ALA A N 1
ATOM 2390 C CA . ALA A 1 314 ? -1.199 11.328 20.411 1.00 94.94 314 ALA A CA 1
ATOM 2391 C C . ALA A 1 314 ? -1.436 12.559 19.526 1.00 94.94 314 ALA A C 1
ATOM 2393 O O . ALA A 1 314 ? -0.536 13.011 18.815 1.00 94.94 314 ALA A O 1
ATOM 2394 N N . ARG A 1 315 ? -2.644 13.126 19.593 1.00 92.31 315 ARG A N 1
ATOM 2395 C CA . ARG A 1 315 ? -3.006 14.331 18.838 1.00 92.31 315 ARG A CA 1
ATOM 2396 C C . ARG A 1 315 ? -4.056 15.149 19.575 1.00 92.31 315 ARG A C 1
ATOM 2398 O O . ARG A 1 315 ? -5.026 14.604 20.098 1.00 92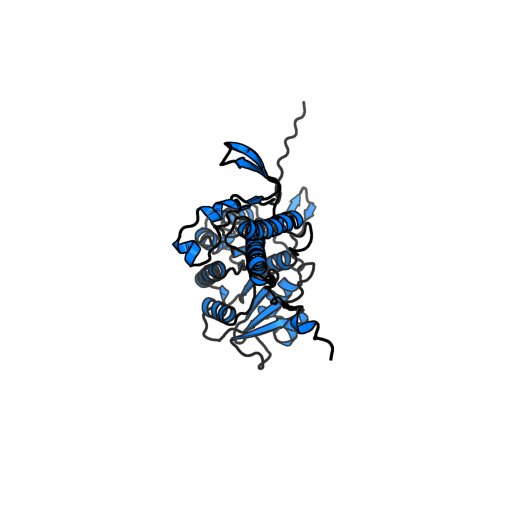.31 315 ARG A O 1
ATOM 2405 N N . LEU A 1 316 ? -3.854 16.464 19.589 1.00 92.44 316 LEU A N 1
ATOM 2406 C CA . LEU A 1 316 ? -4.863 17.414 20.042 1.00 92.44 316 LEU A CA 1
ATOM 2407 C C . LEU A 1 316 ? -5.966 17.545 18.988 1.00 92.44 316 LEU A C 1
ATOM 2409 O O . LEU A 1 316 ? -5.679 17.723 17.801 1.00 92.44 316 LEU A O 1
ATOM 2413 N N . TYR A 1 317 ? -7.218 17.475 19.426 1.00 89.19 317 TYR A N 1
ATOM 2414 C CA . TYR A 1 317 ? -8.391 17.740 18.598 1.00 89.19 317 TYR A CA 1
ATOM 2415 C C . TYR A 1 317 ? -9.464 18.458 19.418 1.00 89.19 317 TYR A C 1
ATOM 2417 O O . TYR A 1 317 ? -9.457 18.418 20.647 1.00 89.19 317 TYR A O 1
ATOM 2425 N N . THR A 1 318 ? -10.379 19.135 18.733 1.00 91.00 318 THR A N 1
ATOM 2426 C CA . THR A 1 318 ? -11.542 19.751 19.373 1.00 91.00 318 THR A CA 1
ATOM 2427 C C . THR A 1 318 ? -12.650 18.710 19.488 1.00 91.00 318 THR A C 1
ATOM 2429 O O . THR A 1 318 ? -13.057 18.148 18.473 1.00 91.00 318 THR A O 1
ATOM 2432 N N . SER A 1 319 ? -13.124 18.439 20.704 1.00 84.81 319 SER A N 1
ATOM 2433 C CA . SER A 1 319 ? -14.228 17.502 20.933 1.00 84.81 319 SER A CA 1
ATOM 2434 C C . SER A 1 319 ? -15.531 18.039 20.345 1.00 84.81 319 SER A C 1
ATOM 2436 O O . SER A 1 319 ? -15.908 19.176 20.623 1.00 84.81 319 SER A O 1
ATOM 2438 N N . ASP A 1 320 ? -16.263 17.209 19.599 1.00 82.31 320 ASP A N 1
ATOM 2439 C CA . ASP A 1 320 ? -17.582 17.585 19.064 1.00 82.31 320 ASP A CA 1
ATOM 2440 C C . ASP A 1 320 ? -18.659 17.655 20.157 1.00 82.31 320 ASP A C 1
ATOM 2442 O O . ASP A 1 320 ? -19.715 18.246 19.949 1.00 82.31 320 ASP A O 1
ATOM 2446 N N . VAL A 1 321 ? -18.396 17.047 21.320 1.00 80.50 321 VAL A N 1
ATOM 2447 C CA . VAL A 1 321 ? -19.329 17.004 22.452 1.00 80.50 321 VAL A CA 1
ATOM 2448 C C . VAL A 1 321 ? -19.128 18.212 23.360 1.00 80.50 321 VAL A C 1
ATOM 2450 O O . VAL A 1 321 ? -20.097 18.876 23.722 1.00 80.50 321 VAL A O 1
ATOM 2453 N N . THR A 1 322 ? -17.879 18.500 23.744 1.00 85.69 322 THR A N 1
ATOM 2454 C CA . THR A 1 322 ? -17.577 19.566 24.717 1.00 85.69 322 THR A CA 1
ATOM 2455 C C . THR A 1 322 ? -17.107 20.869 24.074 1.00 85.69 322 THR A C 1
ATOM 2457 O O . THR A 1 322 ? -17.166 21.914 24.715 1.00 85.69 322 THR A O 1
ATOM 2460 N N . GLY A 1 323 ? -16.630 20.838 22.825 1.00 88.31 323 GLY A N 1
ATOM 2461 C CA . GLY A 1 323 ? -15.986 21.980 22.167 1.00 88.31 323 GLY A CA 1
ATOM 2462 C C . GLY A 1 323 ? -14.580 22.295 22.692 1.00 88.31 323 GLY A C 1
ATOM 2463 O O . GLY A 1 323 ? -13.957 23.257 22.242 1.00 88.31 323 GLY A O 1
ATOM 2464 N N . GLU A 1 324 ? -14.061 21.501 23.630 1.00 91.38 324 GLU A N 1
ATOM 2465 C CA . GLU A 1 324 ? -12.751 21.711 24.245 1.00 91.38 324 GLU A CA 1
ATOM 2466 C C . GLU A 1 324 ? -11.638 20.981 23.487 1.00 91.38 324 GLU A C 1
ATOM 2468 O O . GLU A 1 324 ? -11.866 19.997 22.780 1.00 91.38 324 GLU A O 1
ATOM 2473 N N . GLN A 1 325 ? -10.407 21.465 23.654 1.00 92.81 325 GLN A N 1
ATOM 2474 C CA . GLN A 1 325 ? -9.210 20.784 23.168 1.00 92.81 325 GLN A CA 1
ATOM 2475 C C . GLN A 1 325 ? -8.910 19.577 24.057 1.00 92.81 325 GLN A C 1
ATOM 2477 O O . GLN A 1 325 ? -8.612 19.726 25.241 1.00 92.81 325 GLN A O 1
ATOM 2482 N N . VAL A 1 326 ? -8.949 18.388 23.466 1.00 91.31 326 VAL A N 1
ATOM 2483 C CA . VAL A 1 326 ? -8.662 17.121 24.138 1.00 91.31 326 VAL A CA 1
ATOM 2484 C C . VAL A 1 326 ? -7.458 16.465 23.473 1.00 91.31 326 VAL A C 1
ATOM 2486 O O . VAL A 1 326 ? -7.309 16.480 22.249 1.00 91.31 326 VAL A O 1
ATOM 2489 N N . LEU A 1 327 ? -6.575 15.886 24.286 1.00 92.19 327 LEU A N 1
ATOM 2490 C CA . LEU A 1 327 ? -5.466 15.071 23.807 1.00 92.19 327 LEU A CA 1
ATOM 2491 C C . LEU A 1 327 ? -5.936 13.622 23.650 1.00 92.19 327 LEU A C 1
ATOM 2493 O O . LEU A 1 327 ? -6.116 12.919 24.643 1.00 92.19 327 LEU A O 1
ATOM 2497 N N . SER A 1 328 ? -6.107 13.161 22.409 1.00 91.81 328 SER A N 1
ATOM 2498 C CA . SER A 1 328 ? -6.276 11.731 22.141 1.00 91.81 328 SER A CA 1
ATOM 2499 C C . SER A 1 328 ? -4.935 11.014 22.273 1.00 91.81 328 SER A C 1
ATOM 2501 O O . SER A 1 328 ? -3.886 11.596 22.001 1.00 91.81 328 SER A O 1
ATOM 2503 N N . ARG A 1 329 ? -4.972 9.728 22.636 1.00 91.88 329 ARG A N 1
ATOM 2504 C CA . ARG A 1 329 ? -3.810 8.827 22.618 1.00 91.88 329 ARG A CA 1
ATOM 2505 C C . ARG A 1 329 ? -3.557 8.198 21.237 1.00 91.88 329 ARG A C 1
ATOM 2507 O O . ARG A 1 329 ? -2.495 7.625 21.027 1.00 91.88 329 ARG A O 1
ATOM 2514 N N . GLY A 1 330 ? -4.509 8.297 20.307 1.00 93.94 330 GLY A N 1
ATOM 2515 C CA . GLY A 1 330 ? -4.404 7.689 18.974 1.00 93.94 330 GLY A CA 1
ATOM 2516 C C . GLY A 1 330 ? -5.740 7.319 18.342 1.00 93.94 330 GLY A C 1
ATOM 2517 O O . GLY A 1 330 ? -5.841 7.239 17.121 1.00 93.94 330 GLY A O 1
ATOM 2518 N N . TYR A 1 331 ? -6.789 7.140 19.142 1.00 95.00 331 TYR A N 1
ATOM 2519 C CA . TYR A 1 331 ? -8.155 6.975 18.653 1.00 95.00 331 TYR A CA 1
ATOM 2520 C C . TYR A 1 331 ? -9.184 7.400 19.706 1.00 95.00 331 TYR A C 1
ATOM 2522 O O . TYR A 1 331 ? -8.842 7.668 20.858 1.00 95.00 331 TYR A O 1
ATOM 2530 N N . GLU A 1 332 ? -10.443 7.465 19.289 1.00 92.88 332 GLU A N 1
ATOM 2531 C CA . GLU A 1 332 ? -11.619 7.667 20.134 1.00 92.88 332 GLU A CA 1
ATOM 2532 C C . GLU A 1 332 ? -12.777 6.842 19.556 1.00 92.88 332 GLU A C 1
ATOM 2534 O O . GLU A 1 332 ? -12.991 6.849 18.343 1.00 92.88 332 GLU A O 1
ATOM 2539 N N . ILE A 1 333 ? -13.517 6.114 20.396 1.00 93.19 333 ILE A N 1
ATOM 2540 C CA . ILE A 1 333 ? -14.766 5.454 19.988 1.00 93.19 333 ILE A CA 1
ATOM 2541 C C . ILE A 1 333 ? -15.917 6.348 20.439 1.00 93.19 333 ILE A C 1
ATOM 2543 O O . ILE A 1 333 ? -16.046 6.631 21.626 1.00 93.19 333 ILE A O 1
ATOM 2547 N N . LEU A 1 334 ? -16.717 6.806 19.478 1.00 91.38 334 LEU A N 1
ATOM 2548 C CA . LEU A 1 334 ? -17.828 7.733 19.710 1.00 91.38 334 LEU A CA 1
ATOM 2549 C C . LEU A 1 334 ? -19.117 6.999 20.093 1.00 91.38 334 LEU A C 1
ATOM 2551 O O . LEU A 1 334 ? -19.961 7.558 20.783 1.00 91.38 334 LEU A O 1
ATOM 2555 N N . THR A 1 335 ? -19.260 5.750 19.651 1.00 92.31 335 THR A N 1
ATOM 2556 C CA . THR A 1 335 ? -20.391 4.890 20.012 1.00 92.31 335 THR A CA 1
ATOM 2557 C C . THR A 1 335 ? -20.285 4.451 21.465 1.00 92.31 335 THR A C 1
ATOM 2559 O O . THR A 1 335 ? -19.236 3.968 21.898 1.00 92.31 335 THR A O 1
ATOM 2562 N N . VAL A 1 336 ? -21.392 4.531 22.196 1.00 95.44 336 VAL A N 1
ATOM 2563 C CA . VAL A 1 336 ? -21.508 4.022 23.565 1.00 95.44 336 VAL A CA 1
ATOM 2564 C C . VAL A 1 336 ? -22.427 2.805 23.615 1.00 95.44 336 VAL A C 1
ATOM 2566 O O . VAL A 1 336 ? -23.277 2.592 22.755 1.00 95.44 336 VAL A O 1
ATOM 2569 N N . ALA A 1 337 ? -22.273 1.973 24.647 1.00 96.12 337 ALA A N 1
ATOM 2570 C CA . ALA A 1 337 ? -23.036 0.732 24.787 1.00 96.12 337 ALA A CA 1
ATOM 2571 C C . ALA A 1 337 ? -24.561 0.929 24.723 1.00 96.12 337 ALA A C 1
ATOM 2573 O O . ALA A 1 337 ? -25.265 0.086 24.173 1.00 96.12 337 ALA A O 1
ATOM 2574 N N . ASN A 1 338 ? -25.068 2.038 25.268 1.00 97.12 338 ASN A N 1
ATOM 2575 C CA . ASN A 1 338 ? -26.502 2.318 25.323 1.00 97.12 338 ASN A CA 1
ATOM 2576 C C . ASN A 1 338 ? -27.120 2.677 23.966 1.00 97.12 338 ASN A C 1
ATOM 2578 O O . ASN A 1 338 ? -28.335 2.563 23.850 1.00 97.12 338 ASN A O 1
ATOM 2582 N N . ASP A 1 339 ? -26.327 2.993 22.937 1.00 96.12 339 ASP A N 1
ATOM 2583 C CA . ASP A 1 339 ? -26.842 3.303 21.592 1.00 96.12 339 ASP A CA 1
ATOM 2584 C C . ASP A 1 339 ? -27.619 2.115 20.989 1.00 96.12 339 ASP A C 1
ATOM 2586 O O . ASP A 1 339 ? -28.494 2.284 20.143 1.00 96.12 339 ASP A O 1
ATOM 2590 N N . ILE A 1 340 ? -27.367 0.889 21.471 1.00 96.75 340 ILE A N 1
ATOM 2591 C CA . ILE A 1 340 ? -28.140 -0.311 21.107 1.00 96.75 340 ILE A CA 1
ATOM 2592 C C . ILE A 1 340 ? -29.621 -0.227 21.499 1.00 96.75 340 ILE A C 1
ATOM 2594 O O . ILE A 1 340 ? -30.450 -0.951 20.948 1.00 96.75 340 ILE A O 1
ATOM 2598 N N . LEU A 1 341 ? -29.975 0.622 22.466 1.00 96.44 341 LEU A N 1
ATOM 2599 C CA . LEU A 1 341 ? -31.359 0.805 22.895 1.00 96.44 341 LEU A CA 1
ATOM 2600 C C . LEU A 1 341 ? -32.163 1.618 21.876 1.00 96.44 341 LEU A C 1
ATOM 2602 O O . LEU A 1 341 ? -33.368 1.386 21.770 1.00 96.44 341 LEU A O 1
ATOM 2606 N N . ASP A 1 342 ? -31.481 2.469 21.105 1.00 96.00 342 ASP A N 1
ATOM 2607 C CA . ASP A 1 342 ? -32.069 3.420 20.159 1.00 96.00 342 ASP A CA 1
ATOM 2608 C C . ASP A 1 342 ? -32.127 2.894 18.712 1.00 96.00 342 ASP A C 1
ATOM 2610 O O . ASP A 1 342 ? -32.636 3.582 17.826 1.00 96.00 342 ASP A O 1
ATOM 2614 N N . ILE A 1 343 ? -31.649 1.667 18.453 1.00 94.44 343 ILE A N 1
ATOM 2615 C CA . ILE A 1 343 ? -31.788 1.031 17.132 1.00 94.44 343 ILE A CA 1
ATOM 2616 C C . ILE A 1 343 ? -33.265 0.829 16.777 1.00 94.44 343 ILE A C 1
ATOM 2618 O O . ILE A 1 343 ? -34.098 0.530 17.639 1.00 94.44 343 ILE A O 1
ATOM 2622 N N . SER A 1 344 ? -33.581 0.923 15.490 1.00 95.56 344 SER A N 1
ATOM 2623 C CA . SER A 1 344 ? -34.937 0.733 14.980 1.00 95.56 344 SER A CA 1
ATOM 2624 C C . SER A 1 344 ? -35.457 -0.697 15.183 1.00 95.56 344 SER A C 1
ATOM 2626 O O . SER A 1 344 ? -34.693 -1.660 15.299 1.00 95.56 344 SER A O 1
ATOM 2628 N N . ASP A 1 345 ? -36.783 -0.866 15.149 1.00 95.50 345 ASP A N 1
ATOM 2629 C CA . ASP A 1 345 ? -37.412 -2.194 15.198 1.00 95.50 345 ASP A CA 1
ATOM 2630 C C . ASP A 1 345 ? -36.966 -3.096 14.034 1.00 95.50 345 ASP A C 1
ATOM 2632 O O . ASP A 1 345 ? -36.850 -4.310 14.206 1.00 95.50 345 ASP A O 1
ATOM 2636 N N . ALA A 1 346 ? -36.672 -2.507 12.868 1.00 94.50 346 ALA A N 1
ATOM 2637 C CA . ALA A 1 346 ? -36.154 -3.223 11.704 1.00 94.50 346 ALA A CA 1
ATOM 2638 C C . ALA A 1 346 ? -34.735 -3.759 11.959 1.00 94.50 346 ALA A C 1
ATOM 2640 O O . ALA A 1 346 ? -34.505 -4.960 11.840 1.00 94.50 346 ALA A O 1
ATOM 2641 N N . GLU A 1 347 ? -33.807 -2.908 12.410 1.00 93.88 347 GLU A N 1
ATOM 2642 C CA . GLU A 1 347 ? -32.444 -3.322 12.783 1.00 93.88 347 GLU A CA 1
ATOM 2643 C C . GLU A 1 347 ? -32.455 -4.367 13.904 1.00 93.88 347 GLU A C 1
ATOM 2645 O O . GLU A 1 347 ? -31.673 -5.323 13.903 1.00 93.88 347 GLU A O 1
ATOM 2650 N N . ARG A 1 348 ? -33.381 -4.223 14.858 1.00 93.62 348 ARG A N 1
ATOM 2651 C CA . ARG A 1 348 ? -33.568 -5.194 15.934 1.00 93.62 348 ARG A CA 1
ATOM 2652 C C . ARG A 1 348 ? -34.047 -6.542 15.398 1.00 93.62 348 ARG A C 1
ATOM 2654 O O . ARG A 1 348 ? -33.498 -7.568 15.799 1.00 93.62 348 ARG A O 1
ATOM 2661 N N . ALA A 1 349 ? -35.018 -6.553 14.484 1.00 93.94 349 ALA A N 1
ATOM 2662 C CA . ALA A 1 349 ? -35.506 -7.767 13.830 1.00 93.94 349 ALA A CA 1
ATOM 2663 C C . ALA A 1 349 ? -34.407 -8.467 13.009 1.00 93.94 349 ALA A C 1
ATOM 2665 O O . ALA A 1 349 ? -34.279 -9.692 13.088 1.00 93.94 349 ALA A O 1
ATOM 2666 N N . ASP A 1 350 ? -33.558 -7.688 12.331 1.00 94.88 350 ASP A N 1
ATOM 2667 C CA . ASP A 1 350 ? -32.402 -8.165 11.558 1.00 94.88 350 ASP A CA 1
ATOM 2668 C C . ASP A 1 350 ? -31.199 -8.562 12.430 1.00 94.88 350 ASP A C 1
ATOM 2670 O O . ASP A 1 350 ? -30.178 -9.037 11.930 1.00 94.88 350 ASP A O 1
ATOM 2674 N N . ARG A 1 351 ? -31.329 -8.440 13.757 1.00 92.38 351 ARG A N 1
ATOM 2675 C CA . ARG A 1 351 ? -30.305 -8.787 14.753 1.00 92.38 351 ARG A CA 1
ATOM 2676 C C . ARG A 1 351 ? -29.019 -7.957 14.635 1.00 92.38 351 ARG A C 1
ATOM 2678 O O . ARG A 1 351 ? -27.941 -8.444 14.978 1.00 92.38 351 ARG A O 1
ATOM 2685 N N . ALA A 1 352 ? -29.129 -6.711 14.182 1.00 91.56 352 ALA A N 1
ATOM 2686 C CA . ALA A 1 352 ? -28.002 -5.795 14.054 1.00 91.56 352 ALA A CA 1
ATOM 2687 C C . ALA A 1 352 ? -27.514 -5.259 15.415 1.00 91.56 352 ALA A C 1
ATOM 2689 O O . ALA A 1 352 ? -28.275 -5.136 16.380 1.00 91.56 352 ALA A O 1
ATOM 2690 N N . ALA A 1 353 ? -26.224 -4.936 15.485 1.00 92.69 353 ALA A N 1
ATOM 2691 C CA . ALA A 1 353 ? -25.643 -4.124 16.552 1.00 92.69 353 ALA A CA 1
ATOM 2692 C C . ALA A 1 353 ? -25.813 -2.630 16.228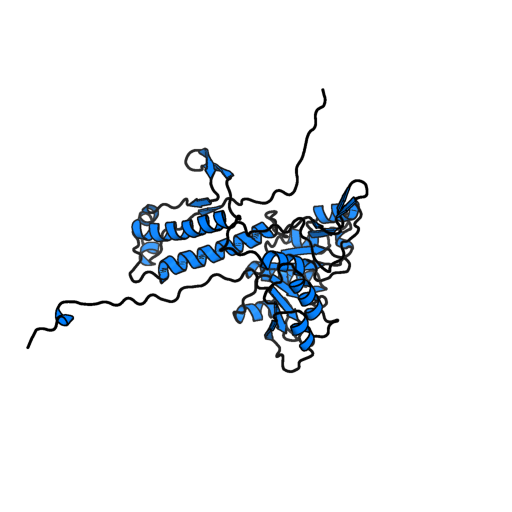 1.00 92.69 353 ALA A C 1
ATOM 2694 O O . ALA A 1 353 ? -26.016 -2.277 15.065 1.00 92.69 353 ALA A O 1
ATOM 2695 N N . ALA A 1 354 ? -25.679 -1.749 17.225 1.00 95.31 354 ALA A N 1
ATOM 2696 C CA . ALA A 1 354 ? -25.606 -0.319 16.936 1.00 95.31 354 ALA A CA 1
ATOM 2697 C C . ALA A 1 354 ? -24.305 -0.018 16.164 1.00 95.31 354 ALA A C 1
ATOM 2699 O O . ALA A 1 354 ? -23.263 -0.608 16.489 1.00 95.31 354 ALA A O 1
ATOM 2700 N N . PRO A 1 355 ? -24.329 0.882 15.162 1.00 93.94 355 PRO A N 1
ATOM 2701 C CA . PRO A 1 355 ? -23.139 1.228 14.394 1.00 93.94 355 PRO A CA 1
ATOM 2702 C C . PRO A 1 355 ? -21.992 1.703 15.292 1.00 93.94 355 PRO A C 1
ATOM 2704 O O . PRO A 1 355 ? -22.161 2.612 16.104 1.00 93.94 355 PRO A O 1
ATOM 2707 N N . ILE A 1 356 ? -20.809 1.104 15.129 1.00 93.38 356 ILE A N 1
ATOM 2708 C CA . ILE A 1 356 ? -19.592 1.535 15.826 1.00 93.38 356 ILE A CA 1
ATOM 2709 C C . ILE A 1 356 ? -18.919 2.632 15.008 1.00 93.38 356 ILE A C 1
ATOM 2711 O O . ILE A 1 356 ? -18.460 2.398 13.891 1.00 93.38 356 ILE A O 1
ATOM 2715 N N . THR A 1 357 ? -18.819 3.818 15.594 1.00 93.31 357 THR A N 1
ATOM 2716 C CA . THR A 1 357 ? -18.120 4.969 15.036 1.00 93.31 357 THR A CA 1
ATOM 2717 C C . THR A 1 357 ? -16.827 5.176 15.807 1.00 93.31 357 THR A C 1
ATOM 2719 O O . THR A 1 357 ? -16.833 5.354 17.025 1.00 93.31 357 THR A O 1
ATOM 2722 N N . MET A 1 358 ? -15.708 5.163 15.088 1.00 92.50 358 MET A N 1
ATOM 2723 C CA . MET A 1 358 ? -14.372 5.335 15.647 1.00 92.50 358 MET A CA 1
ATOM 2724 C C . MET A 1 358 ? -13.622 6.409 14.867 1.00 92.50 358 MET A C 1
ATOM 2726 O O . MET A 1 358 ? -13.635 6.436 13.636 1.00 92.50 358 MET A O 1
ATOM 2730 N N . ARG A 1 359 ? -12.945 7.287 15.597 1.00 91.81 359 ARG A N 1
ATOM 2731 C CA . ARG A 1 359 ? -12.056 8.319 15.076 1.00 91.81 359 ARG A CA 1
ATOM 2732 C C . ARG A 1 359 ? -10.615 7.895 15.302 1.00 91.81 359 ARG A C 1
ATOM 2734 O O . ARG A 1 359 ? -10.264 7.479 16.401 1.00 91.81 359 ARG A O 1
ATOM 2741 N N . LEU A 1 360 ? -9.781 8.023 14.275 1.00 94.12 360 LEU A N 1
ATOM 2742 C CA . LEU A 1 360 ? -8.369 7.646 14.318 1.00 94.12 360 LEU A CA 1
ATOM 2743 C C . LEU A 1 360 ? -7.474 8.878 14.198 1.00 94.12 360 LEU A C 1
ATOM 2745 O O . LEU A 1 360 ? -7.746 9.781 13.405 1.00 94.12 360 LEU A O 1
ATOM 2749 N N . PHE A 1 361 ? -6.365 8.868 14.927 1.00 94.75 361 PHE A N 1
ATOM 2750 C CA . PHE A 1 361 ? -5.324 9.883 14.878 1.00 94.75 361 PHE A CA 1
ATOM 2751 C C . PHE A 1 361 ? -3.995 9.209 14.539 1.00 94.75 361 PHE A C 1
ATOM 2753 O O . PHE A 1 361 ? -3.358 8.569 15.375 1.00 94.75 361 PHE A O 1
ATOM 2760 N N . ARG A 1 362 ? -3.589 9.339 13.274 1.00 93.69 362 ARG A N 1
ATOM 2761 C CA . ARG A 1 362 ? -2.307 8.823 12.781 1.00 93.69 362 ARG A CA 1
ATOM 2762 C C . ARG A 1 362 ? -1.160 9.569 13.462 1.00 93.69 362 ARG A C 1
ATOM 2764 O O . ARG A 1 362 ? -1.212 10.797 13.551 1.00 93.69 362 ARG A O 1
ATOM 2771 N N . ALA A 1 363 ? -0.132 8.842 13.893 1.00 94.25 363 ALA A N 1
ATOM 2772 C CA . ALA A 1 363 ? 1.092 9.428 14.438 1.00 94.25 363 ALA A CA 1
ATOM 2773 C C . ALA A 1 363 ? 1.859 10.230 13.369 1.00 94.25 363 ALA A C 1
ATOM 2775 O O . ALA A 1 363 ? 2.443 11.270 13.669 1.00 94.25 363 ALA A O 1
ATOM 2776 N N . GLY A 1 364 ? 1.805 9.764 12.115 1.00 90.62 364 GLY A N 1
ATOM 2777 C CA . GLY A 1 364 ? 2.552 10.331 10.995 1.00 90.62 364 GLY A CA 1
ATOM 2778 C C . GLY A 1 364 ? 4.065 10.131 11.129 1.00 90.62 364 GLY A C 1
ATOM 2779 O O . GLY A 1 364 ? 4.555 9.466 12.042 1.00 90.62 364 GLY A O 1
ATOM 2780 N N . ALA A 1 365 ? 4.818 10.722 10.205 1.00 93.75 365 ALA A N 1
ATOM 2781 C CA . ALA A 1 365 ? 6.275 10.745 10.234 1.00 93.75 365 ALA A CA 1
ATOM 2782 C C . ALA A 1 365 ? 6.784 12.176 10.030 1.00 93.75 365 ALA A C 1
ATOM 2784 O O . ALA A 1 365 ? 6.238 12.940 9.236 1.00 93.75 365 ALA A O 1
ATOM 2785 N N . ILE A 1 366 ? 7.847 12.542 10.747 1.00 93.19 366 ILE A N 1
ATOM 2786 C CA . ILE A 1 366 ? 8.513 13.837 10.575 1.00 93.19 366 ILE A CA 1
ATOM 2787 C C . ILE A 1 366 ? 9.533 13.695 9.442 1.00 93.19 366 ILE A C 1
ATOM 2789 O O . ILE A 1 366 ? 10.459 12.891 9.543 1.00 93.19 366 ILE A O 1
ATOM 2793 N N . HIS A 1 367 ? 9.373 14.474 8.369 1.00 93.88 367 HIS A N 1
ATOM 2794 C CA . HIS A 1 367 ? 10.272 14.439 7.203 1.00 93.88 367 HIS A CA 1
ATOM 2795 C C . HIS A 1 367 ? 11.150 15.685 7.058 1.00 93.88 367 HIS A C 1
ATOM 2797 O O . HIS A 1 367 ? 12.196 15.623 6.416 1.00 93.88 367 HIS A O 1
ATOM 2803 N N . THR A 1 368 ? 10.750 16.812 7.648 1.00 92.12 368 THR A N 1
ATOM 2804 C CA . THR A 1 368 ? 11.457 18.096 7.551 1.00 92.12 368 THR A CA 1
ATOM 2805 C C . THR A 1 368 ? 11.464 18.812 8.896 1.00 92.12 368 THR A C 1
ATOM 2807 O O . THR A 1 368 ? 10.552 18.639 9.703 1.00 92.12 368 THR A O 1
ATOM 2810 N N . VAL A 1 369 ? 12.483 19.639 9.124 1.00 91.94 369 VAL A N 1
ATOM 2811 C CA . VAL A 1 369 ? 12.604 20.496 10.306 1.00 91.94 369 VAL A CA 1
ATOM 2812 C C . VAL A 1 369 ? 13.149 21.854 9.881 1.00 91.94 369 VAL A C 1
ATOM 2814 O O . VAL A 1 369 ? 14.158 21.921 9.181 1.00 91.94 369 VAL A O 1
ATOM 2817 N N . ASP A 1 370 ? 12.486 22.918 10.324 1.00 92.44 370 ASP A N 1
ATOM 2818 C CA . ASP A 1 370 ? 12.952 24.291 10.158 1.00 92.44 370 ASP A CA 1
ATOM 2819 C C . ASP A 1 370 ? 13.601 24.759 11.463 1.00 92.44 370 ASP A C 1
ATOM 2821 O O . ASP A 1 370 ? 13.059 24.551 12.551 1.00 92.44 370 ASP A O 1
ATOM 2825 N N . VAL A 1 371 ? 14.776 25.384 11.366 1.00 90.06 371 VAL A N 1
ATOM 2826 C CA . VAL A 1 371 ? 15.534 25.882 12.522 1.00 90.06 371 VAL A CA 1
ATOM 2827 C C . VAL A 1 371 ? 15.875 27.351 12.308 1.00 90.06 371 VAL A C 1
ATOM 2829 O O . VAL A 1 371 ? 16.519 27.707 11.323 1.00 90.06 371 VAL A O 1
ATOM 2832 N N . THR A 1 372 ? 15.485 28.196 13.262 1.00 93.94 372 THR A N 1
ATOM 2833 C CA . THR A 1 372 ? 15.858 29.616 13.299 1.00 93.94 372 THR A CA 1
ATOM 2834 C C . THR A 1 372 ? 16.977 29.818 14.315 1.00 93.94 372 THR A C 1
ATOM 2836 O O . THR A 1 372 ? 16.811 29.483 15.486 1.00 93.94 372 THR A O 1
ATOM 2839 N N . VAL A 1 373 ? 18.103 30.391 13.881 1.00 91.62 373 VAL A N 1
ATOM 2840 C CA . VAL A 1 373 ? 19.241 30.741 14.746 1.00 91.62 373 VAL A CA 1
ATOM 2841 C C . VAL A 1 373 ? 19.340 32.264 14.830 1.00 91.62 373 VAL A C 1
ATOM 2843 O O . VAL A 1 373 ? 19.493 32.924 13.805 1.00 91.62 373 VAL A O 1
ATOM 2846 N N . GLN A 1 374 ? 19.240 32.816 16.041 1.00 89.06 374 GLN A N 1
ATOM 2847 C CA . GLN A 1 374 ? 19.419 34.244 16.322 1.00 89.06 374 GLN A CA 1
ATOM 2848 C C . GLN A 1 374 ? 20.750 34.454 17.049 1.00 89.06 374 GLN A C 1
ATOM 2850 O O . GLN A 1 374 ? 21.083 33.697 17.960 1.00 89.06 374 GLN A O 1
ATOM 2855 N N . VAL A 1 375 ? 21.513 35.455 16.610 1.00 81.81 375 VAL A N 1
ATOM 2856 C CA . VAL A 1 375 ? 22.758 35.901 17.246 1.00 81.81 375 VAL A CA 1
ATOM 2857 C C . VAL A 1 375 ? 22.554 37.367 17.607 1.00 81.81 375 VAL A C 1
ATOM 2859 O O . VAL A 1 375 ? 22.230 38.154 16.715 1.00 81.81 375 VAL A O 1
ATOM 2862 N N . ASP A 1 376 ? 22.689 37.689 18.892 1.00 75.06 376 ASP A N 1
ATOM 2863 C CA . ASP A 1 376 ? 22.564 39.052 19.425 1.00 75.06 376 ASP A CA 1
ATOM 2864 C C . ASP A 1 376 ? 23.805 39.916 19.155 1.00 75.06 376 ASP A C 1
ATOM 2866 O O . ASP A 1 376 ? 24.938 39.369 19.186 1.00 75.06 376 ASP A O 1
#

Foldseek 3Di:
DDDDCCVVDPDDDQDFDDFDDFAQLLAEEEEEEQPQWPDPPQDALDKDKDQALVRVVVTGPCPFQVSLLRCLLQQAPVGRRIYMYHYHDNPDQPLRSVVSCVVVVNDGAEYDYGCVSPVDLVSVLVCLVSCLVVNHAYLFEDQDPLLQALVDCPDSLNVLLVSARQRYAYAHDNPRRNNSSSLSSNQSQQDLQAFQRQDFSWFDDRPPDWADDDDPSRVVSNLVSQHWYWHWDDDPHDIDGTTTPNQFGSHPVGHGNSLSSVVSSLVSQLVSLLRCLQRRDSDHQDLALVSLVSSVVSNVVSQVSCLRNQFFAWDWDQDPVPRDTDIDGFKDWPDHSCQSVVDDPVCVVVVHHRDIDMGGHTPDDDDDDDDDDDDD